Protein AF-A0A0K9P7R2-F1 (afdb_monomer_lite)

Sequence (469 aa):
MIVLRQGYKDFDSSLDNFGALLNLLEDEDEVGRVSVLSNAPKDSKIIIPSIQKEIIDVCVNETLRKIIEEVVKCGIFAIIGRGANCIFLRYVNPKGHVIERFVGVVHDGFGSSILLMREISSFFGNHGLSISKLRAQGYNGESNMREEFHSLKNLILNENSRAYFEHCCVHQHQLALVNFAKCNYTLWGFFRKVTKVFDVLSAPCNSQGTLKDKQLAKLRESIESMITRQDQKRKTLLKRPEDVQFSHYNALLSFLNLFKSVVDVLEIIEQDGSYGDQTTAASILLDDIYNFEEKRMEGDNVSAGLEVIEGIASIALLPSGSISGHFVSVPNSVCYGLQGTELPCERECSRGEDFRLIKLSVIDYYRKKDSVTVIECRGHDAARFHTVEHVHGWENDVVGMVEQTHGKDKISISFECETLKAENAAEEHIKKFIPNVSDLNAVVNIGRMTISGLNTKQDNGISGDISGD

Organism: Zostera marina (NCBI:txid29655)

Foldseek 3Di:
DQPPDDDDDDDDDDDRSVVVVLVVQCPPDPCSVVPRPPPDDPPDDPPDVVVVVVVVVVVLVVVLLVVLVQCVVLQAWAWEDDPDFWIWIWGQGPVRDIDIDTNDGDDDDPVFLVVVLVVVVVSCVVSVHDLQRYQEYEYACDPNLPDPPGHVQVVSCVRYVNYYYDYDVVNVVQVVVLVVLVVDPVSVVVLVLVQLLVCLLVDDDPDPPDPLVVVSVVVSCVLCCQLCVVPVPDPDDDDTPSPDRVSPVSNVVVCVVCVVVSLVNLVVLLVVVRRPPSNVSSVVSNVVVVVVVVVVVVVVPDDDDWDKWKFKKKWWQFPQRWIWTWTQTPPVRFIKTKTWHWDDDPDDDPPPFDKTKIFIWIARPVVRDIDTAIWIAGDPQSQWIWGCPDDPPCVPDPRVVNCVPGDDQDKIKIWGFPDKAFDPRQLVVCVPGVVVCHPRRIIMTMTMMMMTSPPPDDPPDPPPPPDDD

Structure (mmCIF, N/CA/C/O backbone):
data_AF-A0A0K9P7R2-F1
#
_entry.id   AF-A0A0K9P7R2-F1
#
loop_
_atom_site.group_PDB
_atom_site.id
_atom_site.type_symbol
_atom_site.label_atom_id
_atom_site.label_alt_id
_atom_site.label_comp_id
_atom_site.label_asym_id
_atom_site.label_entity_id
_atom_site.label_seq_id
_atom_site.pdbx_PDB_ins_code
_atom_site.Cartn_x
_atom_site.Cartn_y
_atom_site.Cartn_z
_atom_site.occupancy
_atom_site.B_iso_or_equiv
_atom_site.auth_seq_id
_atom_site.auth_comp_id
_atom_site.auth_asym_id
_atom_site.auth_atom_id
_atom_site.pdbx_PDB_model_num
ATOM 1 N N . MET A 1 1 ? -8.808 23.396 9.709 1.00 30.44 1 MET A N 1
ATOM 2 C CA . MET A 1 1 ? -7.684 24.227 9.233 1.00 30.44 1 MET A CA 1
ATOM 3 C C . MET A 1 1 ? -8.281 25.356 8.414 1.00 30.44 1 MET A C 1
ATOM 5 O O . MET A 1 1 ? -8.587 25.143 7.249 1.00 30.44 1 MET A O 1
ATOM 9 N N . ILE A 1 2 ? -8.534 26.508 9.039 1.00 26.33 2 ILE A N 1
ATOM 10 C CA . ILE A 1 2 ? -8.876 27.723 8.294 1.00 26.33 2 ILE A CA 1
ATOM 11 C C . ILE A 1 2 ? -7.559 28.195 7.692 1.00 26.33 2 ILE A C 1
ATOM 13 O O . ILE A 1 2 ? -6.660 28.639 8.401 1.00 26.33 2 ILE A O 1
ATOM 17 N N . VAL A 1 3 ? -7.394 27.973 6.394 1.00 28.88 3 VAL A N 1
ATOM 18 C CA . VAL A 1 3 ? -6.239 28.479 5.663 1.00 28.88 3 VAL A CA 1
ATOM 19 C C . VAL A 1 3 ? -6.582 29.903 5.253 1.00 28.88 3 VAL A C 1
ATOM 21 O O . VAL A 1 3 ? -7.217 30.105 4.223 1.00 28.88 3 VAL A O 1
ATOM 24 N N . LEU A 1 4 ? -6.169 30.883 6.056 1.00 30.95 4 LEU A N 1
ATOM 25 C CA . LEU A 1 4 ? -6.054 32.260 5.584 1.00 30.95 4 LEU A CA 1
ATOM 26 C C . LEU A 1 4 ? -4.801 32.318 4.706 1.00 30.95 4 LEU A C 1
ATOM 28 O O . LEU A 1 4 ? -3.681 32.488 5.187 1.00 30.95 4 LEU A O 1
ATOM 32 N N . ARG A 1 5 ? -4.972 32.021 3.415 1.00 31.70 5 ARG A N 1
ATOM 33 C CA . ARG A 1 5 ? -3.871 31.971 2.449 1.00 31.70 5 ARG A CA 1
ATOM 34 C C . ARG A 1 5 ? -3.586 33.385 1.955 1.00 31.70 5 ARG A C 1
ATOM 36 O O . ARG A 1 5 ? -4.382 33.978 1.239 1.00 31.70 5 ARG A O 1
ATOM 43 N N . GLN A 1 6 ? -2.424 33.906 2.327 1.00 31.41 6 GLN A N 1
ATOM 44 C CA . GLN A 1 6 ? -1.846 35.099 1.719 1.00 31.41 6 GLN A CA 1
ATOM 45 C C . GLN A 1 6 ? -1.511 34.782 0.252 1.00 31.41 6 GLN A C 1
ATOM 47 O O . GLN A 1 6 ? -0.941 33.730 -0.044 1.00 31.41 6 GLN A O 1
ATOM 52 N N . GLY A 1 7 ? -1.955 35.650 -0.658 1.00 33.28 7 GLY A N 1
ATOM 53 C CA . GLY A 1 7 ? -2.087 35.348 -2.079 1.00 33.28 7 GLY A CA 1
ATOM 54 C C . GLY A 1 7 ? -0.811 34.910 -2.798 1.00 33.28 7 GLY A C 1
ATOM 55 O O . GLY A 1 7 ? 0.257 35.472 -2.589 1.00 33.28 7 GLY A O 1
ATOM 56 N N . TYR A 1 8 ? -0.982 33.963 -3.719 1.00 28.23 8 TYR A N 1
ATOM 57 C CA . TYR A 1 8 ? -0.318 33.928 -5.021 1.00 28.23 8 TYR A CA 1
ATOM 58 C C . TYR A 1 8 ? -1.248 33.233 -6.029 1.00 28.23 8 TYR A C 1
ATOM 60 O O . TYR A 1 8 ? -2.088 32.421 -5.648 1.00 28.23 8 TYR A O 1
ATOM 68 N N . LYS A 1 9 ? -1.114 33.670 -7.282 1.00 39.47 9 LYS A N 1
ATOM 69 C CA . LYS A 1 9 ? -2.025 33.561 -8.430 1.00 39.47 9 LYS A CA 1
ATOM 70 C C . LYS A 1 9 ? -2.588 32.166 -8.741 1.00 39.47 9 LYS A C 1
ATOM 72 O O . LYS A 1 9 ? -1.912 31.159 -8.562 1.00 39.47 9 LYS A O 1
ATOM 77 N N . ASP A 1 10 ? -3.788 32.221 -9.319 1.00 35.34 10 ASP A N 1
ATOM 78 C CA . ASP A 1 10 ? -4.476 31.205 -10.121 1.00 35.34 10 ASP A CA 1
ATOM 79 C C . ASP A 1 10 ? -4.880 29.930 -9.382 1.00 35.34 10 ASP A C 1
ATOM 81 O O . ASP A 1 10 ? -4.172 28.943 -9.469 1.00 35.34 10 ASP A O 1
ATOM 85 N N . PHE A 1 11 ? -6.038 29.923 -8.708 1.00 34.44 11 PHE A N 1
ATOM 86 C CA . PHE A 1 11 ? -6.915 28.744 -8.632 1.00 34.44 11 PHE A CA 1
ATOM 87 C C . PHE A 1 11 ? -8.344 29.133 -8.219 1.00 34.44 11 PHE A C 1
ATOM 89 O O . PHE A 1 11 ? -8.596 30.214 -7.695 1.00 34.44 11 PHE A O 1
ATOM 96 N N . ASP A 1 12 ? -9.246 28.222 -8.555 1.00 34.03 12 ASP A N 1
ATOM 97 C CA . ASP A 1 12 ? -10.652 28.378 -8.897 1.00 34.03 12 ASP A CA 1
ATOM 98 C C . ASP A 1 12 ? -11.584 28.972 -7.825 1.00 34.03 12 ASP A C 1
ATOM 100 O O . ASP A 1 12 ? -11.375 28.868 -6.619 1.00 34.03 12 ASP A O 1
ATOM 104 N N . SER A 1 13 ? -12.666 29.542 -8.338 1.00 35.25 13 SER A N 1
ATOM 105 C CA . SER A 1 13 ? -13.800 30.252 -7.736 1.00 35.25 13 SER A CA 1
ATOM 106 C C . SER A 1 13 ? -14.642 29.495 -6.684 1.00 35.25 13 SER A C 1
ATOM 108 O O . SER A 1 13 ? -15.823 29.790 -6.498 1.00 35.25 13 SER A O 1
ATOM 110 N N . SER A 1 14 ? -14.074 28.539 -5.946 1.00 40.50 14 SER A N 1
ATOM 111 C CA . SER A 1 14 ? -14.783 27.810 -4.888 1.00 40.50 14 SER A CA 1
ATOM 112 C C . SER A 1 14 ? -14.523 28.434 -3.511 1.00 40.50 14 SER A C 1
ATOM 114 O O . SER A 1 14 ? -13.467 28.203 -2.928 1.00 40.50 14 SER A O 1
ATOM 116 N N . LEU A 1 15 ? -15.494 29.216 -3.020 1.00 46.88 15 LEU A N 1
ATOM 117 C CA . LEU A 1 15 ? -15.665 29.712 -1.640 1.00 46.88 15 LEU A CA 1
ATOM 118 C C . LEU A 1 15 ? -14.357 29.947 -0.852 1.00 46.88 15 LEU A C 1
ATOM 120 O O . LEU A 1 15 ? -13.874 29.083 -0.119 1.00 46.88 15 LEU A O 1
ATOM 124 N N . ASP A 1 16 ? -13.803 31.153 -0.969 1.00 56.12 16 ASP A N 1
ATOM 125 C CA . ASP A 1 16 ? -12.668 31.582 -0.155 1.00 56.12 16 ASP A CA 1
ATOM 126 C C . ASP A 1 16 ? -13.029 31.507 1.345 1.00 56.12 16 ASP A C 1
ATOM 128 O O . ASP A 1 16 ? -14.004 32.116 1.796 1.00 56.12 16 ASP A O 1
ATOM 132 N N . ASN A 1 17 ? -12.238 30.766 2.132 1.00 55.69 17 ASN A N 1
ATOM 133 C CA . ASN A 1 17 ? -12.389 30.660 3.591 1.00 55.69 17 ASN A CA 1
ATOM 134 C C . ASN A 1 17 ? -12.364 32.039 4.270 1.00 55.69 17 ASN A C 1
ATOM 136 O O . ASN A 1 17 ? -12.923 32.203 5.354 1.00 55.69 17 ASN A O 1
ATOM 140 N N . PHE A 1 18 ? -11.719 33.025 3.640 1.00 55.03 18 PHE A N 1
ATOM 141 C CA . PHE A 1 18 ? -11.733 34.408 4.092 1.00 55.03 18 PHE A CA 1
ATOM 142 C C . PHE A 1 18 ? -13.110 35.061 3.914 1.00 55.03 18 PHE A C 1
ATOM 144 O O . PHE A 1 18 ? -13.601 35.697 4.840 1.00 55.03 18 PHE A O 1
ATOM 151 N N . GLY A 1 19 ? -13.785 34.831 2.783 1.00 55.84 19 GLY A N 1
ATOM 152 C CA . GLY A 1 19 ? -15.152 35.311 2.557 1.00 55.84 19 GLY A CA 1
ATOM 153 C C . GLY A 1 19 ? -16.155 34.714 3.548 1.00 55.84 19 GLY A C 1
ATOM 154 O O . GLY A 1 19 ? -16.994 35.428 4.085 1.00 55.84 19 GLY A O 1
ATOM 155 N N . ALA A 1 20 ? -16.016 33.425 3.875 1.00 61.22 20 ALA A N 1
ATOM 156 C CA . ALA A 1 20 ? -16.851 32.780 4.893 1.00 61.22 20 ALA A CA 1
ATOM 157 C C . ALA A 1 20 ? -16.633 33.360 6.306 1.00 61.22 20 ALA A C 1
ATOM 159 O O . ALA A 1 20 ? -17.589 33.493 7.067 1.00 61.22 20 ALA A O 1
ATOM 160 N N . LEU A 1 21 ? -15.393 33.727 6.652 1.00 60.22 21 LEU A N 1
ATOM 161 C CA . LEU A 1 21 ? -15.074 34.396 7.917 1.00 60.22 21 LEU A CA 1
ATOM 162 C C . LEU A 1 21 ? -15.674 35.809 7.975 1.00 60.22 21 LEU A C 1
ATOM 164 O O . LEU A 1 21 ? -16.198 36.198 9.014 1.00 60.22 21 LEU A O 1
ATOM 168 N N . LEU A 1 22 ? -15.622 36.560 6.870 1.00 57.91 22 LEU A N 1
ATOM 169 C CA . LEU A 1 22 ? -16.211 37.899 6.789 1.00 57.91 22 LEU A CA 1
ATOM 170 C C . LEU A 1 22 ? -17.737 37.865 6.941 1.00 57.91 22 LEU A C 1
ATOM 172 O O . LEU A 1 22 ? -18.273 38.675 7.689 1.00 57.91 22 LEU A O 1
ATOM 176 N N . ASN A 1 23 ? -18.415 36.891 6.327 1.00 62.00 23 ASN A N 1
ATOM 177 C CA . ASN A 1 23 ? -19.863 36.716 6.484 1.00 62.00 23 ASN A CA 1
ATOM 178 C C . ASN A 1 23 ? -20.249 36.352 7.932 1.00 62.00 23 ASN A C 1
ATOM 180 O O . ASN A 1 23 ? -21.252 36.830 8.444 1.00 62.00 23 ASN A O 1
ATOM 184 N N . LEU A 1 24 ? -19.437 35.545 8.627 1.00 61.41 24 LEU A N 1
ATOM 185 C CA . LEU A 1 24 ? -19.674 35.218 10.041 1.00 61.41 24 LEU A CA 1
ATOM 186 C C . LEU A 1 24 ? -19.556 36.459 10.949 1.00 61.41 24 LEU A C 1
ATOM 188 O O . LEU A 1 24 ? -20.303 36.599 11.911 1.00 61.41 24 LEU A O 1
ATOM 192 N N . LEU A 1 25 ? -18.622 37.365 10.639 1.00 58.88 25 LEU A N 1
ATOM 193 C CA . LEU A 1 25 ? -18.450 38.634 11.359 1.00 58.88 25 LEU A CA 1
ATOM 194 C C . LEU A 1 25 ? -19.575 39.640 11.063 1.00 58.88 25 LEU A C 1
ATOM 196 O O . LEU A 1 25 ? -19.804 40.547 11.862 1.00 58.88 25 LEU A O 1
ATOM 200 N N . GLU A 1 26 ? -20.268 39.489 9.934 1.00 58.88 26 GLU A N 1
ATOM 201 C CA . GLU A 1 26 ? -21.445 40.282 9.573 1.00 58.88 26 GLU A CA 1
ATOM 202 C C . GLU A 1 26 ? -22.681 39.881 10.397 1.00 58.88 26 GLU A C 1
ATOM 204 O O . GLU A 1 26 ? -23.456 40.749 10.797 1.00 58.88 26 GLU A O 1
ATOM 209 N N . ASP A 1 27 ? -22.841 38.593 10.713 1.00 58.06 27 ASP A N 1
ATOM 210 C CA . ASP A 1 27 ? -24.022 38.076 11.418 1.00 58.06 27 ASP A CA 1
ATOM 211 C C . ASP A 1 27 ? -23.999 38.301 12.947 1.00 58.06 27 ASP A C 1
ATOM 213 O O . ASP A 1 27 ? -25.060 38.342 13.575 1.00 58.06 27 ASP A O 1
ATOM 217 N N . GLU A 1 28 ? -22.823 38.472 13.565 1.00 59.06 28 GLU A N 1
ATOM 218 C CA . GLU A 1 28 ? -22.670 38.474 15.034 1.00 59.06 28 GLU A CA 1
ATOM 219 C C . GLU A 1 28 ? -22.821 39.858 15.714 1.00 59.06 28 GLU A C 1
ATOM 221 O O . GLU A 1 28 ? -23.110 39.896 16.909 1.00 59.06 28 GLU A O 1
ATOM 226 N N . ASP A 1 29 ? -22.675 41.001 15.015 1.00 53.75 29 ASP A N 1
ATOM 227 C CA . ASP A 1 29 ? -22.740 42.334 15.661 1.00 53.75 29 ASP A CA 1
ATOM 228 C C . ASP A 1 29 ? -23.292 43.466 14.755 1.00 53.75 29 ASP A C 1
ATOM 230 O O . ASP A 1 29 ? -23.084 43.489 13.540 1.00 53.75 29 ASP A O 1
ATOM 234 N N . GLU A 1 30 ? -23.977 44.461 15.340 1.00 50.81 30 GLU A N 1
ATOM 235 C CA . GLU A 1 30 ? -24.420 45.689 14.641 1.00 50.81 30 GLU A CA 1
ATOM 236 C C . GLU A 1 30 ? -23.226 46.488 14.091 1.00 50.81 30 GLU A C 1
ATOM 238 O O . GLU A 1 30 ? -23.301 47.070 13.008 1.00 50.81 30 GLU A O 1
ATOM 243 N N . VAL A 1 31 ? -22.088 46.459 14.794 1.00 51.38 31 VAL A N 1
ATOM 244 C CA . VAL A 1 31 ? -20.835 47.084 14.348 1.00 51.38 31 VAL A CA 1
ATOM 245 C C . VAL A 1 31 ? -20.252 46.352 13.135 1.00 51.38 31 VAL A C 1
ATOM 247 O O . VAL A 1 31 ? -19.778 47.009 12.206 1.00 51.38 31 VAL A O 1
ATOM 250 N N . GLY A 1 32 ? -20.340 45.017 13.088 1.00 49.53 32 GLY A N 1
ATOM 251 C CA . GLY A 1 32 ? -19.872 44.186 11.971 1.00 49.53 32 GLY A CA 1
ATOM 252 C C . GLY A 1 32 ? -20.593 44.504 10.658 1.00 49.53 32 GLY A C 1
ATOM 253 O O . GLY A 1 32 ? -19.945 44.746 9.635 1.00 49.53 32 GLY A O 1
ATOM 254 N N . ARG A 1 33 ? -21.925 44.653 10.720 1.00 48.81 33 ARG A N 1
ATOM 255 C CA . ARG A 1 33 ? -22.773 45.067 9.583 1.00 48.81 33 ARG A CA 1
ATOM 256 C C . ARG A 1 33 ? -22.420 46.444 9.018 1.00 48.81 33 ARG A C 1
ATOM 258 O O . ARG A 1 33 ? -22.500 46.660 7.810 1.00 48.81 33 ARG A O 1
ATOM 265 N N . VAL A 1 34 ? -22.021 47.388 9.872 1.00 45.44 34 VAL A N 1
ATOM 266 C CA . VAL A 1 34 ? -21.728 48.775 9.463 1.00 45.44 34 VAL A CA 1
ATOM 267 C C . VAL A 1 34 ? -20.273 48.971 9.007 1.00 45.44 34 VAL A C 1
ATOM 269 O O . VAL A 1 34 ? -19.989 49.909 8.261 1.00 45.44 34 VAL A O 1
ATOM 272 N N . SER A 1 35 ? -19.331 48.115 9.418 1.00 50.06 35 SER A N 1
ATOM 273 C CA . SER A 1 35 ? -17.893 48.392 9.249 1.00 50.06 35 SER A CA 1
ATOM 274 C C . SER A 1 35 ? -17.106 47.401 8.386 1.00 50.06 35 SER A C 1
ATOM 276 O O . SER A 1 35 ? -16.083 47.800 7.831 1.00 50.06 35 SER A O 1
ATOM 278 N N . VAL A 1 36 ? -17.558 46.154 8.202 1.00 51.44 36 VAL A N 1
ATOM 279 C CA . VAL A 1 36 ? -16.701 45.106 7.608 1.00 51.44 36 VAL A CA 1
ATOM 280 C C . VAL A 1 36 ? -16.775 45.041 6.075 1.00 51.44 36 VAL A C 1
ATOM 282 O O . VAL A 1 36 ? -15.765 44.741 5.440 1.00 51.44 36 VAL A O 1
ATOM 285 N N . LEU A 1 37 ? -17.912 45.387 5.454 1.00 47.41 37 LEU A N 1
ATOM 286 C CA . LEU A 1 37 ? -18.079 45.304 3.988 1.00 47.41 37 LEU A CA 1
ATOM 287 C C . LEU A 1 37 ? -18.518 46.609 3.309 1.00 47.41 37 LEU A C 1
ATOM 289 O O . LEU A 1 37 ? -18.121 46.863 2.174 1.00 47.41 37 LEU A O 1
ATOM 293 N N . SER A 1 38 ? -19.300 47.462 3.975 1.00 47.78 38 SER A N 1
ATOM 294 C CA . SER A 1 38 ? -19.843 48.688 3.362 1.00 47.78 38 SER A CA 1
ATOM 295 C C . SER A 1 38 ? -18.846 49.854 3.308 1.00 47.78 38 SER A C 1
ATOM 297 O O . SER A 1 38 ? -18.956 50.705 2.428 1.00 47.78 38 SER A O 1
ATOM 299 N N . ASN A 1 39 ? -17.848 49.872 4.202 1.00 51.25 39 ASN A N 1
ATOM 300 C CA . ASN A 1 39 ? -16.839 50.938 4.311 1.00 51.25 39 ASN A CA 1
ATOM 301 C C . ASN A 1 39 ? -15.400 50.486 4.006 1.00 51.25 39 ASN A C 1
ATOM 303 O O . ASN A 1 39 ? -14.497 51.320 3.926 1.00 51.25 39 ASN A O 1
ATOM 307 N N . ALA A 1 40 ? -15.162 49.183 3.839 1.00 47.25 40 ALA A N 1
ATOM 308 C CA . ALA A 1 40 ? -13.834 48.655 3.559 1.00 47.25 40 ALA A CA 1
ATOM 309 C C . ALA A 1 40 ? -13.495 48.823 2.062 1.00 47.25 40 ALA A C 1
ATOM 311 O O . ALA A 1 40 ? -14.245 48.347 1.206 1.00 47.25 40 ALA A O 1
ATOM 312 N N . PRO A 1 41 ? -12.365 49.464 1.698 1.00 50.88 41 PRO A N 1
ATOM 313 C CA . PRO A 1 41 ? -11.860 49.437 0.329 1.00 50.88 41 PRO A CA 1
ATOM 314 C C . PRO A 1 41 ? -11.775 47.997 -0.184 1.00 50.88 41 PRO A C 1
ATOM 316 O O . PRO A 1 41 ? -11.314 47.125 0.555 1.00 50.88 41 PRO A O 1
ATOM 319 N N . LYS A 1 42 ? -12.139 47.760 -1.454 1.00 49.66 42 LYS A N 1
ATOM 320 C CA . LYS A 1 42 ? -12.091 46.430 -2.105 1.00 49.66 42 LYS A CA 1
ATOM 321 C C . LYS A 1 42 ? -10.722 45.731 -1.996 1.00 49.66 42 LYS A C 1
ATOM 323 O O . LYS A 1 42 ? -10.655 44.518 -2.142 1.00 49.66 42 LYS A O 1
ATOM 328 N N . ASP A 1 43 ? -9.664 46.483 -1.688 1.00 52.78 43 ASP A N 1
ATOM 329 C CA . ASP A 1 43 ? -8.282 46.014 -1.541 1.00 52.78 43 ASP A CA 1
ATOM 330 C C . ASP A 1 43 ? -7.778 45.961 -0.083 1.00 52.78 43 ASP A C 1
ATOM 332 O O . ASP A 1 43 ? -6.570 45.879 0.157 1.00 52.78 43 ASP A O 1
ATOM 336 N N . SER A 1 44 ? -8.673 46.024 0.908 1.00 48.81 44 SER A N 1
ATOM 337 C CA . SER A 1 44 ? -8.313 45.923 2.327 1.00 48.81 44 SER A CA 1
ATOM 338 C C . SER A 1 44 ? -7.690 44.563 2.628 1.00 48.81 44 SER A C 1
ATOM 340 O O . SER A 1 44 ? -8.344 43.525 2.562 1.00 48.81 44 SER A O 1
ATOM 342 N N . LYS A 1 45 ? -6.401 44.562 2.968 1.00 53.12 45 LYS A N 1
ATOM 343 C CA . LYS A 1 45 ? -5.647 43.358 3.324 1.00 53.12 45 LYS A CA 1
ATOM 344 C C . LYS A 1 45 ? -5.312 43.398 4.809 1.00 53.12 45 LYS A C 1
ATOM 346 O O . LYS A 1 45 ? -4.804 44.400 5.307 1.00 53.12 45 LYS A O 1
ATOM 351 N N . ILE A 1 46 ? -5.502 42.280 5.506 1.00 57.44 46 ILE A N 1
ATOM 352 C CA . ILE A 1 46 ? -4.847 42.066 6.800 1.00 57.44 46 ILE A CA 1
ATOM 353 C C . ILE A 1 46 ? -3.374 41.807 6.476 1.00 57.44 46 ILE A C 1
ATOM 355 O O . ILE A 1 46 ? -3.026 40.712 6.047 1.00 57.44 46 ILE A O 1
ATOM 359 N N . ILE A 1 47 ? -2.520 42.829 6.572 1.00 58.53 47 ILE A N 1
ATOM 360 C CA . ILE A 1 47 ? -1.102 42.741 6.160 1.00 58.53 47 ILE A CA 1
ATOM 361 C C . ILE A 1 47 ? -0.192 42.386 7.344 1.00 58.53 47 ILE A C 1
ATOM 363 O O . ILE A 1 47 ? 0.891 41.849 7.138 1.00 58.53 47 ILE A O 1
ATOM 367 N N . ILE A 1 48 ? -0.626 42.654 8.580 1.00 70.12 48 ILE A N 1
ATOM 368 C CA . ILE A 1 48 ? 0.218 42.550 9.776 1.00 70.12 48 ILE A CA 1
ATOM 369 C C . ILE A 1 48 ? 0.380 41.073 10.192 1.00 70.12 48 ILE A C 1
ATOM 371 O O . ILE A 1 48 ? -0.601 40.465 10.630 1.00 70.12 48 ILE A O 1
ATOM 375 N N . PRO A 1 49 ? 1.597 40.492 10.121 1.00 70.69 49 PRO A N 1
ATOM 376 C CA . PRO A 1 49 ? 1.804 39.064 10.382 1.00 70.69 49 PRO A CA 1
ATOM 377 C C . PRO A 1 49 ? 1.477 38.622 11.814 1.00 70.69 49 PRO A C 1
ATOM 379 O O . PRO A 1 49 ? 1.034 37.494 12.013 1.00 70.69 49 PRO A O 1
ATOM 382 N N . SER A 1 50 ? 1.672 39.488 12.817 1.00 73.88 50 SER A N 1
ATOM 383 C CA . SER A 1 50 ? 1.358 39.165 14.218 1.00 73.88 50 SER A CA 1
ATOM 384 C C . SER A 1 50 ? -0.139 38.942 14.431 1.00 73.88 50 SER A C 1
ATOM 386 O O . SER A 1 50 ? -0.525 37.933 15.008 1.00 73.88 50 SER A O 1
ATOM 388 N N . ILE A 1 51 ? -0.979 39.820 13.876 1.00 71.75 51 ILE A N 1
ATOM 389 C CA . ILE A 1 51 ? -2.441 39.718 13.973 1.00 71.75 51 ILE A CA 1
ATOM 390 C C . ILE A 1 51 ? -2.945 38.488 13.214 1.00 71.75 51 ILE A C 1
ATOM 392 O O . ILE A 1 51 ? -3.788 37.750 13.715 1.00 71.75 51 ILE A O 1
ATOM 396 N N . GLN A 1 52 ? -2.401 38.216 12.022 1.00 69.56 52 GLN A N 1
ATOM 397 C CA . GLN A 1 52 ? -2.734 36.990 11.290 1.00 69.56 52 GLN A CA 1
ATOM 398 C C . GLN A 1 52 ? -2.412 35.742 12.114 1.00 69.56 52 GLN A C 1
ATOM 400 O O . GLN A 1 52 ? -3.225 34.823 12.174 1.00 69.56 52 GLN A O 1
ATOM 405 N N . LYS A 1 53 ? -1.240 35.715 12.757 1.00 76.81 53 LYS A N 1
ATOM 406 C CA . LYS A 1 53 ? -0.827 34.597 13.598 1.00 76.81 53 LYS A CA 1
ATOM 407 C C . LYS A 1 53 ? -1.758 34.419 14.798 1.00 76.81 53 LYS A C 1
ATOM 409 O O . LYS A 1 53 ? -2.193 33.302 15.032 1.00 76.81 53 LYS A O 1
ATOM 414 N N . GLU A 1 54 ? -2.119 35.496 15.493 1.00 79.19 54 GLU A N 1
ATOM 415 C CA . GLU A 1 54 ? -3.061 35.440 16.620 1.00 79.19 54 GLU A CA 1
ATOM 416 C C . GLU A 1 54 ? -4.426 34.878 16.203 1.00 79.19 54 GLU A C 1
ATOM 418 O O . GLU A 1 54 ? -4.946 33.977 16.859 1.00 79.19 54 GLU A O 1
ATOM 423 N N . ILE A 1 55 ? -4.979 35.341 15.076 1.00 78.31 55 ILE A N 1
ATOM 424 C CA . ILE A 1 55 ? -6.244 34.817 14.536 1.00 78.31 55 ILE A CA 1
ATOM 425 C C . ILE A 1 55 ? -6.114 33.322 14.224 1.00 78.31 55 ILE A C 1
ATOM 427 O O . ILE A 1 55 ? -6.977 32.529 14.600 1.00 78.31 55 ILE A O 1
ATOM 431 N N . ILE A 1 56 ? -5.027 32.922 13.556 1.00 78.44 56 ILE A N 1
ATOM 432 C CA . ILE A 1 56 ? -4.764 31.518 13.225 1.00 78.44 56 ILE A CA 1
ATOM 433 C C . ILE A 1 56 ? -4.669 30.678 14.500 1.00 78.44 56 ILE A C 1
ATOM 435 O O . ILE A 1 56 ? -5.315 29.634 14.573 1.00 78.44 56 ILE A O 1
ATOM 439 N N . ASP A 1 57 ? -3.917 31.132 15.500 1.00 81.25 57 ASP A N 1
ATOM 440 C CA . ASP A 1 57 ? -3.710 30.418 16.758 1.00 81.25 57 ASP A CA 1
ATOM 441 C C . ASP A 1 57 ? -5.040 30.240 17.510 1.00 81.25 57 ASP A C 1
ATOM 443 O O . ASP A 1 57 ? -5.355 29.132 17.949 1.00 81.25 57 ASP A O 1
ATOM 447 N N . VAL A 1 58 ? -5.882 31.280 17.583 1.00 84.88 58 VAL A N 1
ATOM 448 C CA . VAL A 1 58 ? -7.229 31.194 18.177 1.00 84.88 58 VAL A CA 1
ATOM 449 C C . VAL A 1 58 ? -8.099 30.186 17.425 1.00 84.88 58 VAL A C 1
ATOM 451 O O . VAL A 1 58 ? -8.683 29.291 18.041 1.00 84.88 58 VAL A O 1
ATOM 454 N N . CYS A 1 59 ? -8.159 30.271 16.094 1.00 82.62 59 CYS A N 1
ATOM 455 C CA . CYS A 1 59 ? -8.951 29.347 15.283 1.00 82.62 59 CYS A CA 1
ATOM 456 C C . CYS A 1 59 ? -8.468 27.897 15.412 1.00 82.62 59 CYS A C 1
ATOM 458 O O . CYS A 1 59 ? -9.288 26.976 15.471 1.00 82.62 59 CYS A O 1
ATOM 460 N N . VAL A 1 60 ? -7.152 27.677 15.434 1.00 83.94 60 VAL A N 1
ATOM 461 C CA . VAL A 1 60 ? -6.541 26.354 15.603 1.00 83.94 60 VAL A CA 1
ATOM 462 C C . VAL A 1 60 ? -6.899 25.790 16.970 1.00 83.94 60 VAL A C 1
ATOM 464 O O . VAL A 1 60 ? -7.434 24.684 17.026 1.00 83.94 60 VAL A O 1
ATOM 467 N N . ASN A 1 61 ? -6.689 26.554 18.043 1.00 85.69 61 ASN A N 1
ATOM 468 C CA . ASN A 1 61 ? -6.970 26.115 19.407 1.00 85.69 61 ASN A CA 1
ATOM 469 C C . ASN A 1 61 ? -8.454 25.787 19.607 1.00 85.69 61 ASN A C 1
ATOM 471 O O . ASN A 1 61 ? -8.781 24.731 20.141 1.00 85.69 61 ASN A O 1
ATOM 475 N N . GLU A 1 62 ? -9.359 26.632 19.113 1.00 86.75 62 GLU A N 1
ATOM 476 C CA . GLU A 1 62 ? -10.802 26.417 19.246 1.00 86.75 62 GLU A CA 1
ATOM 477 C C . GLU A 1 62 ? -11.294 25.222 18.411 1.00 86.75 62 GLU A C 1
ATOM 479 O O . GLU A 1 62 ? -12.116 24.418 18.863 1.00 86.75 62 GLU A O 1
ATOM 484 N N . THR A 1 63 ? -10.748 25.048 17.203 1.00 87.94 63 THR A N 1
ATOM 485 C CA . THR A 1 63 ? -11.049 23.881 16.359 1.00 87.94 63 THR A CA 1
ATOM 486 C C . THR A 1 63 ? -10.548 22.594 17.009 1.00 87.94 63 THR A C 1
ATOM 488 O O . THR A 1 63 ? -11.284 21.607 17.071 1.00 87.94 63 THR A O 1
ATOM 491 N N . LEU A 1 64 ? -9.304 22.595 17.498 1.00 90.31 64 LEU A N 1
ATOM 492 C CA . LEU A 1 64 ? -8.709 21.451 18.180 1.00 90.31 64 LEU A CA 1
ATOM 493 C C . LEU A 1 64 ? -9.497 21.107 19.437 1.00 90.31 64 LEU A C 1
ATOM 495 O O . LEU A 1 64 ? -9.874 19.952 19.597 1.00 90.31 64 LEU A O 1
ATOM 499 N N . ARG A 1 65 ? -9.840 22.094 20.269 1.00 90.19 65 ARG A N 1
ATOM 500 C CA . ARG A 1 65 ? -10.659 21.895 21.469 1.00 90.19 65 ARG A CA 1
ATOM 501 C C . ARG A 1 65 ? -11.955 21.148 21.150 1.00 90.19 65 ARG A C 1
ATOM 503 O O . ARG A 1 65 ? -12.227 20.123 21.770 1.00 90.19 65 ARG A O 1
ATOM 510 N N . LYS A 1 66 ? -12.714 21.588 20.137 1.00 92.00 66 LYS A N 1
ATOM 511 C CA . LYS A 1 66 ? -13.964 20.918 19.723 1.00 92.00 66 LYS A CA 1
ATOM 512 C C . LYS A 1 66 ? -13.739 19.486 19.230 1.00 92.00 66 LYS A C 1
ATOM 514 O O . LYS A 1 66 ? -14.516 18.597 19.571 1.00 92.00 66 LYS A O 1
ATOM 519 N N . ILE A 1 67 ? -12.683 19.255 18.446 1.00 92.44 67 ILE A N 1
ATOM 520 C CA . ILE A 1 67 ? -12.306 17.910 17.984 1.00 92.44 67 ILE A CA 1
ATOM 521 C C . ILE A 1 67 ? -11.990 17.006 19.181 1.00 92.44 67 ILE A C 1
ATOM 523 O O . ILE A 1 67 ? -12.503 15.894 19.269 1.00 92.44 67 ILE A O 1
ATOM 527 N N . ILE A 1 68 ? -11.162 17.484 20.107 1.00 93.94 68 ILE A N 1
ATOM 528 C CA . ILE A 1 68 ? -10.722 16.726 21.277 1.00 93.94 68 ILE A CA 1
ATOM 529 C C . ILE A 1 68 ? -11.897 16.407 22.200 1.00 93.94 68 ILE A C 1
ATOM 531 O O . ILE A 1 68 ? -12.023 15.267 22.637 1.00 93.94 68 ILE A O 1
ATOM 535 N N . GLU A 1 69 ? -12.798 17.356 22.452 1.00 92.94 69 GLU A N 1
ATOM 536 C CA . GLU A 1 69 ? -14.010 17.105 23.238 1.00 92.94 69 GLU A CA 1
ATOM 537 C C . GLU A 1 69 ? -14.875 15.997 22.632 1.00 92.94 69 GLU A C 1
ATOM 539 O O . GLU A 1 69 ? -15.411 15.162 23.362 1.00 92.94 69 GLU A O 1
ATOM 544 N N . GLU A 1 70 ? -15.007 15.962 21.304 1.00 93.44 70 GLU A N 1
ATOM 545 C CA . GLU A 1 70 ? -15.713 14.884 20.611 1.00 93.44 70 GLU A CA 1
ATOM 546 C C . GLU A 1 70 ? -14.993 13.539 20.796 1.00 93.44 70 GLU A C 1
ATOM 548 O O . GLU A 1 70 ? -15.624 12.553 21.178 1.00 93.44 70 GLU A O 1
ATOM 553 N N . VAL A 1 71 ? -13.672 13.502 20.601 1.00 94.62 71 VAL A N 1
ATOM 554 C CA . VAL A 1 71 ? -12.846 12.294 20.778 1.00 94.62 71 VAL A CA 1
ATOM 555 C C . VAL A 1 71 ? -12.951 11.754 22.208 1.00 94.62 71 VAL A C 1
ATOM 557 O O . VAL A 1 71 ? -13.174 10.558 22.403 1.00 94.62 71 VAL A O 1
ATOM 560 N N . VAL A 1 72 ? -12.837 12.626 23.214 1.00 92.56 72 VAL A N 1
ATOM 561 C CA . VAL A 1 72 ? -12.934 12.264 24.636 1.00 92.56 72 VAL A CA 1
ATOM 562 C C . VAL A 1 72 ? -14.311 11.683 24.954 1.00 92.56 72 VAL A C 1
ATOM 564 O O . VAL A 1 72 ? -14.388 10.654 25.625 1.00 92.56 72 VAL A O 1
ATOM 567 N N . LYS A 1 73 ? -15.392 12.274 24.422 1.00 92.06 73 LYS A N 1
ATOM 568 C CA . LYS A 1 73 ? -16.760 11.739 24.564 1.00 92.06 73 LYS A CA 1
ATOM 569 C C . LYS A 1 73 ? -16.914 10.350 23.939 1.00 92.06 73 LYS A C 1
ATOM 571 O O . LYS A 1 73 ? -17.613 9.514 24.501 1.00 92.06 73 LYS A O 1
ATOM 576 N N . CYS A 1 74 ? -16.257 10.092 22.807 1.00 92.69 74 CYS A N 1
ATOM 577 C CA . CYS A 1 74 ? -16.272 8.779 22.149 1.00 92.69 74 CYS A CA 1
ATOM 578 C C . CYS A 1 74 ? -15.445 7.726 22.909 1.00 92.69 74 CYS A C 1
ATOM 580 O O . CYS A 1 74 ? -15.634 6.524 22.732 1.00 92.69 74 CYS A O 1
ATOM 582 N N . GLY A 1 75 ? -14.534 8.161 23.781 1.00 90.81 75 GLY A N 1
ATOM 583 C CA . GLY A 1 75 ? -13.868 7.335 24.782 1.00 90.81 75 GLY A CA 1
ATOM 584 C C . GLY A 1 75 ? -12.710 6.473 24.276 1.00 90.81 75 GLY A C 1
ATOM 585 O O . GLY A 1 75 ? -11.807 6.200 25.064 1.00 90.81 75 GLY A O 1
ATOM 586 N N . ILE A 1 76 ? -12.698 6.054 23.009 1.00 94.75 76 ILE A N 1
ATOM 587 C CA . ILE A 1 76 ? -11.591 5.320 22.376 1.00 94.75 76 ILE A CA 1
ATOM 588 C C . ILE A 1 76 ? -11.273 5.886 20.993 1.00 94.75 76 ILE A C 1
ATOM 590 O O . ILE A 1 76 ? -12.152 6.391 20.296 1.00 94.75 76 ILE A O 1
ATOM 594 N N . PHE A 1 77 ? -10.011 5.776 20.586 1.00 96.00 77 PHE A N 1
ATOM 595 C CA . PHE A 1 77 ? -9.547 6.291 19.300 1.00 96.00 77 PHE A CA 1
ATOM 596 C C . PHE A 1 77 ? -8.309 5.545 18.793 1.00 96.00 77 PHE A C 1
ATOM 598 O O . PHE A 1 77 ? -7.695 4.745 19.501 1.00 96.00 77 PHE A O 1
ATOM 605 N N . ALA A 1 78 ? -7.947 5.820 17.548 1.00 94.62 78 ALA A N 1
ATOM 606 C CA . ALA A 1 78 ? -6.742 5.365 16.880 1.00 94.62 78 ALA A CA 1
ATOM 607 C C . ALA A 1 78 ? -5.903 6.562 16.428 1.00 94.62 78 ALA A C 1
ATOM 609 O O . ALA A 1 78 ? -6.452 7.616 16.097 1.00 94.62 78 ALA A O 1
ATOM 610 N N . ILE A 1 79 ? -4.585 6.381 16.382 1.00 91.25 79 ILE A N 1
ATOM 611 C CA . ILE A 1 79 ? -3.646 7.362 15.839 1.00 91.25 79 ILE A CA 1
ATOM 612 C C . ILE A 1 79 ? -3.205 6.924 14.446 1.00 91.25 79 ILE A C 1
ATOM 614 O O . ILE A 1 79 ? -2.839 5.767 14.234 1.00 91.25 79 ILE A O 1
ATOM 618 N N . ILE A 1 80 ? -3.252 7.850 13.492 1.00 86.69 80 ILE A N 1
ATOM 619 C CA . ILE A 1 80 ? -2.842 7.607 12.113 1.00 86.69 80 ILE A CA 1
ATOM 620 C C . ILE A 1 80 ? -1.793 8.642 11.716 1.00 86.69 80 ILE A C 1
ATOM 622 O O . ILE A 1 80 ? -2.065 9.843 11.724 1.00 86.69 80 ILE A O 1
ATOM 626 N N . GLY A 1 81 ? -0.604 8.175 11.341 1.00 77.31 81 GLY A N 1
ATOM 627 C CA . GLY A 1 81 ? 0.416 8.998 10.700 1.00 77.31 81 GLY A CA 1
ATOM 628 C C . GLY A 1 81 ? 0.208 8.993 9.189 1.00 77.31 81 GLY A C 1
ATOM 629 O O . GLY A 1 81 ? 0.293 7.937 8.562 1.00 77.31 81 GLY A O 1
ATOM 630 N N . ARG A 1 82 ? -0.070 10.158 8.594 1.00 66.38 82 ARG A N 1
ATOM 631 C CA . ARG A 1 82 ? -0.173 10.311 7.131 1.00 66.38 82 ARG A CA 1
ATOM 632 C C . ARG A 1 82 ? 0.916 11.254 6.625 1.00 66.38 82 ARG A C 1
ATOM 634 O O . ARG A 1 82 ? 1.045 12.373 7.113 1.00 66.38 82 ARG A O 1
ATOM 641 N N . GLY A 1 83 ? 1.660 10.835 5.603 1.00 59.12 83 GLY A N 1
ATOM 642 C CA . GLY A 1 83 ? 2.778 11.622 5.079 1.00 59.12 83 GLY A CA 1
ATOM 643 C C . GLY A 1 83 ? 3.888 11.814 6.115 1.00 59.12 83 GLY A C 1
ATOM 644 O O . GLY A 1 83 ? 3.956 11.105 7.114 1.00 59.12 83 GLY A O 1
ATOM 645 N N . ALA A 1 84 ? 4.772 12.775 5.866 1.00 56.22 84 ALA A N 1
ATOM 646 C CA . ALA A 1 84 ? 6.028 12.845 6.595 1.00 56.22 84 ALA A CA 1
ATOM 647 C C . ALA A 1 84 ? 5.948 13.314 8.048 1.00 56.22 84 ALA A C 1
ATOM 649 O O . ALA A 1 84 ? 6.919 13.091 8.745 1.00 56.22 84 ALA A O 1
ATOM 650 N N . ASN A 1 85 ? 4.868 13.970 8.491 1.00 66.62 85 ASN A N 1
ATOM 651 C CA . ASN A 1 85 ? 4.801 14.576 9.829 1.00 66.62 85 ASN A CA 1
ATOM 652 C C . ASN A 1 85 ? 3.364 14.830 10.337 1.00 66.62 85 ASN A C 1
ATOM 654 O O . ASN A 1 85 ? 3.197 15.515 11.339 1.00 66.62 85 ASN A O 1
ATOM 658 N N . CYS A 1 86 ? 2.308 14.358 9.663 1.00 77.69 86 CYS A N 1
ATOM 659 C CA . CYS A 1 86 ? 0.933 14.720 10.033 1.00 77.69 86 CYS A CA 1
ATOM 660 C C . CYS A 1 86 ? 0.279 13.650 10.909 1.00 77.69 86 CYS A C 1
ATOM 662 O O . CYS A 1 86 ? 0.268 12.469 10.551 1.00 77.69 86 CYS A O 1
ATOM 664 N N . ILE A 1 87 ? -0.340 14.085 12.006 1.00 82.69 87 ILE A N 1
ATOM 665 C CA . ILE A 1 87 ? -1.079 13.230 12.933 1.00 82.69 87 ILE A CA 1
ATOM 666 C C . ILE A 1 87 ? -2.582 13.410 12.718 1.00 82.69 87 ILE A C 1
ATOM 668 O O . ILE A 1 87 ? -3.111 14.527 12.683 1.00 82.69 87 ILE A O 1
ATOM 672 N N . PHE A 1 88 ? -3.269 12.279 12.609 1.00 89.56 88 PHE A N 1
ATOM 673 C CA . PHE A 1 88 ? -4.718 12.178 12.561 1.00 89.56 88 PHE A CA 1
ATOM 674 C C . PHE A 1 88 ? -5.216 11.301 13.706 1.00 89.56 88 PHE A C 1
ATOM 676 O O . PHE A 1 88 ? -4.591 10.299 14.054 1.00 89.56 88 PHE A O 1
ATOM 683 N N . LEU A 1 89 ? -6.376 11.654 14.250 1.00 93.19 89 LEU A N 1
ATOM 684 C CA . LEU A 1 89 ? -7.135 10.796 15.152 1.00 93.19 89 LEU A CA 1
ATOM 685 C C . LEU A 1 89 ? -8.318 10.204 14.395 1.00 93.19 89 LEU A C 1
ATOM 687 O O . LEU A 1 89 ? -9.047 10.930 13.716 1.00 93.19 89 LEU A O 1
ATOM 691 N N . ARG A 1 90 ? -8.515 8.892 14.529 1.00 94.75 90 ARG A N 1
ATOM 692 C CA . ARG A 1 90 ? -9.681 8.176 14.002 1.00 94.75 90 ARG A CA 1
ATOM 693 C C . ARG A 1 90 ? -10.507 7.621 15.157 1.00 94.75 90 ARG A C 1
ATOM 695 O O . ARG A 1 90 ? -9.966 6.944 16.026 1.00 94.75 90 ARG A O 1
ATOM 702 N N . TYR A 1 91 ? -11.804 7.889 15.171 1.00 95.12 91 TYR A N 1
ATOM 703 C CA . TYR A 1 91 ? -12.728 7.440 16.216 1.00 95.12 91 TYR A CA 1
ATOM 704 C C . TYR A 1 91 ? -14.103 7.139 15.621 1.00 95.12 91 TYR A C 1
ATOM 706 O O . TYR A 1 91 ? -14.380 7.481 14.473 1.00 95.12 91 TYR A O 1
ATOM 714 N N . VAL A 1 92 ? -14.957 6.471 16.394 1.00 95.06 92 VAL A N 1
ATOM 715 C CA . VAL A 1 92 ? -16.349 6.210 16.015 1.00 95.06 92 VAL A CA 1
ATOM 716 C C . VAL A 1 92 ? -17.235 7.141 16.823 1.00 95.06 92 VAL A C 1
ATOM 718 O O . VAL A 1 92 ? -17.172 7.136 18.051 1.00 95.06 92 VAL A O 1
ATOM 721 N N . ASN A 1 93 ? -18.027 7.966 16.144 1.00 92.75 93 ASN A N 1
ATOM 722 C CA . ASN A 1 93 ? -18.936 8.880 16.826 1.00 92.75 93 ASN A CA 1
ATOM 723 C C . ASN A 1 93 ? -20.163 8.133 17.396 1.00 92.75 93 ASN A C 1
ATOM 725 O O . ASN A 1 93 ? -20.417 6.986 17.021 1.00 92.75 93 ASN A O 1
ATOM 729 N N . PRO A 1 94 ? -20.992 8.770 18.246 1.00 90.81 94 PRO A N 1
ATOM 730 C CA . PRO A 1 94 ? -22.179 8.126 18.819 1.00 90.81 94 PRO A CA 1
ATOM 731 C C . PRO A 1 94 ? -23.224 7.647 17.796 1.00 90.81 94 PRO A C 1
ATOM 733 O O . PRO A 1 94 ? -24.109 6.876 18.147 1.00 90.81 94 PRO A O 1
ATOM 736 N N . LYS A 1 95 ? -23.137 8.096 16.536 1.00 93.38 95 LYS A N 1
ATOM 737 C CA . LYS A 1 95 ? -23.996 7.641 15.432 1.00 93.38 95 LYS A CA 1
ATOM 738 C C . LYS A 1 95 ? -23.440 6.399 14.719 1.00 93.38 95 LYS A C 1
ATOM 740 O O . LYS A 1 95 ? -24.055 5.933 13.770 1.00 93.38 95 LYS A O 1
ATOM 745 N N . GLY A 1 96 ? -22.284 5.882 15.139 1.00 92.62 96 GLY A N 1
ATOM 746 C CA . GLY A 1 96 ? -21.622 4.734 14.517 1.00 92.62 96 GLY A CA 1
ATOM 747 C C . GLY A 1 96 ? -20.766 5.079 13.293 1.00 92.62 96 GLY A C 1
ATOM 748 O O . GLY A 1 96 ? -20.284 4.173 12.620 1.00 92.62 96 GLY A O 1
ATOM 749 N N . HIS A 1 97 ? -20.545 6.360 12.986 1.00 94.25 97 HIS A N 1
ATOM 750 C CA . HIS A 1 97 ? -19.717 6.756 11.845 1.00 94.25 97 HIS A CA 1
ATOM 751 C C . HIS A 1 97 ? -18.239 6.822 12.221 1.00 94.25 97 HIS A C 1
ATOM 753 O O . HIS A 1 97 ? -17.881 7.369 13.266 1.00 94.25 97 HIS A O 1
ATOM 759 N N . VAL A 1 98 ? -17.381 6.332 11.326 1.00 94.62 98 VAL A N 1
ATOM 760 C CA . VAL A 1 98 ? -15.928 6.500 11.425 1.00 94.62 98 VAL A CA 1
ATOM 761 C C . VAL A 1 98 ? -15.571 7.933 11.047 1.00 94.62 98 VAL A C 1
ATOM 763 O O . VAL A 1 98 ? -15.836 8.374 9.931 1.00 94.62 98 VAL A O 1
ATOM 766 N N . ILE A 1 99 ? -14.960 8.655 11.980 1.00 94.06 99 ILE A N 1
ATOM 767 C CA . ILE A 1 99 ? -14.530 10.039 11.809 1.00 94.06 99 ILE A CA 1
ATOM 768 C C . ILE A 1 99 ? -13.010 10.100 11.877 1.00 94.06 99 ILE A C 1
ATOM 770 O O . ILE A 1 99 ? -12.392 9.510 12.761 1.00 94.06 99 ILE A O 1
ATOM 774 N N . GLU A 1 100 ? -12.413 10.849 10.954 1.00 93.19 100 GLU A N 1
ATOM 775 C CA . GLU A 1 100 ? -10.990 11.168 10.949 1.00 93.19 100 GLU A CA 1
ATOM 776 C C . GLU A 1 100 ? -10.788 12.669 11.072 1.00 93.19 100 GLU A C 1
ATOM 778 O O . GLU A 1 100 ? -11.364 13.453 10.313 1.00 93.19 100 GLU A O 1
ATOM 783 N N . ARG A 1 101 ? -9.948 13.080 12.020 1.00 92.50 101 ARG A N 1
ATOM 784 C CA . ARG A 1 101 ? -9.626 14.486 12.257 1.00 92.50 101 ARG A CA 1
ATOM 785 C C . ARG A 1 101 ? -8.124 14.686 12.237 1.00 92.50 101 ARG A C 1
ATOM 787 O O . ARG A 1 101 ? -7.391 14.021 12.963 1.00 92.50 101 ARG A O 1
ATOM 794 N N . PHE A 1 102 ? -7.681 15.622 11.409 1.00 89.06 102 PHE A N 1
ATOM 795 C CA . PHE A 1 102 ? -6.321 16.140 11.461 1.00 89.06 102 PHE A CA 1
ATOM 796 C C . PHE A 1 102 ? -6.132 16.947 12.747 1.00 89.06 102 PHE A C 1
ATOM 798 O O . PHE A 1 102 ? -6.956 17.818 13.034 1.00 89.06 102 PHE A O 1
ATOM 805 N N . VAL A 1 103 ? -5.059 16.672 13.492 1.00 87.94 103 VAL A N 1
ATOM 806 C CA . VAL A 1 103 ? -4.799 17.327 14.785 1.00 87.94 103 VAL A CA 1
ATOM 807 C C . VAL A 1 103 ? -3.460 18.052 14.864 1.00 87.94 103 VAL A C 1
ATOM 809 O O . VAL A 1 103 ? -3.275 18.869 15.758 1.00 87.94 103 VAL A O 1
ATOM 812 N N . GLY A 1 104 ? -2.537 17.820 13.930 1.00 81.00 104 GLY A N 1
ATOM 813 C CA . GLY A 1 104 ? -1.291 18.577 13.922 1.00 81.00 104 GLY A CA 1
ATOM 814 C C . GLY A 1 104 ? -0.203 18.015 13.024 1.00 81.00 104 GLY A C 1
ATOM 815 O O . GLY A 1 104 ? -0.322 16.925 12.459 1.00 81.00 104 GLY A O 1
ATOM 816 N N . VAL A 1 105 ? 0.869 18.797 12.914 1.00 75.94 105 VAL A N 1
ATOM 817 C CA . VAL A 1 105 ? 2.127 18.414 12.272 1.00 75.94 105 VAL A CA 1
ATOM 818 C C . VAL A 1 105 ? 3.215 18.379 13.337 1.00 75.94 105 VAL A C 1
ATOM 820 O O . VAL A 1 105 ? 3.351 19.334 14.097 1.00 75.94 105 VAL A O 1
ATOM 823 N N . VAL A 1 106 ? 4.007 17.313 13.367 1.00 69.81 106 VAL A N 1
ATOM 824 C CA . VAL A 1 106 ? 5.216 17.239 14.191 1.00 69.81 106 VAL A CA 1
ATOM 825 C C . VAL A 1 106 ? 6.357 17.880 13.408 1.00 69.81 106 VAL A C 1
ATOM 827 O O . VAL A 1 106 ? 6.844 17.325 12.425 1.00 69.81 106 VAL A O 1
ATOM 830 N N . HIS A 1 107 ? 6.735 19.095 13.791 1.00 58.69 107 HIS A N 1
ATOM 831 C CA . HIS A 1 107 ? 7.898 19.779 13.237 1.00 58.69 107 HIS A CA 1
ATOM 832 C C . HIS A 1 107 ? 9.143 19.262 13.973 1.00 58.69 107 HIS A C 1
ATOM 834 O O . HIS A 1 107 ? 9.236 19.426 15.180 1.00 58.69 107 HIS A O 1
ATOM 840 N N . ASP A 1 108 ? 10.057 18.617 13.246 1.00 52.66 108 ASP A N 1
ATOM 841 C CA . ASP A 1 108 ? 11.341 18.078 13.726 1.00 52.66 108 ASP A CA 1
ATOM 842 C C . ASP A 1 108 ? 11.247 16.864 14.670 1.00 52.66 108 ASP A C 1
ATOM 844 O O . ASP A 1 108 ? 11.095 16.984 15.881 1.00 52.66 108 ASP A O 1
ATOM 848 N N . GLY A 1 109 ? 11.406 15.646 14.134 1.00 50.12 109 GLY A N 1
ATOM 849 C CA . GLY A 1 109 ? 11.486 14.479 15.024 1.00 50.12 109 GLY A CA 1
ATOM 850 C C . GLY A 1 109 ? 11.504 13.093 14.398 1.00 50.12 109 GLY A C 1
ATOM 851 O O . GLY A 1 109 ? 11.875 12.145 15.083 1.00 50.12 109 GLY A O 1
ATOM 852 N N . PHE A 1 110 ? 11.194 12.933 13.108 1.00 52.53 110 PHE A N 1
ATOM 853 C CA . PHE A 1 110 ? 11.139 11.597 12.493 1.00 52.53 110 PHE A CA 1
ATOM 854 C C . PHE A 1 110 ? 12.484 10.849 12.446 1.00 52.53 110 PHE A C 1
ATOM 856 O O . PHE A 1 110 ? 12.504 9.671 12.106 1.00 52.53 110 PHE A O 1
ATOM 863 N N . GLY A 1 111 ? 13.598 11.492 12.822 1.00 55.53 111 GLY A N 1
ATOM 864 C CA . GLY A 1 111 ? 14.888 10.836 13.049 1.00 55.53 111 GLY A CA 1
ATOM 865 C C . GLY A 1 111 ? 14.925 9.931 14.289 1.00 55.53 111 GLY A C 1
ATOM 866 O O . GLY A 1 111 ? 15.696 8.981 14.313 1.00 55.53 111 GLY A O 1
ATOM 867 N N . SER A 1 112 ? 14.097 10.194 15.309 1.00 71.00 112 SER A N 1
ATOM 868 C CA . SER A 1 112 ? 14.097 9.443 16.570 1.00 71.00 112 SER A CA 1
ATOM 869 C C . SER A 1 112 ? 12.674 9.135 17.030 1.00 71.00 112 SER A C 1
ATOM 871 O O . SER A 1 112 ? 11.921 10.026 17.425 1.00 71.00 112 SER A O 1
ATOM 873 N N . SER A 1 113 ? 12.328 7.848 17.054 1.00 75.50 113 SER A N 1
ATOM 874 C CA . SER A 1 113 ? 11.043 7.354 17.570 1.00 75.50 113 SER A CA 1
ATOM 875 C C . SER A 1 113 ? 10.747 7.806 19.007 1.00 75.50 113 SER A C 1
ATOM 877 O O . SER A 1 113 ? 9.588 8.018 19.357 1.00 75.50 113 SER A O 1
ATOM 879 N N . ILE A 1 114 ? 11.783 8.032 19.822 1.00 80.00 114 ILE A N 1
ATOM 880 C CA . ILE A 1 114 ? 11.657 8.532 21.200 1.00 80.00 114 ILE A CA 1
ATOM 881 C C . ILE A 1 114 ? 11.146 9.976 21.220 1.00 80.00 114 ILE A C 1
ATOM 883 O O . ILE A 1 114 ? 10.250 10.300 21.998 1.00 80.00 114 ILE A O 1
ATOM 887 N N . LEU A 1 115 ? 11.692 10.846 20.363 1.00 79.12 115 LEU A N 1
ATOM 888 C CA . LEU A 1 115 ? 11.236 12.234 20.271 1.00 79.12 115 LEU A CA 1
ATOM 889 C C . LEU A 1 115 ? 9.785 12.290 19.802 1.00 79.12 115 LEU A C 1
ATOM 891 O O . LEU A 1 115 ? 8.978 12.986 20.408 1.00 79.12 115 LEU A O 1
ATOM 895 N N . LEU A 1 116 ? 9.435 11.498 18.788 1.00 80.56 116 LEU A N 1
ATOM 896 C CA . LEU A 1 116 ? 8.067 11.437 18.286 1.00 80.56 116 LEU A CA 1
ATOM 897 C C . LEU A 1 116 ? 7.081 10.930 19.348 1.00 80.56 116 LEU A C 1
ATOM 899 O O . LEU A 1 116 ? 6.004 11.503 19.503 1.00 80.56 116 LEU A O 1
ATOM 903 N N . MET A 1 117 ? 7.458 9.905 20.117 1.00 85.81 117 MET A N 1
ATOM 904 C CA . MET A 1 117 ? 6.653 9.443 21.247 1.00 85.81 117 MET A CA 1
ATOM 905 C C . MET A 1 117 ? 6.470 10.550 22.292 1.00 85.81 117 MET A C 1
ATOM 907 O O . MET A 1 117 ? 5.357 10.778 22.754 1.00 85.81 117 MET A O 1
ATOM 911 N N . ARG A 1 118 ? 7.535 11.289 22.626 1.00 86.19 118 ARG A N 1
ATOM 912 C CA . ARG A 1 118 ? 7.467 12.410 23.574 1.00 86.19 118 ARG A CA 1
ATOM 913 C C . ARG A 1 118 ? 6.515 13.509 23.099 1.00 86.19 118 ARG A C 1
ATOM 915 O O . ARG A 1 118 ? 5.733 14.006 23.905 1.00 86.19 118 ARG A O 1
ATOM 922 N N . GLU A 1 119 ? 6.558 13.864 21.817 1.00 84.62 119 GLU A N 1
ATOM 923 C CA . GLU A 1 119 ? 5.639 14.844 21.226 1.00 84.62 119 GLU A CA 1
ATOM 924 C C . GLU A 1 119 ? 4.186 14.350 21.265 1.00 84.62 119 GLU A C 1
ATOM 926 O O . GLU A 1 119 ? 3.293 15.101 21.652 1.00 84.62 119 GLU A O 1
ATOM 931 N N . ILE A 1 120 ? 3.937 13.071 20.953 1.00 87.25 120 ILE A N 1
ATOM 932 C CA . ILE A 1 120 ? 2.600 12.463 21.067 1.00 87.25 120 ILE A CA 1
ATOM 933 C C . ILE A 1 120 ? 2.111 12.500 22.520 1.00 87.25 120 ILE A C 1
ATOM 935 O O . ILE A 1 120 ? 0.982 12.922 22.773 1.00 87.25 120 ILE A O 1
ATOM 939 N N . SER A 1 121 ? 2.952 12.110 23.480 1.00 89.25 121 SER A N 1
ATOM 940 C CA . SER A 1 121 ? 2.607 12.117 24.904 1.00 89.25 121 SER A CA 1
ATOM 941 C C . SER A 1 121 ? 2.362 13.532 25.430 1.00 89.25 121 SER A C 1
ATOM 943 O O . SER A 1 121 ? 1.406 13.743 26.177 1.00 89.25 121 SER A O 1
ATOM 945 N N . SER A 1 122 ? 3.159 14.520 25.008 1.00 88.94 122 SER A N 1
ATOM 946 C CA . SER A 1 122 ? 2.939 15.931 25.350 1.00 88.94 122 SER A CA 1
ATOM 947 C C . SER A 1 122 ? 1.637 16.455 24.746 1.00 88.94 122 SER A C 1
ATOM 949 O O . SER A 1 122 ? 0.825 17.047 25.458 1.00 88.94 122 SER A O 1
ATOM 951 N N . PHE A 1 123 ? 1.381 16.169 23.466 1.00 88.00 123 PHE A N 1
ATOM 952 C CA . PHE A 1 123 ? 0.135 16.534 22.799 1.00 88.00 123 PHE A CA 1
ATOM 953 C C . PHE A 1 123 ? -1.079 15.926 23.512 1.00 88.00 123 PHE A C 1
ATOM 955 O O . PHE A 1 123 ? -2.045 16.642 23.779 1.00 88.00 123 PHE A O 1
ATOM 962 N N . PHE A 1 124 ? -1.024 14.641 23.876 1.00 90.50 124 PHE A N 1
ATOM 963 C CA . PHE A 1 124 ? -2.101 13.981 24.614 1.00 90.50 124 PHE A CA 1
ATOM 964 C C . PHE A 1 124 ? -2.307 14.595 25.999 1.00 90.50 124 PHE A C 1
ATOM 966 O O . PHE A 1 124 ? -3.441 14.933 26.336 1.00 90.50 124 PHE A O 1
ATOM 973 N N . GLY A 1 125 ? -1.229 14.816 26.757 1.00 89.38 125 GLY A N 1
ATOM 974 C CA . GLY A 1 125 ? -1.287 15.436 28.081 1.00 89.38 125 GLY A CA 1
ATOM 975 C C . GLY A 1 125 ? -1.899 16.838 28.056 1.00 89.38 125 GLY A C 1
ATOM 976 O O . GLY A 1 125 ? -2.807 17.123 28.834 1.00 89.38 125 GLY A O 1
ATOM 977 N N . ASN A 1 126 ? -1.480 17.680 27.108 1.00 88.88 126 ASN A N 1
ATOM 978 C CA . ASN A 1 126 ? -1.976 19.054 26.966 1.00 88.88 126 ASN A CA 1
ATOM 979 C C . ASN A 1 126 ? -3.463 19.126 26.580 1.00 88.88 126 ASN A C 1
ATOM 981 O O . ASN A 1 126 ? -4.120 20.126 26.854 1.00 88.88 126 ASN A O 1
ATOM 985 N N . HIS A 1 127 ? -3.996 18.072 25.959 1.00 87.62 127 HIS A N 1
ATOM 986 C CA . HIS A 1 127 ? -5.374 18.015 25.468 1.00 87.62 127 HIS A CA 1
ATOM 987 C C . HIS A 1 127 ? -6.256 17.033 26.257 1.00 87.62 127 HIS A C 1
ATOM 989 O O . HIS A 1 127 ? -7.361 16.715 25.828 1.00 87.62 127 HIS A O 1
ATOM 995 N N . GLY A 1 128 ? -5.792 16.518 27.401 1.00 88.44 128 GLY A N 1
ATOM 996 C CA . GLY A 1 128 ? -6.571 15.588 28.228 1.00 88.44 128 GLY A CA 1
ATOM 997 C C . GLY A 1 128 ? -6.877 14.241 27.556 1.00 88.44 128 GLY A C 1
ATOM 998 O O . GLY A 1 128 ? -7.780 13.521 27.986 1.00 88.44 128 GLY A O 1
ATOM 999 N N . LEU A 1 129 ? -6.138 13.879 26.505 1.00 91.44 129 LEU A N 1
ATOM 1000 C CA . LEU A 1 129 ? -6.184 12.541 25.928 1.00 91.44 129 LEU A CA 1
ATOM 1001 C C . LEU A 1 129 ? -5.294 11.604 26.746 1.00 91.44 129 LEU A C 1
ATOM 1003 O O . LEU A 1 129 ? -4.254 11.991 27.271 1.00 91.44 129 LEU A O 1
ATOM 1007 N N . SER A 1 130 ? -5.681 10.334 26.825 1.00 91.50 130 SER A N 1
ATOM 1008 C CA . SER A 1 130 ? -4.887 9.311 27.504 1.00 91.50 130 SER A CA 1
ATOM 1009 C C . SER A 1 130 ? -4.478 8.227 26.522 1.00 91.50 130 SER A C 1
ATOM 1011 O O . SER A 1 130 ? -5.331 7.670 25.826 1.00 91.50 130 SER A O 1
ATOM 1013 N N . ILE A 1 131 ? -3.195 7.854 26.533 1.00 92.38 131 ILE A N 1
ATOM 1014 C CA . ILE A 1 131 ? -2.698 6.742 25.717 1.00 92.38 131 ILE A CA 1
ATOM 1015 C C . ILE A 1 131 ? -3.422 5.430 26.031 1.00 92.38 131 ILE A C 1
ATOM 1017 O O . ILE A 1 131 ? -3.636 4.630 25.131 1.00 92.38 131 ILE A O 1
ATOM 1021 N N . SER A 1 132 ? -3.924 5.247 27.258 1.00 93.94 132 SER A N 1
ATOM 1022 C CA . SER A 1 132 ? -4.722 4.077 27.667 1.00 93.94 132 SER A CA 1
ATOM 1023 C C . SER A 1 132 ? -6.036 3.901 26.884 1.00 93.94 132 SER A C 1
ATOM 1025 O O . SER A 1 132 ? -6.608 2.803 26.835 1.00 93.94 132 SER A O 1
ATOM 1027 N N . LYS A 1 133 ? -6.545 4.980 26.276 1.00 95.56 133 LYS A N 1
ATOM 1028 C CA . LYS A 1 133 ? -7.747 4.990 25.429 1.00 95.56 133 LYS A CA 1
ATOM 1029 C C . LYS A 1 133 ? -7.440 4.729 23.954 1.00 95.56 133 LYS A C 1
ATOM 1031 O O . LYS A 1 133 ? -8.364 4.451 23.190 1.00 95.56 133 LYS A O 1
ATOM 1036 N N . LEU A 1 134 ? -6.164 4.745 23.571 1.00 95.44 134 LEU A N 1
ATOM 1037 C CA . LEU A 1 134 ? -5.725 4.360 22.239 1.00 95.44 134 LEU A CA 1
ATOM 1038 C C . LEU A 1 134 ? -6.030 2.871 22.002 1.00 95.44 134 LEU A C 1
ATOM 1040 O O . LEU A 1 134 ? -5.841 2.024 22.883 1.00 95.44 134 LEU A O 1
ATOM 1044 N N . ARG A 1 135 ? -6.556 2.546 20.824 1.00 95.75 135 ARG A N 1
ATOM 1045 C CA . ARG A 1 135 ? -6.881 1.169 20.418 1.00 95.75 135 ARG A CA 1
ATOM 1046 C C . ARG A 1 135 ? -6.140 0.724 19.179 1.00 95.75 135 ARG A C 1
ATOM 1048 O O . ARG A 1 135 ? -5.913 -0.467 19.046 1.00 95.75 135 ARG A O 1
ATOM 1055 N N . ALA A 1 136 ? -5.723 1.656 18.331 1.00 92.56 136 ALA A N 1
ATOM 1056 C CA . ALA A 1 136 ? -4.923 1.329 17.166 1.00 92.56 136 ALA A CA 1
ATOM 1057 C C . ALA A 1 136 ? -3.889 2.409 16.866 1.00 92.56 136 ALA A C 1
ATOM 1059 O O . ALA A 1 136 ? -4.085 3.586 17.183 1.00 92.56 136 ALA A O 1
ATOM 1060 N N . GLN A 1 137 ? -2.819 2.000 16.206 1.00 89.88 137 GLN A N 1
ATOM 1061 C CA . GLN A 1 137 ? -1.780 2.862 15.668 1.00 89.88 137 GLN A CA 1
ATOM 1062 C C . GLN A 1 137 ? -1.452 2.419 14.239 1.00 89.88 137 GLN A C 1
ATOM 1064 O O . GLN A 1 137 ? -1.225 1.235 13.995 1.00 89.88 137 GLN A O 1
ATOM 1069 N N . GLY A 1 138 ? -1.453 3.363 13.296 1.00 86.31 138 GLY A N 1
ATOM 1070 C CA . GLY A 1 138 ? -1.165 3.077 11.891 1.00 86.31 138 GLY A CA 1
ATOM 1071 C C . GLY A 1 138 ? -0.334 4.163 11.223 1.00 86.31 138 GLY A C 1
ATOM 1072 O O . GLY A 1 138 ? -0.727 5.325 11.181 1.00 86.31 138 GLY A O 1
ATOM 1073 N N . TYR A 1 139 ? 0.828 3.795 10.695 1.00 78.69 139 TYR A N 1
ATOM 1074 C CA . TYR A 1 139 ? 1.739 4.700 9.989 1.00 78.69 139 TYR A CA 1
ATOM 1075 C C . TYR A 1 139 ? 2.654 3.916 9.040 1.00 78.69 139 TYR A C 1
ATOM 1077 O O . TYR A 1 139 ? 2.664 2.681 9.029 1.00 78.69 139 TYR A O 1
ATOM 1085 N N . ASN A 1 140 ? 3.402 4.632 8.197 1.00 67.44 140 ASN A N 1
ATOM 1086 C CA . ASN A 1 140 ? 4.395 4.023 7.315 1.00 67.44 140 ASN A CA 1
ATOM 1087 C C . ASN A 1 140 ? 5.561 3.491 8.164 1.00 67.44 140 ASN A C 1
ATOM 1089 O O . ASN A 1 140 ? 6.132 4.233 8.961 1.00 67.44 140 ASN A O 1
ATOM 1093 N N . GLY A 1 141 ? 5.931 2.221 7.998 1.00 59.47 141 GLY A N 1
ATOM 1094 C CA . GLY A 1 141 ? 7.096 1.627 8.654 1.00 59.47 141 GLY A CA 1
ATOM 1095 C C . GLY A 1 141 ? 8.413 2.061 8.009 1.00 59.47 141 GLY A C 1
ATOM 1096 O O . GLY A 1 141 ? 9.166 1.205 7.551 1.00 59.47 141 GLY A O 1
ATOM 1097 N N . GLU A 1 142 ? 8.677 3.366 7.919 1.00 60.75 142 GLU A N 1
ATOM 1098 C CA . GLU A 1 142 ? 10.000 3.891 7.543 1.00 60.75 142 GLU A CA 1
ATOM 1099 C C . GLU A 1 142 ? 11.054 3.500 8.601 1.00 60.75 142 GLU A C 1
ATOM 1101 O O . GLU A 1 142 ? 10.700 3.120 9.716 1.00 60.75 142 GLU A O 1
ATOM 1106 N N . SER A 1 143 ? 12.347 3.536 8.247 1.00 51.75 143 SER A N 1
ATOM 1107 C CA . SER A 1 143 ? 13.462 2.887 8.974 1.00 51.75 143 SER A CA 1
ATOM 1108 C C . SER A 1 143 ? 13.458 3.086 10.494 1.00 51.75 143 SER A C 1
ATOM 1110 O O . SER A 1 143 ? 13.694 2.139 11.238 1.00 51.75 143 SER A O 1
ATOM 1112 N N . ASN A 1 144 ? 13.095 4.275 10.968 1.00 52.03 144 ASN A N 1
ATOM 1113 C CA . ASN A 1 144 ? 13.154 4.624 12.390 1.00 52.03 144 ASN A CA 1
ATOM 1114 C C . ASN A 1 144 ? 11.972 4.044 13.196 1.00 52.03 144 ASN A C 1
ATOM 1116 O O . ASN A 1 144 ? 12.011 4.007 14.424 1.00 52.03 144 ASN A O 1
ATOM 1120 N N . MET A 1 145 ? 10.946 3.535 12.504 1.00 51.56 145 MET A N 1
ATOM 1121 C CA . MET A 1 145 ? 9.803 2.793 13.047 1.00 51.56 145 MET A CA 1
ATOM 1122 C C . MET A 1 145 ? 9.997 1.265 12.981 1.00 51.56 145 MET A C 1
ATOM 1124 O O . MET A 1 145 ? 9.097 0.533 13.392 1.00 51.56 145 MET A O 1
ATOM 1128 N N . ARG A 1 146 ? 11.129 0.772 12.445 1.00 43.00 146 ARG A N 1
ATOM 1129 C CA . ARG A 1 146 ? 11.437 -0.668 12.300 1.00 43.00 146 ARG A CA 1
ATOM 1130 C C . ARG A 1 146 ? 12.438 -1.217 13.316 1.00 43.00 146 ARG A C 1
ATOM 1132 O O . ARG A 1 146 ? 12.509 -2.433 13.449 1.00 43.00 146 ARG A O 1
ATOM 1139 N N . GLU A 1 147 ? 13.204 -0.377 14.011 1.00 47.41 147 GLU A N 1
ATOM 1140 C CA . GLU A 1 147 ? 14.209 -0.864 14.964 1.00 47.41 147 GLU A CA 1
ATOM 1141 C C . GLU A 1 147 ? 13.553 -1.632 16.125 1.00 47.41 147 GLU A C 1
ATOM 1143 O O . GLU A 1 147 ? 12.647 -1.128 16.799 1.00 47.41 147 GLU A O 1
ATOM 1148 N N . GLU A 1 148 ? 14.020 -2.864 16.351 1.00 48.06 148 GLU A N 1
ATOM 1149 C CA . GLU A 1 148 ? 13.411 -3.856 17.251 1.00 48.06 148 GLU A CA 1
ATOM 1150 C C . GLU A 1 148 ? 13.255 -3.371 18.700 1.00 48.06 148 GLU A C 1
ATOM 1152 O O . GLU A 1 148 ? 12.343 -3.815 19.393 1.00 48.06 148 GLU A O 1
ATOM 1157 N N . PHE A 1 149 ? 14.078 -2.423 19.157 1.00 48.28 149 PHE A N 1
ATOM 1158 C CA . PHE A 1 149 ? 14.119 -2.016 20.566 1.00 48.28 149 PHE A CA 1
ATOM 1159 C C . PHE A 1 149 ? 13.573 -0.602 20.844 1.00 48.28 149 PHE A C 1
ATOM 1161 O O . PHE A 1 149 ? 13.139 -0.337 21.964 1.00 48.28 149 PHE A O 1
ATOM 1168 N N . HIS A 1 150 ? 13.513 0.289 19.842 1.00 62.38 150 HIS A N 1
ATOM 1169 C CA . HIS A 1 150 ? 13.115 1.698 20.028 1.00 62.38 150 HIS A CA 1
ATOM 1170 C C . HIS A 1 150 ? 12.118 2.241 18.998 1.00 62.38 150 HIS A C 1
ATOM 1172 O O . HIS A 1 150 ? 11.889 3.447 18.962 1.00 62.38 150 HIS A O 1
ATOM 1178 N N . SER A 1 151 ? 11.486 1.390 18.185 1.00 76.25 151 SER A N 1
ATOM 1179 C CA . SER A 1 151 ? 10.416 1.838 17.286 1.00 76.25 151 SER A CA 1
ATOM 1180 C C . SER A 1 151 ? 9.243 2.485 18.037 1.00 76.25 151 SER A C 1
ATOM 1182 O O . SER A 1 151 ? 8.868 2.041 19.126 1.00 76.25 151 SER A O 1
ATOM 1184 N N . LEU A 1 152 ? 8.594 3.489 17.426 1.00 81.06 152 LEU A N 1
ATOM 1185 C CA . LEU A 1 152 ? 7.366 4.095 17.966 1.00 81.06 152 LEU A CA 1
ATOM 1186 C C . LEU A 1 152 ? 6.295 3.039 18.274 1.00 81.06 152 LEU A C 1
ATOM 1188 O O . LEU A 1 152 ? 5.584 3.152 19.271 1.00 81.06 152 LEU A O 1
ATOM 1192 N N . LYS A 1 153 ? 6.229 1.983 17.452 1.00 85.88 153 LYS A N 1
ATOM 1193 C CA . LYS A 1 153 ? 5.329 0.841 17.642 1.00 85.88 153 LYS A CA 1
ATOM 1194 C C . LYS A 1 153 ? 5.509 0.248 19.028 1.00 85.88 153 LYS A C 1
ATOM 1196 O O . LYS A 1 153 ? 4.533 0.102 19.763 1.00 85.88 153 LYS A O 1
ATOM 1201 N N . ASN A 1 154 ? 6.752 -0.080 19.366 1.00 85.69 154 ASN A N 1
ATOM 1202 C CA . ASN A 1 154 ? 7.091 -0.715 20.629 1.00 85.69 154 ASN A CA 1
ATOM 1203 C C . ASN A 1 154 ? 6.923 0.260 21.794 1.00 85.69 154 ASN A C 1
ATOM 1205 O O . ASN A 1 154 ? 6.405 -0.140 22.828 1.00 85.69 154 ASN A O 1
ATOM 1209 N N . LEU A 1 155 ? 7.257 1.543 21.619 1.00 88.88 155 LEU A N 1
ATOM 1210 C CA . LEU A 1 155 ? 7.030 2.568 22.646 1.00 88.88 155 LEU A CA 1
ATOM 1211 C C . LEU A 1 155 ? 5.540 2.690 23.013 1.00 88.88 155 LEU A C 1
ATOM 1213 O O . LEU A 1 155 ? 5.190 2.614 24.189 1.00 88.88 155 LEU A O 1
ATOM 1217 N N . ILE A 1 156 ? 4.653 2.781 22.017 1.00 89.56 156 ILE A N 1
ATOM 1218 C CA . ILE A 1 156 ? 3.203 2.846 22.248 1.00 89.56 156 ILE A CA 1
ATOM 1219 C C . ILE A 1 156 ? 2.672 1.533 22.841 1.00 89.56 156 ILE A C 1
ATOM 1221 O O . ILE A 1 156 ? 1.841 1.577 23.745 1.00 89.56 156 ILE A O 1
ATOM 1225 N N . LEU A 1 157 ? 3.137 0.369 22.369 1.00 90.06 157 LEU A N 1
ATOM 1226 C CA . LEU A 1 157 ? 2.715 -0.933 22.908 1.00 90.06 157 LEU A CA 1
ATOM 1227 C C . LEU A 1 157 ? 3.172 -1.147 24.357 1.00 90.06 157 LEU A C 1
ATOM 1229 O O . LEU A 1 157 ? 2.432 -1.744 25.138 1.00 90.06 157 LEU A O 1
ATOM 1233 N N . ASN A 1 158 ? 4.354 -0.643 24.720 1.00 90.88 158 ASN A N 1
ATOM 1234 C CA . ASN A 1 158 ? 4.878 -0.704 26.084 1.00 90.88 158 ASN A CA 1
ATOM 1235 C C . ASN A 1 158 ? 4.046 0.157 27.046 1.00 90.88 158 ASN A C 1
ATOM 1237 O O . ASN A 1 158 ? 3.806 -0.256 28.177 1.00 90.88 158 ASN A O 1
ATOM 1241 N N . GLU A 1 159 ? 3.572 1.326 26.603 1.00 91.81 159 GLU A N 1
ATOM 1242 C CA . GLU A 1 159 ? 2.681 2.177 27.406 1.00 91.81 159 GLU A CA 1
ATOM 1243 C C . GLU A 1 159 ? 1.220 1.699 27.398 1.00 91.81 159 GLU A C 1
ATOM 1245 O O . GLU A 1 159 ? 0.495 1.857 28.383 1.00 91.81 159 GLU A O 1
ATOM 1250 N N . ASN A 1 160 ? 0.762 1.105 26.294 1.00 94.31 160 ASN A N 1
ATOM 1251 C CA . ASN A 1 160 ? -0.583 0.565 26.151 1.00 94.31 160 ASN A CA 1
ATOM 1252 C C . ASN A 1 160 ? -0.609 -0.673 25.242 1.00 94.31 160 ASN A C 1
ATOM 1254 O O . ASN A 1 160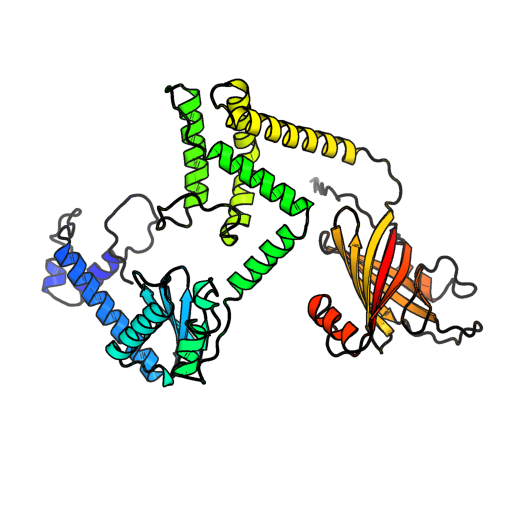 ? -0.784 -0.587 24.024 1.00 94.31 160 ASN A O 1
ATOM 1258 N N . SER A 1 161 ? -0.592 -1.848 25.870 1.00 93.56 161 SER A N 1
ATOM 1259 C CA . SER A 1 161 ? -0.651 -3.147 25.189 1.00 93.56 161 SER A CA 1
ATOM 1260 C C . SER A 1 161 ? -1.955 -3.411 24.422 1.00 93.56 161 SER A C 1
ATOM 1262 O O . SER A 1 161 ? -2.027 -4.358 23.644 1.00 93.56 161 SER A O 1
ATOM 1264 N N . ARG A 1 162 ? -2.995 -2.580 24.602 1.00 93.69 162 ARG A N 1
ATOM 1265 C CA . ARG A 1 162 ? -4.270 -2.676 23.867 1.00 93.69 162 ARG A CA 1
ATOM 1266 C C . ARG A 1 162 ? -4.273 -1.902 22.544 1.00 93.69 162 ARG A C 1
ATOM 1268 O O . ARG A 1 162 ? -5.277 -1.952 21.838 1.00 93.69 162 ARG A O 1
ATOM 1275 N N . ALA A 1 163 ? -3.219 -1.147 22.230 1.00 93.25 163 ALA A N 1
ATOM 1276 C CA . ALA A 1 163 ? -3.127 -0.356 21.005 1.00 93.25 163 ALA A CA 1
ATOM 1277 C C . ALA A 1 163 ? -2.490 -1.168 19.864 1.00 93.25 163 ALA A C 1
ATOM 1279 O O . ALA A 1 163 ? -1.274 -1.116 19.668 1.00 93.25 163 ALA A O 1
ATOM 1280 N N . TYR A 1 164 ? -3.305 -1.908 19.103 1.00 90.06 164 TYR A N 1
ATOM 1281 C CA . TYR A 1 164 ? -2.792 -2.750 18.018 1.00 90.06 164 TYR A CA 1
ATOM 1282 C C . TYR A 1 164 ? -2.115 -1.913 16.929 1.00 90.06 164 TYR A C 1
ATOM 1284 O O . TYR A 1 164 ? -2.517 -0.784 16.643 1.00 90.06 164 TYR A O 1
ATOM 1292 N N . PHE A 1 165 ? -1.072 -2.472 16.324 1.00 87.50 165 PHE A N 1
ATOM 1293 C CA . PHE A 1 165 ? -0.353 -1.824 15.238 1.00 87.50 165 PHE A CA 1
ATOM 1294 C C . PHE A 1 165 ? -0.749 -2.419 13.898 1.00 87.50 165 PHE A C 1
ATOM 1296 O O . PHE A 1 165 ? -0.611 -3.624 13.705 1.00 87.50 165 PHE A O 1
ATOM 1303 N N . GLU A 1 166 ? -1.177 -1.552 12.985 1.00 83.44 166 GLU A N 1
ATOM 1304 C CA . GLU A 1 166 ? -1.474 -1.897 11.601 1.00 83.44 166 GLU A CA 1
ATOM 1305 C C . GLU A 1 166 ? -0.499 -1.163 10.683 1.00 83.44 166 GLU A C 1
ATOM 1307 O O . GLU A 1 166 ? -0.349 0.062 10.750 1.00 83.44 166 GLU A O 1
ATOM 1312 N N . HIS A 1 167 ? 0.177 -1.903 9.809 1.00 77.06 167 HIS A N 1
ATOM 1313 C CA . HIS A 1 167 ? 1.077 -1.277 8.855 1.00 77.06 167 HIS A CA 1
ATOM 1314 C C . HIS A 1 167 ? 0.264 -0.569 7.765 1.00 77.06 167 HIS A C 1
ATOM 1316 O O . HIS A 1 167 ? -0.751 -1.074 7.298 1.00 77.06 167 HIS A O 1
ATOM 1322 N N . CYS A 1 168 ? 0.726 0.591 7.293 1.00 75.25 168 CYS A N 1
ATOM 1323 C CA . CYS A 1 168 ? 0.106 1.247 6.145 1.00 75.25 168 CYS A CA 1
ATOM 1324 C C . CYS A 1 168 ? 0.101 0.316 4.915 1.00 75.25 168 CYS A C 1
ATOM 1326 O O . CYS A 1 168 ? 1.159 0.071 4.323 1.00 75.25 168 CYS A O 1
ATOM 1328 N N . CYS A 1 169 ? -1.080 -0.181 4.524 1.00 68.69 169 CYS A N 1
ATOM 1329 C CA . CYS A 1 169 ? -1.237 -1.096 3.391 1.00 68.69 169 CYS A CA 1
ATOM 1330 C C . CYS A 1 169 ? -0.752 -0.451 2.091 1.00 68.69 169 CYS A C 1
ATOM 1332 O O . CYS A 1 169 ? -0.104 -1.106 1.287 1.00 68.69 169 CYS A O 1
ATOM 1334 N N . VAL A 1 170 ? -1.010 0.846 1.904 1.00 68.50 170 VAL A N 1
ATOM 1335 C CA . VAL A 1 170 ? -0.572 1.622 0.732 1.00 68.50 170 VAL A CA 1
ATOM 1336 C C . VAL A 1 170 ? 0.950 1.517 0.561 1.00 68.50 170 VAL A C 1
ATOM 1338 O O . VAL A 1 170 ? 1.427 1.164 -0.513 1.00 68.50 170 VAL A O 1
ATOM 1341 N N . HIS A 1 171 ? 1.710 1.699 1.645 1.00 68.25 171 HIS A N 1
ATOM 1342 C CA . HIS A 1 171 ? 3.165 1.537 1.629 1.00 68.25 171 HIS A CA 1
ATOM 1343 C C . HIS A 1 171 ? 3.604 0.077 1.416 1.00 68.25 171 HIS A C 1
ATOM 1345 O O . HIS A 1 171 ? 4.588 -0.166 0.725 1.00 68.25 171 HIS A O 1
ATOM 1351 N N . GLN A 1 172 ? 2.895 -0.909 1.977 1.00 70.56 172 GLN A N 1
ATOM 1352 C CA . GLN A 1 172 ? 3.224 -2.327 1.756 1.00 70.56 172 GLN A CA 1
ATOM 1353 C C . GLN A 1 172 ? 3.026 -2.750 0.300 1.00 70.56 172 GLN A C 1
ATOM 1355 O O . GLN A 1 172 ? 3.905 -3.397 -0.263 1.00 70.56 172 GLN A O 1
ATOM 1360 N N . HIS A 1 173 ? 1.912 -2.351 -0.320 1.00 66.44 173 HIS A N 1
ATOM 1361 C CA . HIS A 1 173 ? 1.646 -2.619 -1.734 1.00 66.44 173 HIS A CA 1
ATOM 1362 C C . HIS A 1 173 ? 2.711 -1.968 -2.615 1.00 66.44 173 HIS A C 1
ATOM 1364 O O . HIS A 1 173 ? 3.247 -2.600 -3.519 1.00 66.44 173 HIS A O 1
ATOM 1370 N N . GLN A 1 174 ? 3.079 -0.728 -2.300 1.00 68.19 174 GLN A N 1
ATOM 1371 C CA . GLN A 1 174 ? 4.158 -0.027 -2.980 1.00 68.19 174 GLN A CA 1
ATOM 1372 C C . GLN A 1 174 ? 5.491 -0.772 -2.861 1.00 68.19 174 GLN A C 1
ATOM 1374 O O . GLN A 1 174 ? 6.152 -1.010 -3.864 1.00 68.19 174 GLN A O 1
ATOM 1379 N N . LEU A 1 175 ? 5.878 -1.190 -1.654 1.00 69.00 175 LEU A N 1
ATOM 1380 C CA . LEU A 1 175 ? 7.122 -1.925 -1.443 1.00 69.00 175 LEU A CA 1
ATOM 1381 C C . LEU A 1 175 ? 7.118 -3.278 -2.172 1.00 69.00 175 LEU A C 1
ATOM 1383 O O . LEU A 1 175 ? 8.141 -3.676 -2.726 1.00 69.00 175 LEU A O 1
ATOM 1387 N N . ALA A 1 176 ? 5.973 -3.963 -2.213 1.00 73.75 176 ALA A N 1
ATOM 1388 C CA . ALA A 1 176 ? 5.810 -5.198 -2.971 1.00 73.75 176 ALA A CA 1
ATOM 1389 C C . ALA A 1 176 ? 6.013 -4.974 -4.479 1.00 73.75 176 ALA A C 1
ATOM 1391 O O . ALA A 1 176 ? 6.741 -5.741 -5.105 1.00 73.75 176 ALA A O 1
ATOM 1392 N N . LEU A 1 177 ? 5.451 -3.899 -5.044 1.00 69.94 177 LEU A N 1
ATOM 1393 C CA . LEU A 1 177 ? 5.647 -3.525 -6.450 1.00 69.94 177 LEU A CA 1
ATOM 1394 C C . LEU A 1 177 ? 7.108 -3.168 -6.760 1.00 69.94 177 LEU A C 1
ATOM 1396 O O . LEU A 1 177 ? 7.646 -3.649 -7.758 1.00 69.94 177 LEU A O 1
ATOM 1400 N N . VAL A 1 178 ? 7.776 -2.384 -5.900 1.00 67.88 178 VAL A N 1
ATOM 1401 C CA . VAL A 1 178 ? 9.217 -2.085 -6.036 1.00 67.88 178 VAL A CA 1
ATOM 1402 C C . VAL A 1 178 ? 10.022 -3.383 -6.052 1.00 67.88 178 VAL A C 1
ATOM 1404 O O . VAL A 1 178 ? 10.864 -3.582 -6.927 1.00 67.88 178 VAL A O 1
ATOM 1407 N N . ASN A 1 179 ? 9.778 -4.265 -5.083 1.00 67.94 179 ASN A N 1
ATOM 1408 C CA . ASN A 1 179 ? 10.522 -5.513 -4.950 1.00 67.94 179 ASN A CA 1
ATOM 1409 C C . ASN A 1 179 ? 10.279 -6.437 -6.145 1.00 67.94 179 ASN A C 1
ATOM 1411 O O . ASN A 1 179 ? 11.234 -6.984 -6.686 1.00 67.94 179 ASN A O 1
ATOM 1415 N N . PHE A 1 180 ? 9.034 -6.552 -6.609 1.00 74.19 180 PHE A N 1
ATOM 1416 C CA . PHE A 1 180 ? 8.701 -7.308 -7.813 1.00 74.19 180 PHE A CA 1
ATOM 1417 C C . PHE A 1 180 ? 9.449 -6.776 -9.043 1.00 74.19 180 PHE A C 1
ATOM 1419 O O . PHE A 1 180 ? 10.091 -7.548 -9.756 1.00 74.19 180 PHE A O 1
ATOM 1426 N N . ALA A 1 181 ? 9.440 -5.456 -9.254 1.00 69.00 181 ALA A N 1
ATOM 1427 C CA . ALA A 1 181 ? 10.155 -4.831 -10.362 1.00 69.00 181 ALA A CA 1
ATOM 1428 C C . ALA A 1 181 ? 11.674 -5.060 -10.279 1.00 69.00 181 ALA A C 1
ATOM 1430 O O . ALA A 1 181 ? 12.301 -5.291 -11.306 1.00 69.00 181 ALA A O 1
ATOM 1431 N N . LYS A 1 182 ? 12.258 -5.047 -9.072 1.00 67.88 182 LYS A N 1
ATOM 1432 C CA . LYS A 1 182 ? 13.681 -5.354 -8.836 1.00 67.88 182 LYS A CA 1
ATOM 1433 C C . LYS A 1 182 ? 14.033 -6.818 -9.108 1.00 67.88 182 LYS A C 1
ATOM 1435 O O . LYS A 1 182 ? 15.139 -7.098 -9.558 1.00 67.88 182 LYS A O 1
ATOM 1440 N N . CYS A 1 183 ? 13.119 -7.747 -8.833 1.00 74.25 183 CYS A N 1
ATOM 1441 C CA . CYS A 1 183 ? 13.325 -9.175 -9.080 1.00 74.25 183 CYS A CA 1
ATOM 1442 C C . CYS A 1 183 ? 13.211 -9.553 -10.565 1.00 74.25 183 CYS A C 1
ATOM 1444 O O . CYS A 1 183 ? 13.747 -10.582 -10.971 1.00 74.25 183 CYS A O 1
ATOM 1446 N N . ASN A 1 184 ? 12.537 -8.741 -11.382 1.00 77.69 184 ASN A N 1
ATOM 1447 C CA . ASN A 1 184 ? 12.458 -8.947 -12.822 1.00 77.69 184 ASN A CA 1
ATOM 1448 C C . ASN A 1 184 ? 13.583 -8.173 -13.530 1.00 77.69 184 ASN A C 1
ATOM 1450 O O . ASN A 1 184 ? 13.559 -6.946 -13.585 1.00 77.69 184 ASN A O 1
ATOM 1454 N N . TYR A 1 185 ? 14.556 -8.889 -14.101 1.00 76.94 185 TYR A N 1
ATOM 1455 C CA . TYR A 1 185 ? 15.724 -8.279 -14.751 1.00 76.94 185 TYR A CA 1
ATOM 1456 C C . TYR A 1 185 ? 15.349 -7.284 -15.859 1.00 76.94 185 TYR A C 1
ATOM 1458 O O . TYR A 1 185 ? 15.948 -6.213 -15.955 1.00 76.94 185 TYR A O 1
ATOM 1466 N N . THR A 1 186 ? 14.339 -7.607 -16.667 1.00 77.44 186 THR A N 1
ATOM 1467 C CA . THR A 1 186 ? 13.885 -6.771 -17.784 1.00 77.44 186 THR A CA 1
ATOM 1468 C C . THR A 1 186 ? 13.245 -5.479 -17.288 1.00 77.44 186 THR A C 1
ATOM 1470 O O . THR A 1 186 ? 13.636 -4.394 -17.721 1.00 77.44 186 THR A O 1
ATOM 1473 N N . LEU A 1 187 ? 12.308 -5.572 -16.339 1.00 71.19 187 LEU A N 1
ATOM 1474 C CA . LEU A 1 187 ? 11.661 -4.405 -15.734 1.00 71.19 187 LEU A CA 1
ATOM 1475 C C . LEU A 1 187 ? 12.676 -3.547 -14.982 1.00 71.19 187 LEU A C 1
ATOM 1477 O O . LEU A 1 187 ? 12.691 -2.327 -15.141 1.00 71.19 187 LEU A O 1
ATOM 1481 N N . TRP A 1 188 ? 13.563 -4.171 -14.209 1.00 73.75 188 TRP A N 1
ATOM 1482 C CA . TRP A 1 188 ? 14.636 -3.469 -13.519 1.00 73.75 188 TRP A CA 1
ATOM 1483 C C . TRP A 1 188 ? 15.564 -2.742 -14.498 1.00 73.75 188 TRP A C 1
ATOM 1485 O O . TRP A 1 188 ? 15.895 -1.573 -14.295 1.00 73.75 188 TRP A O 1
ATOM 1495 N N . GLY A 1 189 ? 15.935 -3.404 -15.597 1.00 75.62 189 GLY A N 1
ATOM 1496 C CA . GLY A 1 189 ? 16.713 -2.820 -16.685 1.00 75.62 189 GLY A CA 1
ATOM 1497 C C . GLY A 1 189 ? 16.024 -1.606 -17.308 1.00 75.62 189 GLY A C 1
ATOM 1498 O O . GLY A 1 189 ? 16.662 -0.563 -17.451 1.00 75.62 189 GLY A O 1
ATOM 1499 N N . PHE A 1 190 ? 14.727 -1.712 -17.608 1.00 79.62 190 PHE A N 1
ATOM 1500 C CA . PHE A 1 190 ? 13.910 -0.606 -18.113 1.00 79.62 190 PHE A CA 1
ATOM 1501 C C . PHE A 1 190 ? 13.901 0.583 -17.148 1.00 79.62 190 PHE A C 1
ATOM 1503 O O . PHE A 1 190 ? 14.276 1.689 -17.536 1.00 79.62 190 PHE A O 1
ATOM 1510 N N . PHE A 1 191 ? 13.560 0.362 -15.873 1.00 74.81 191 PHE A N 1
ATOM 1511 C CA . PHE A 1 191 ? 13.537 1.436 -14.877 1.00 74.81 191 PHE A CA 1
ATOM 1512 C C . PHE A 1 191 ? 14.906 2.097 -14.717 1.00 74.81 191 PHE A C 1
ATOM 1514 O O . PHE A 1 191 ? 14.982 3.314 -14.593 1.00 74.81 191 PHE A O 1
ATOM 1521 N N . ARG A 1 192 ? 15.999 1.332 -14.802 1.00 76.94 192 ARG A N 1
ATOM 1522 C CA . ARG A 1 192 ? 17.359 1.881 -14.754 1.00 76.94 192 ARG A CA 1
ATOM 1523 C C . ARG A 1 192 ? 17.678 2.767 -15.962 1.00 76.94 192 ARG A C 1
ATOM 1525 O O . ARG A 1 192 ? 18.371 3.766 -15.797 1.00 76.94 192 ARG A O 1
ATOM 1532 N N . LYS A 1 193 ? 17.187 2.427 -17.160 1.00 78.81 193 LYS A N 1
ATOM 1533 C CA . LYS A 1 193 ? 17.316 3.279 -18.357 1.00 78.81 193 LYS A CA 1
ATOM 1534 C C . LYS A 1 193 ? 16.508 4.567 -18.204 1.00 78.81 193 LYS A C 1
ATOM 1536 O O . LYS A 1 193 ? 17.060 5.640 -18.409 1.00 78.81 193 LYS A O 1
ATOM 1541 N N . VAL A 1 194 ? 15.257 4.473 -17.747 1.00 77.62 194 VAL A N 1
ATOM 1542 C CA . VAL A 1 194 ? 14.410 5.646 -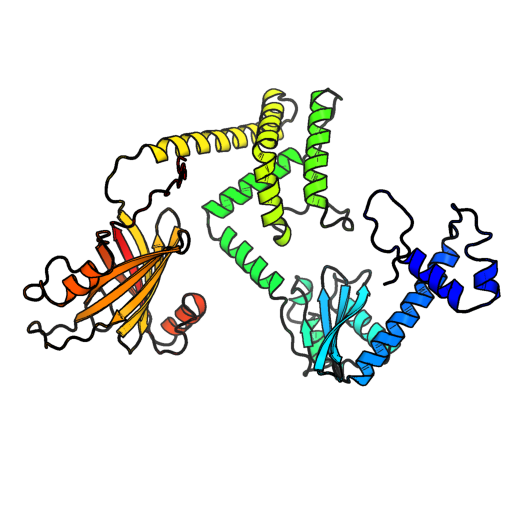17.459 1.00 77.62 194 VAL A CA 1
ATOM 1543 C C . VAL A 1 194 ? 15.078 6.570 -16.435 1.00 77.62 194 VAL A C 1
ATOM 1545 O O . VAL A 1 194 ? 15.146 7.775 -16.658 1.00 77.62 194 VAL A O 1
ATOM 1548 N N . THR A 1 195 ? 15.648 6.023 -15.356 1.00 73.50 195 THR A N 1
ATOM 1549 C CA . THR A 1 195 ? 16.415 6.807 -14.375 1.00 73.50 195 THR A CA 1
ATOM 1550 C C . THR A 1 195 ? 17.584 7.543 -15.023 1.00 73.50 195 THR A C 1
ATOM 1552 O O . THR A 1 195 ? 17.733 8.737 -14.802 1.00 73.50 195 THR A O 1
ATOM 1555 N N . LYS A 1 196 ? 18.370 6.872 -15.876 1.00 76.81 196 LYS A N 1
ATOM 1556 C CA . LYS A 1 196 ? 19.486 7.513 -16.587 1.00 76.81 196 LYS A CA 1
ATOM 1557 C C . LYS A 1 196 ? 19.033 8.653 -17.497 1.00 76.81 196 LYS A C 1
ATOM 1559 O O . LYS A 1 196 ? 19.723 9.663 -17.566 1.00 76.81 196 LYS A O 1
ATOM 1564 N N . VAL A 1 197 ? 17.889 8.511 -18.174 1.00 77.69 197 VAL A N 1
ATOM 1565 C CA . VAL A 1 197 ? 17.306 9.605 -18.967 1.00 77.69 197 VAL A CA 1
ATOM 1566 C C . VAL A 1 197 ? 17.027 10.806 -18.066 1.00 77.69 197 VAL A C 1
ATOM 1568 O O . VAL A 1 197 ? 17.447 11.915 -18.382 1.00 77.69 197 VAL A O 1
ATOM 1571 N N . PHE A 1 198 ? 16.386 10.592 -16.913 1.00 72.75 198 PHE A N 1
ATOM 1572 C CA . PHE A 1 198 ? 16.163 11.668 -15.946 1.00 72.75 198 PHE A CA 1
ATOM 1573 C C . PHE A 1 198 ? 17.470 12.275 -15.432 1.00 72.75 198 PHE A C 1
ATOM 1575 O O . PHE A 1 198 ? 17.569 13.494 -15.382 1.00 72.75 198 PHE A O 1
ATOM 1582 N N . ASP A 1 199 ? 18.486 11.471 -15.119 1.00 71.88 199 ASP A N 1
ATOM 1583 C CA . ASP A 1 199 ? 19.780 11.974 -14.646 1.00 71.88 199 ASP A CA 1
ATOM 1584 C C . ASP A 1 199 ? 20.456 12.883 -15.688 1.00 71.88 199 ASP A C 1
ATOM 1586 O O . ASP A 1 199 ? 20.940 13.960 -15.340 1.00 71.88 199 ASP A O 1
ATOM 1590 N N . VAL A 1 200 ? 20.435 12.502 -16.972 1.00 74.62 200 VAL A N 1
ATOM 1591 C CA . VAL A 1 200 ? 20.964 13.323 -18.080 1.00 74.62 200 VAL A CA 1
ATOM 1592 C C . VAL A 1 200 ? 20.169 14.624 -18.228 1.00 74.62 200 VAL A C 1
ATOM 1594 O O . VAL A 1 200 ? 20.747 15.701 -18.381 1.00 74.62 200 VAL A O 1
ATOM 1597 N N . LEU A 1 201 ? 18.840 14.553 -18.136 1.00 69.75 201 LEU A N 1
ATOM 1598 C CA . LEU A 1 201 ? 17.968 15.722 -18.263 1.00 69.75 201 LEU A CA 1
ATOM 1599 C C . LEU A 1 201 ? 18.036 16.661 -17.051 1.00 69.75 201 LEU A C 1
ATOM 1601 O O . LEU A 1 201 ? 17.863 17.865 -17.215 1.00 69.75 201 LEU A O 1
ATOM 1605 N N . SER A 1 202 ? 18.284 16.141 -15.850 1.00 65.62 202 SER A N 1
ATOM 1606 C CA . SER A 1 202 ? 18.355 16.916 -14.606 1.00 65.62 202 SER A CA 1
ATOM 1607 C C . SER A 1 202 ? 19.760 17.427 -14.283 1.00 65.62 202 SER A C 1
ATOM 1609 O O . SER A 1 202 ? 19.914 18.266 -13.394 1.00 65.62 202 SER A O 1
ATOM 1611 N N . ALA A 1 203 ? 20.796 16.960 -14.983 1.00 65.25 203 ALA A N 1
ATOM 1612 C CA . ALA A 1 203 ? 22.157 17.405 -14.733 1.00 65.25 203 ALA A CA 1
ATOM 1613 C C . ALA A 1 203 ? 22.347 18.895 -15.096 1.00 65.25 203 ALA A C 1
ATOM 1615 O O . ALA A 1 203 ? 21.865 19.352 -16.140 1.00 65.25 203 ALA A O 1
ATOM 1616 N N . PRO A 1 204 ? 23.046 19.688 -14.262 1.00 56.00 204 PRO A N 1
ATOM 1617 C CA . PRO A 1 204 ? 23.252 21.109 -14.521 1.00 56.00 204 PRO A CA 1
ATOM 1618 C C . PRO A 1 204 ? 24.066 21.316 -15.808 1.00 56.00 204 PRO A C 1
ATOM 1620 O O . PRO A 1 204 ? 25.150 20.756 -15.959 1.00 56.00 204 PRO A O 1
ATOM 1623 N N . CYS A 1 205 ? 23.542 22.122 -16.738 1.00 56.50 205 CYS A N 1
ATOM 1624 C CA . CYS A 1 205 ? 24.292 22.553 -17.919 1.00 56.50 205 CYS A CA 1
ATOM 1625 C C . CYS A 1 205 ? 25.281 23.655 -17.538 1.00 56.50 205 CYS A C 1
ATOM 1627 O O . CYS A 1 205 ? 24.903 24.628 -16.881 1.00 56.50 205 CYS A O 1
ATOM 1629 N N . ASN A 1 206 ? 26.507 23.575 -18.055 1.00 53.34 206 ASN A N 1
ATOM 1630 C CA . ASN A 1 206 ? 27.410 24.722 -18.118 1.00 53.34 206 ASN A CA 1
ATOM 1631 C C . ASN A 1 206 ? 26.890 25.676 -19.206 1.00 53.34 206 ASN A C 1
ATOM 1633 O O . ASN A 1 206 ? 27.306 25.613 -20.357 1.00 53.34 206 ASN A O 1
ATOM 1637 N N . SER A 1 207 ? 25.905 26.508 -18.867 1.00 51.94 207 SER A N 1
ATOM 1638 C CA . SER A 1 207 ? 25.225 27.386 -19.821 1.00 51.94 207 SER A CA 1
ATOM 1639 C C . SER A 1 207 ? 26.183 28.430 -20.404 1.00 51.94 207 SER A C 1
ATOM 1641 O O . SER A 1 207 ? 26.582 29.355 -19.694 1.00 51.94 207 SER A O 1
ATOM 1643 N N . GLN A 1 208 ? 26.497 28.338 -21.699 1.00 51.56 208 GLN A N 1
ATOM 1644 C CA . GLN A 1 208 ? 27.086 29.456 -22.452 1.00 51.56 208 GLN A CA 1
ATOM 1645 C C . GLN A 1 208 ? 26.018 30.381 -23.074 1.00 51.56 208 GLN A C 1
ATOM 1647 O O . GLN A 1 208 ? 26.360 31.400 -23.669 1.00 51.56 208 GLN A O 1
ATOM 1652 N N . GLY A 1 209 ? 24.721 30.108 -22.873 1.00 51.78 209 GLY A N 1
ATOM 1653 C CA . GLY A 1 209 ? 23.639 31.069 -23.126 1.00 51.78 209 GLY A CA 1
ATOM 1654 C C . GLY A 1 209 ? 23.065 31.037 -24.546 1.00 51.78 209 GLY A C 1
ATOM 1655 O O . GLY A 1 209 ? 22.560 32.051 -25.033 1.00 51.78 209 GLY A O 1
ATOM 1656 N N . THR A 1 210 ? 23.120 29.889 -25.219 1.00 57.75 210 THR A N 1
ATOM 1657 C CA . THR A 1 210 ? 22.627 29.716 -26.592 1.00 57.75 210 THR A CA 1
ATOM 1658 C C . THR A 1 210 ? 21.094 29.583 -26.668 1.00 57.75 210 THR A C 1
ATOM 1660 O O . THR A 1 210 ? 20.396 29.388 -25.672 1.00 57.75 210 THR A O 1
ATOM 1663 N N . LEU A 1 211 ? 20.522 29.698 -27.877 1.00 49.84 211 LEU A N 1
ATOM 1664 C CA . LEU A 1 211 ? 19.080 29.504 -28.120 1.00 49.84 211 LEU A CA 1
ATOM 1665 C C . LEU A 1 211 ? 18.612 28.084 -27.743 1.00 49.84 211 LEU A C 1
ATOM 1667 O O . LEU A 1 211 ? 17.497 27.924 -27.243 1.00 49.84 211 LEU A O 1
ATOM 1671 N N . LYS A 1 212 ? 19.487 27.086 -27.928 1.00 58.44 212 LYS A N 1
ATOM 1672 C CA . LYS A 1 212 ? 19.267 25.688 -27.534 1.00 58.44 212 LYS A CA 1
ATOM 1673 C C . LYS A 1 212 ? 19.160 25.548 -26.011 1.00 58.44 212 LYS A C 1
ATOM 1675 O O . LYS A 1 212 ? 18.232 24.904 -25.530 1.00 58.44 212 LYS A O 1
ATOM 1680 N N . ASP A 1 213 ? 19.988 26.273 -25.250 1.00 59.09 213 ASP A N 1
ATOM 1681 C CA . ASP A 1 213 ? 19.924 26.300 -23.777 1.00 59.09 213 ASP A CA 1
ATOM 1682 C C . ASP A 1 213 ? 18.570 26.814 -23.257 1.00 59.09 213 ASP A C 1
ATOM 1684 O O . ASP A 1 213 ? 18.050 26.318 -22.259 1.00 59.09 213 ASP A O 1
ATOM 1688 N N . LYS A 1 214 ? 17.949 27.783 -23.948 1.00 59.97 214 LYS A N 1
ATOM 1689 C CA . LYS A 1 214 ? 16.624 28.315 -23.571 1.00 59.97 214 LYS A CA 1
ATOM 1690 C C . LYS A 1 214 ? 15.482 27.337 -23.857 1.00 59.97 214 LYS A C 1
ATOM 1692 O O . LYS A 1 214 ? 14.482 27.358 -23.141 1.00 59.97 214 LYS A O 1
ATOM 1697 N N . GLN A 1 215 ? 15.600 26.513 -24.898 1.00 58.69 215 GLN A N 1
ATOM 1698 C CA . GLN A 1 215 ? 14.628 25.455 -25.196 1.00 58.69 215 GLN A CA 1
ATOM 1699 C C . GLN A 1 215 ? 14.772 24.290 -24.209 1.00 58.69 215 GLN A C 1
ATOM 1701 O O . GLN A 1 215 ? 13.769 23.847 -23.651 1.00 58.69 215 GLN A O 1
ATOM 1706 N N . LEU A 1 216 ? 16.011 23.889 -23.909 1.00 60.09 216 LEU A N 1
ATOM 1707 C CA . LEU A 1 216 ? 16.336 22.895 -22.885 1.00 60.09 216 LEU A CA 1
ATOM 1708 C C . LEU A 1 216 ? 15.844 23.321 -21.498 1.00 60.09 216 LEU A C 1
ATOM 1710 O O . LEU A 1 216 ? 15.204 22.530 -20.814 1.00 60.09 216 LEU A O 1
ATOM 1714 N N . ALA A 1 217 ? 16.064 24.577 -21.103 1.00 62.56 217 ALA A N 1
ATOM 1715 C CA . ALA A 1 217 ? 15.588 25.105 -19.825 1.00 62.56 217 ALA A CA 1
ATOM 1716 C C . ALA A 1 217 ? 14.053 25.094 -19.718 1.00 62.56 217 ALA A C 1
ATOM 1718 O O . ALA A 1 217 ? 13.520 24.671 -18.699 1.00 62.56 217 ALA A O 1
ATOM 1719 N N . LYS A 1 218 ? 13.329 25.478 -20.780 1.00 63.56 218 LYS A N 1
ATOM 1720 C CA . LYS A 1 218 ? 11.855 25.435 -20.798 1.00 63.56 218 LYS A CA 1
ATOM 1721 C C . LYS A 1 218 ? 11.299 24.014 -20.735 1.00 63.56 218 LYS A C 1
ATOM 1723 O O . LYS A 1 218 ? 10.304 23.785 -20.050 1.00 63.56 218 LYS A O 1
ATOM 1728 N N . LEU A 1 219 ? 11.914 23.062 -21.442 1.00 60.88 219 LEU A N 1
ATOM 1729 C CA . LEU A 1 219 ? 11.488 21.665 -21.373 1.00 60.88 219 LEU A CA 1
ATOM 1730 C C . LEU A 1 219 ? 11.805 21.067 -19.998 1.00 60.88 219 LEU A C 1
ATOM 1732 O O . LEU A 1 219 ? 10.955 20.391 -19.428 1.00 60.88 219 LEU A O 1
ATOM 1736 N N . ARG A 1 220 ? 12.975 21.382 -19.427 1.00 61.38 220 ARG A N 1
ATOM 1737 C CA . ARG A 1 220 ? 13.346 21.000 -18.057 1.00 61.38 220 ARG A CA 1
ATOM 1738 C C . ARG A 1 220 ? 12.374 21.565 -17.030 1.00 61.38 220 ARG A C 1
ATOM 1740 O O . ARG A 1 220 ? 11.880 20.799 -16.221 1.00 61.38 220 ARG A O 1
ATOM 1747 N N . GLU A 1 221 ? 12.006 22.841 -17.111 1.00 61.56 221 GLU A N 1
ATOM 1748 C CA . GLU A 1 221 ? 10.975 23.433 -16.246 1.00 61.56 221 GLU A CA 1
ATOM 1749 C C . GLU A 1 221 ? 9.604 22.758 -16.429 1.00 61.56 221 GLU A C 1
ATOM 1751 O O . GLU A 1 221 ? 8.859 22.585 -15.464 1.00 61.56 221 GLU A O 1
ATOM 1756 N N . SER A 1 222 ? 9.252 22.334 -17.647 1.00 58.88 222 SER A N 1
ATOM 1757 C CA . SER A 1 222 ? 8.012 21.592 -17.912 1.00 58.88 222 SER A CA 1
ATOM 1758 C C . SER A 1 222 ? 8.038 20.189 -17.288 1.00 58.88 222 SER A C 1
ATOM 1760 O O . SER A 1 222 ? 7.078 19.789 -16.629 1.00 58.88 222 SER A O 1
ATOM 1762 N N . ILE A 1 223 ? 9.165 19.483 -17.405 1.00 55.66 223 ILE A N 1
ATOM 1763 C CA . ILE A 1 223 ? 9.402 18.169 -16.793 1.00 55.66 223 ILE A CA 1
ATOM 1764 C C . ILE A 1 223 ? 9.432 18.290 -15.260 1.00 55.66 223 ILE A C 1
ATOM 1766 O O . ILE A 1 223 ? 8.700 17.582 -14.569 1.00 55.66 223 ILE A O 1
ATOM 1770 N N . GLU A 1 224 ? 10.202 19.231 -14.713 1.00 53.59 224 GLU A N 1
ATOM 1771 C CA . GLU A 1 224 ? 10.309 19.492 -13.276 1.00 53.59 224 GLU A CA 1
ATOM 1772 C C . GLU A 1 224 ? 8.970 19.934 -12.689 1.00 53.59 224 GLU A C 1
ATOM 1774 O O . GLU A 1 224 ? 8.545 19.394 -11.674 1.00 53.59 224 GLU A O 1
ATOM 1779 N N . SER A 1 225 ? 8.242 20.863 -13.310 1.00 50.44 225 SER A N 1
ATOM 1780 C CA . SER A 1 225 ? 6.943 21.310 -12.788 1.00 50.44 225 SER A CA 1
ATOM 1781 C C . SER A 1 225 ? 5.884 20.202 -12.788 1.00 50.44 225 SER A C 1
ATOM 1783 O O . SER A 1 225 ? 5.040 20.186 -11.891 1.00 50.44 225 SER A O 1
ATOM 1785 N N . MET A 1 226 ? 5.941 19.242 -13.716 1.00 50.00 226 MET A N 1
ATOM 1786 C CA . MET A 1 226 ? 5.049 18.078 -13.719 1.00 50.00 226 MET A CA 1
ATOM 1787 C C . MET A 1 226 ? 5.443 17.028 -12.674 1.00 50.00 226 MET A C 1
ATOM 1789 O O . MET A 1 226 ? 4.561 16.490 -12.006 1.00 50.00 226 MET A O 1
ATOM 1793 N N . ILE A 1 227 ? 6.742 16.811 -12.444 1.00 47.41 227 ILE A N 1
ATOM 1794 C CA . ILE A 1 227 ? 7.246 15.935 -11.371 1.00 47.41 227 ILE A CA 1
ATOM 1795 C C . ILE A 1 227 ? 6.988 16.550 -9.980 1.00 47.41 227 ILE A C 1
ATOM 1797 O O . ILE A 1 227 ? 6.636 15.845 -9.036 1.00 47.41 227 ILE A O 1
ATOM 1801 N N . THR A 1 228 ? 7.109 17.875 -9.840 1.00 41.66 228 THR A N 1
ATOM 1802 C CA . THR A 1 228 ? 7.063 18.589 -8.546 1.00 41.66 228 THR A CA 1
ATOM 1803 C C . THR A 1 228 ? 5.662 19.080 -8.159 1.00 41.66 228 THR A C 1
ATOM 1805 O O . THR A 1 228 ? 5.455 19.513 -7.021 1.00 41.66 228 THR A O 1
ATOM 1808 N N . ARG A 1 229 ? 4.658 18.984 -9.048 1.00 37.53 229 ARG A N 1
ATOM 1809 C CA . ARG A 1 229 ? 3.255 19.351 -8.751 1.00 37.53 229 ARG A CA 1
ATOM 1810 C C . ARG A 1 229 ? 2.617 18.529 -7.625 1.00 37.53 229 ARG A C 1
ATOM 1812 O O . ARG A 1 229 ? 1.520 18.872 -7.192 1.00 37.53 229 ARG A O 1
ATOM 1819 N N . GLN A 1 230 ? 3.306 17.515 -7.099 1.00 40.41 230 GLN A N 1
ATOM 1820 C CA . GLN A 1 230 ? 2.823 16.713 -5.978 1.00 40.41 230 GLN A CA 1
ATOM 1821 C C . GLN A 1 230 ? 3.647 16.808 -4.680 1.00 40.41 230 GLN A C 1
ATOM 1823 O O . GLN A 1 230 ? 3.258 16.168 -3.712 1.00 40.41 230 GLN A O 1
ATOM 1828 N N . ASP A 1 231 ? 4.701 17.638 -4.591 1.00 38.59 231 ASP A N 1
ATOM 1829 C CA . ASP A 1 231 ? 5.506 17.734 -3.351 1.00 38.59 231 ASP A CA 1
ATOM 1830 C C . ASP A 1 231 ? 6.180 19.107 -3.102 1.00 38.59 231 ASP A C 1
ATOM 1832 O O . ASP A 1 231 ? 7.323 19.222 -2.654 1.00 38.59 231 ASP A O 1
ATOM 1836 N N . GLN A 1 232 ? 5.448 20.206 -3.312 1.00 29.28 232 GLN A N 1
ATOM 1837 C CA . GLN A 1 232 ? 5.943 21.586 -3.124 1.00 29.28 232 GLN A CA 1
ATOM 1838 C C . GLN A 1 232 ? 6.370 21.990 -1.686 1.00 29.28 232 GLN A C 1
ATOM 1840 O O . GLN A 1 232 ? 6.637 23.165 -1.435 1.00 29.28 232 GLN A O 1
ATOM 1845 N N . LYS A 1 233 ? 6.500 21.061 -0.729 1.00 33.53 233 LYS A N 1
ATOM 1846 C CA . LYS A 1 233 ? 7.075 21.338 0.606 1.00 33.53 233 LYS A CA 1
ATOM 1847 C C . LYS A 1 233 ? 8.390 20.621 0.916 1.00 33.53 233 LYS A C 1
ATOM 1849 O O . LYS A 1 233 ? 8.849 20.683 2.053 1.00 33.53 233 LYS A O 1
ATOM 1854 N N . ARG A 1 234 ? 9.049 20.011 -0.071 1.00 34.28 234 ARG A N 1
ATOM 1855 C CA . ARG A 1 234 ? 10.407 19.470 0.100 1.00 34.28 234 ARG A CA 1
ATOM 1856 C C . ARG A 1 234 ? 11.347 19.987 -0.980 1.00 34.28 234 ARG A C 1
ATOM 1858 O O . ARG A 1 234 ? 11.701 19.287 -1.916 1.00 34.28 234 ARG A O 1
ATOM 1865 N N . LYS A 1 235 ? 11.800 21.232 -0.811 1.00 29.11 235 LYS A N 1
ATOM 1866 C CA . LYS A 1 235 ? 13.034 21.712 -1.448 1.00 29.11 235 LYS A CA 1
ATOM 1867 C C . LYS A 1 235 ? 14.236 21.058 -0.763 1.00 29.11 235 LYS A C 1
ATOM 1869 O O . LYS A 1 235 ? 14.913 21.702 0.027 1.00 29.11 235 LYS A O 1
ATOM 1874 N N . THR A 1 236 ? 14.488 19.788 -1.047 1.00 25.92 236 THR A N 1
ATOM 1875 C CA . THR A 1 236 ? 15.769 19.131 -0.769 1.00 25.92 236 THR A CA 1
ATOM 1876 C C . THR A 1 236 ? 15.956 18.002 -1.775 1.00 25.92 236 THR A C 1
ATOM 1878 O O . THR A 1 236 ? 15.246 17.012 -1.692 1.00 25.92 236 THR A O 1
ATOM 1881 N N . LEU A 1 237 ? 16.894 18.216 -2.710 1.00 27.61 237 LEU A N 1
ATOM 1882 C CA . LEU A 1 237 ? 17.512 17.280 -3.663 1.00 27.61 237 LEU A CA 1
ATOM 1883 C C . LEU A 1 237 ? 16.612 16.213 -4.313 1.00 27.61 237 LEU A C 1
ATOM 1885 O O . LEU A 1 237 ? 16.063 15.357 -3.628 1.00 27.61 237 LEU A O 1
ATOM 1889 N N . LEU A 1 238 ? 16.606 16.203 -5.654 1.00 31.25 238 LEU A N 1
ATOM 1890 C CA . LEU A 1 238 ? 16.287 15.055 -6.515 1.00 31.25 238 LEU A CA 1
ATOM 1891 C C . LEU A 1 238 ? 16.474 13.723 -5.759 1.00 31.25 238 LEU A C 1
ATOM 1893 O O . LEU A 1 238 ? 17.601 13.269 -5.546 1.00 31.25 238 LEU A O 1
ATOM 1897 N N . LYS A 1 239 ? 15.379 13.114 -5.294 1.00 31.55 239 LYS A N 1
ATOM 1898 C CA . LYS A 1 239 ? 15.436 11.744 -4.785 1.00 31.55 239 LYS A CA 1
ATOM 1899 C C . LYS A 1 239 ? 15.202 10.810 -5.953 1.00 31.55 239 LYS A C 1
ATOM 1901 O O . LYS A 1 239 ? 14.292 11.021 -6.753 1.00 31.55 239 LYS A O 1
ATOM 1906 N N . ARG A 1 240 ? 16.081 9.815 -6.050 1.00 37.84 240 ARG A N 1
ATOM 1907 C CA . ARG A 1 240 ? 16.145 8.864 -7.156 1.00 37.84 240 ARG A CA 1
ATOM 1908 C C . ARG A 1 240 ? 14.798 8.149 -7.317 1.00 37.84 240 ARG A C 1
ATOM 1910 O O . ARG A 1 240 ? 14.110 7.933 -6.316 1.00 37.84 240 ARG A O 1
ATOM 1917 N N . PRO A 1 241 ? 14.473 7.661 -8.525 1.00 35.09 241 PRO A N 1
ATOM 1918 C CA . PRO A 1 241 ? 13.341 6.756 -8.764 1.00 35.09 241 PRO A CA 1
ATOM 1919 C C . PRO A 1 241 ? 13.348 5.505 -7.865 1.00 35.09 241 PRO A C 1
ATOM 1921 O O . PRO A 1 241 ? 12.378 4.771 -7.769 1.00 35.09 241 PRO A O 1
ATOM 1924 N N . GLU A 1 242 ? 14.447 5.239 -7.172 1.00 37.06 242 GLU A N 1
ATOM 1925 C CA . GLU A 1 242 ? 14.582 4.139 -6.229 1.00 37.06 242 GLU A CA 1
ATOM 1926 C C . GLU A 1 242 ? 13.745 4.321 -4.940 1.00 37.06 242 GLU A C 1
ATOM 1928 O O . GLU A 1 242 ? 13.453 3.315 -4.292 1.00 37.06 242 GLU A O 1
ATOM 1933 N N . ASP A 1 243 ? 13.314 5.550 -4.595 1.00 38.97 243 ASP A N 1
ATOM 1934 C CA . ASP A 1 243 ? 12.888 5.875 -3.221 1.00 38.97 243 ASP A CA 1
ATOM 1935 C C . ASP A 1 243 ? 11.425 6.314 -2.988 1.00 38.97 243 ASP A C 1
ATOM 1937 O O . ASP A 1 243 ? 11.019 6.339 -1.827 1.00 38.97 243 ASP A O 1
ATOM 1941 N N . VAL A 1 244 ? 10.576 6.632 -3.982 1.00 44.25 244 VAL A N 1
ATOM 1942 C CA . VAL A 1 244 ? 9.164 7.015 -3.689 1.00 44.25 244 VAL A CA 1
ATOM 1943 C C . VAL A 1 244 ? 8.176 6.640 -4.809 1.00 44.25 244 VAL A C 1
ATOM 1945 O O . VAL A 1 244 ? 7.699 7.472 -5.569 1.00 44.25 244 VAL A O 1
ATOM 1948 N N . GLN A 1 245 ? 7.790 5.364 -4.866 1.00 48.88 245 GLN A N 1
ATOM 1949 C CA . GLN A 1 245 ? 6.972 4.779 -5.942 1.00 48.88 245 GLN A CA 1
ATOM 1950 C C . GLN A 1 245 ? 5.526 5.270 -6.241 1.00 48.88 245 GLN A C 1
ATOM 1952 O O . GLN A 1 245 ? 5.047 5.008 -7.343 1.00 48.88 245 GLN A O 1
ATOM 1957 N N . PHE A 1 246 ? 4.809 6.002 -5.372 1.00 37.06 246 PHE A N 1
ATOM 1958 C CA . PHE A 1 246 ? 3.466 6.516 -5.751 1.00 37.06 246 PHE A CA 1
ATOM 1959 C C . PHE A 1 246 ? 3.513 7.638 -6.801 1.00 37.06 246 PHE A C 1
ATOM 1961 O O . PHE A 1 246 ? 2.490 7.947 -7.408 1.00 37.06 246 PHE A O 1
ATOM 1968 N N . SER A 1 247 ? 4.701 8.181 -7.083 1.00 49.25 247 SER A N 1
ATOM 1969 C CA . SER A 1 247 ? 4.943 9.065 -8.223 1.00 49.25 247 SER A CA 1
ATOM 1970 C C . SER A 1 247 ? 5.181 8.319 -9.544 1.00 49.25 247 SER A C 1
ATOM 1972 O O . SER A 1 247 ? 5.159 8.956 -10.590 1.00 49.25 247 SER A O 1
ATOM 1974 N N . HIS A 1 248 ? 5.369 6.989 -9.560 1.00 55.12 248 HIS A N 1
ATOM 1975 C CA . HIS A 1 248 ? 5.894 6.297 -10.747 1.00 55.12 248 HIS A CA 1
ATOM 1976 C C . HIS A 1 248 ? 4.893 6.109 -11.873 1.00 55.12 248 HIS A C 1
ATOM 1978 O O . HIS A 1 248 ? 5.281 6.253 -13.021 1.00 55.12 248 HIS A O 1
ATOM 1984 N N . TYR A 1 249 ? 3.624 5.804 -11.592 1.00 57.34 249 TYR A N 1
ATOM 1985 C CA . TYR A 1 249 ? 2.639 5.664 -12.669 1.00 57.34 249 TYR A CA 1
ATOM 1986 C C . TYR A 1 249 ? 2.446 6.996 -13.402 1.00 57.34 249 TYR A C 1
ATOM 1988 O O . TYR A 1 249 ? 2.529 7.051 -14.623 1.00 57.34 249 TYR A O 1
ATOM 1996 N N . ASN A 1 250 ? 2.284 8.087 -12.651 1.00 53.56 250 ASN A N 1
ATOM 1997 C CA . ASN A 1 250 ? 2.138 9.421 -13.228 1.00 53.56 250 ASN A CA 1
ATOM 1998 C C . ASN A 1 250 ? 3.441 9.921 -13.867 1.00 53.56 250 ASN A C 1
ATOM 2000 O O . ASN A 1 250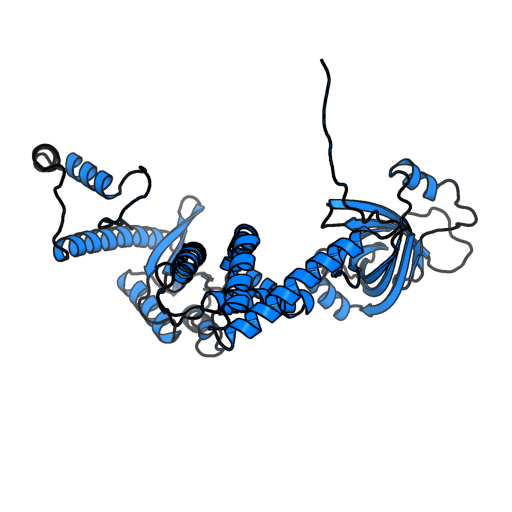 ? 3.383 10.562 -14.913 1.00 53.56 250 ASN A O 1
ATOM 2004 N N . ALA A 1 251 ? 4.609 9.615 -13.290 1.00 61.28 251 ALA A N 1
ATOM 2005 C CA . ALA A 1 251 ? 5.900 9.947 -13.889 1.00 61.28 251 ALA A CA 1
ATOM 2006 C C . ALA A 1 251 ? 6.137 9.170 -15.189 1.00 61.28 251 ALA A C 1
ATOM 2008 O O . ALA A 1 251 ? 6.571 9.764 -16.166 1.00 61.28 251 ALA A O 1
ATOM 2009 N N . LEU A 1 252 ? 5.793 7.879 -15.236 1.00 68.00 252 LEU A N 1
ATOM 2010 C CA . LEU A 1 252 ? 5.839 7.072 -16.455 1.00 68.00 252 LEU A CA 1
ATOM 2011 C C . LEU A 1 252 ? 4.839 7.574 -17.495 1.00 68.00 252 LEU A C 1
ATOM 2013 O O . LEU A 1 252 ? 5.194 7.698 -18.658 1.00 68.00 252 LEU A O 1
ATOM 2017 N N . LEU A 1 253 ? 3.614 7.913 -17.094 1.00 65.69 253 LEU A N 1
ATOM 2018 C CA . LEU A 1 253 ? 2.611 8.478 -17.996 1.00 65.69 253 LEU A CA 1
ATOM 2019 C C . LEU A 1 253 ? 3.064 9.832 -18.560 1.00 65.69 253 LEU A C 1
ATOM 2021 O O . LEU A 1 253 ? 2.911 10.099 -19.747 1.00 65.69 253 LEU A O 1
ATOM 2025 N N . SER A 1 254 ? 3.679 10.668 -17.724 1.00 65.38 254 SER A N 1
ATOM 2026 C CA . SER A 1 254 ? 4.272 11.938 -18.150 1.00 65.38 254 SER A CA 1
ATOM 2027 C C . SER A 1 254 ? 5.461 11.709 -19.082 1.00 65.38 254 SER A C 1
ATOM 2029 O O . SER A 1 254 ? 5.564 12.375 -20.105 1.00 65.38 254 SER A O 1
ATOM 2031 N N . PHE A 1 255 ? 6.323 10.738 -18.771 1.00 70.56 255 PHE A N 1
ATOM 2032 C CA . PHE A 1 255 ? 7.433 10.328 -19.627 1.00 70.56 255 PHE A CA 1
ATOM 2033 C C . PHE A 1 255 ? 6.938 9.844 -20.993 1.00 70.56 255 PHE A C 1
ATOM 2035 O O . PHE A 1 255 ? 7.471 10.274 -22.007 1.00 70.56 255 PHE A O 1
ATOM 2042 N N . LEU A 1 256 ? 5.879 9.030 -21.036 1.00 74.44 256 LEU A N 1
ATOM 2043 C CA . LEU A 1 256 ? 5.244 8.581 -22.278 1.00 74.44 256 LEU A CA 1
ATOM 2044 C C . LEU A 1 256 ? 4.709 9.761 -23.096 1.00 74.44 256 LEU A C 1
ATOM 2046 O O . LEU A 1 256 ? 4.973 9.851 -24.291 1.00 74.44 256 LEU A O 1
ATOM 2050 N N . ASN A 1 257 ? 4.015 10.699 -22.450 1.00 71.38 257 ASN A N 1
ATOM 2051 C CA . ASN A 1 257 ? 3.484 11.886 -23.122 1.00 71.38 257 ASN A CA 1
ATOM 2052 C C . ASN A 1 257 ? 4.586 12.806 -23.671 1.00 71.38 257 ASN A C 1
ATOM 2054 O O . ASN A 1 257 ? 4.373 13.499 -24.662 1.00 71.38 257 ASN A O 1
ATOM 2058 N N . LEU A 1 258 ? 5.755 12.824 -23.028 1.00 72.06 258 LEU A N 1
ATOM 2059 C CA . LEU A 1 258 ? 6.892 13.667 -23.398 1.00 72.06 258 LEU A CA 1
ATOM 2060 C C . LEU A 1 258 ? 7.966 12.921 -24.188 1.00 72.06 258 LEU A C 1
ATOM 2062 O O . LEU A 1 258 ? 8.993 13.517 -24.500 1.00 72.06 258 LEU A O 1
ATOM 2066 N N . PHE A 1 259 ? 7.747 11.647 -24.521 1.00 79.62 259 PHE A N 1
ATOM 2067 C CA . PHE A 1 259 ? 8.791 10.771 -25.045 1.00 79.62 259 PHE A CA 1
ATOM 2068 C C . PHE A 1 259 ? 9.473 11.361 -26.281 1.00 79.62 259 PHE A C 1
ATOM 2070 O O . PHE A 1 259 ? 10.696 11.410 -26.348 1.00 79.62 259 PHE A O 1
ATOM 2077 N N . LYS A 1 260 ? 8.685 11.930 -27.201 1.00 78.12 260 LYS A N 1
ATOM 2078 C CA . LYS A 1 260 ? 9.213 12.611 -28.387 1.00 78.12 260 LYS A CA 1
ATOM 2079 C C . LYS A 1 260 ? 10.137 13.778 -28.028 1.00 78.12 260 LYS A C 1
ATOM 2081 O O . LYS A 1 260 ? 11.256 13.848 -28.512 1.00 78.12 260 LYS A O 1
ATOM 2086 N N . SER A 1 261 ? 9.697 14.655 -27.129 1.00 73.50 261 SER A N 1
ATOM 2087 C CA . SER A 1 261 ? 10.501 15.799 -26.684 1.00 73.50 261 SER A CA 1
ATOM 2088 C C . SER A 1 261 ? 11.752 15.381 -25.910 1.00 73.50 261 SER A C 1
ATOM 2090 O O . SER A 1 261 ? 12.752 16.092 -25.928 1.00 73.50 261 SER A O 1
ATOM 2092 N N . VAL A 1 262 ? 11.704 14.241 -25.218 1.00 78.81 262 VAL A N 1
ATOM 2093 C CA . VAL A 1 262 ? 12.867 13.647 -24.553 1.00 78.81 262 VAL A CA 1
ATOM 2094 C C . VAL A 1 262 ? 13.892 13.173 -25.583 1.00 78.81 262 VAL A C 1
ATOM 2096 O O . VAL A 1 262 ? 15.066 13.495 -25.426 1.00 78.81 262 VAL A O 1
ATOM 2099 N N . VAL A 1 263 ? 13.460 12.472 -26.637 1.00 82.88 263 VAL A N 1
ATOM 2100 C CA . VAL A 1 263 ? 14.336 12.049 -27.745 1.00 82.88 263 VAL A CA 1
ATOM 2101 C C . VAL A 1 263 ? 14.979 13.265 -28.411 1.00 82.88 263 VAL A C 1
ATOM 2103 O O . VAL A 1 263 ? 16.204 13.321 -28.471 1.00 82.88 263 VAL A O 1
ATOM 2106 N N . ASP A 1 264 ? 14.185 14.281 -28.773 1.00 79.44 264 ASP A N 1
ATOM 2107 C CA . 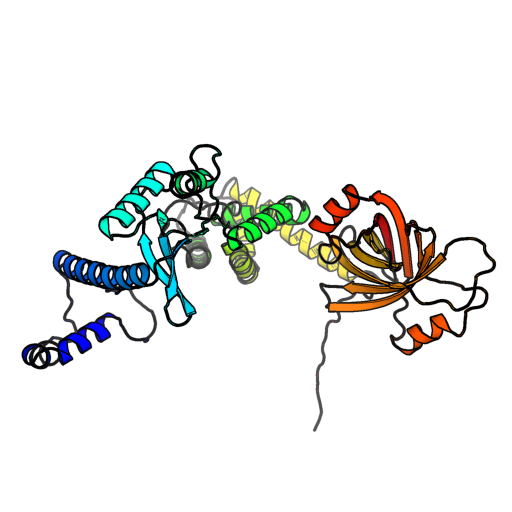ASP A 1 264 ? 14.687 15.517 -29.396 1.00 79.44 264 ASP A CA 1
ATOM 2108 C C . ASP A 1 264 ? 15.819 16.155 -28.560 1.00 79.44 264 ASP A C 1
ATOM 2110 O O . ASP A 1 264 ? 16.816 16.648 -29.084 1.00 79.44 264 ASP A O 1
ATOM 2114 N N . VAL A 1 265 ? 15.687 16.147 -27.228 1.00 76.00 265 VAL A N 1
ATOM 2115 C CA . VAL A 1 265 ? 16.713 16.690 -26.330 1.00 76.00 265 VAL A CA 1
ATOM 2116 C C . VAL A 1 265 ? 17.948 15.807 -26.237 1.00 76.00 265 VAL A C 1
ATOM 2118 O O . VAL A 1 265 ? 19.057 16.342 -26.218 1.00 76.00 265 VAL A O 1
ATOM 2121 N N . LEU A 1 266 ? 17.789 14.487 -26.172 1.00 80.81 266 LEU A N 1
ATOM 2122 C CA . LEU A 1 266 ? 18.931 13.574 -26.160 1.00 80.81 266 LEU A CA 1
ATOM 2123 C C . LEU A 1 266 ? 19.765 13.730 -27.440 1.00 80.81 266 LEU A C 1
ATOM 2125 O O . LEU A 1 266 ? 20.989 13.793 -27.345 1.00 80.81 266 LEU A O 1
ATOM 2129 N N . GLU A 1 267 ? 19.126 13.898 -28.602 1.00 83.31 267 GLU A N 1
ATOM 2130 C CA . GLU A 1 267 ? 19.812 14.153 -29.879 1.00 83.31 267 GLU A CA 1
ATOM 2131 C C . GLU A 1 267 ? 20.568 15.483 -29.874 1.00 83.31 267 GLU A C 1
ATOM 2133 O O . GLU A 1 267 ? 21.702 15.568 -30.347 1.00 83.31 267 GLU A O 1
ATOM 2138 N N . ILE A 1 268 ? 19.973 16.535 -29.301 1.00 79.19 268 ILE A N 1
ATOM 2139 C CA . ILE A 1 268 ? 20.651 17.827 -29.148 1.00 79.19 268 ILE A CA 1
ATOM 2140 C C . ILE A 1 268 ? 21.898 17.677 -28.269 1.00 79.19 268 ILE A C 1
ATOM 2142 O O . ILE A 1 268 ? 22.943 18.228 -28.615 1.00 79.19 268 ILE A O 1
ATOM 2146 N N . ILE A 1 269 ? 21.799 16.950 -27.150 1.00 77.12 269 ILE A N 1
ATOM 2147 C CA . ILE A 1 269 ? 22.921 16.727 -26.225 1.00 77.12 269 ILE A CA 1
ATOM 2148 C C . ILE A 1 269 ? 24.039 15.935 -26.914 1.00 77.12 269 ILE A C 1
ATOM 2150 O O . ILE A 1 269 ? 25.210 16.286 -26.766 1.00 77.12 269 ILE A O 1
ATOM 2154 N N . GLU A 1 270 ? 23.689 14.906 -27.689 1.00 82.44 270 GLU A N 1
ATOM 2155 C CA . GLU A 1 270 ? 24.645 14.113 -28.463 1.00 82.44 270 GLU A CA 1
ATOM 2156 C C . GLU A 1 270 ? 25.379 14.966 -29.513 1.00 82.44 270 GLU A C 1
ATOM 2158 O O . GLU A 1 270 ? 26.609 14.949 -29.582 1.00 82.44 270 GLU A O 1
ATOM 2163 N N . GLN A 1 271 ? 24.641 15.762 -30.294 1.00 78.62 271 GLN A N 1
ATOM 2164 C CA . GLN A 1 271 ? 25.194 16.561 -31.394 1.00 78.62 271 GLN A CA 1
ATOM 2165 C C . GLN A 1 271 ? 26.043 17.749 -30.932 1.00 78.62 271 GLN A C 1
ATOM 2167 O O . GLN A 1 271 ? 26.977 18.146 -31.629 1.00 78.62 271 GLN A O 1
ATOM 2172 N N . ASP A 1 272 ? 25.708 18.361 -29.795 1.00 70.25 272 ASP A N 1
ATOM 2173 C CA . ASP A 1 272 ? 26.409 19.554 -29.310 1.00 70.25 272 ASP A CA 1
ATOM 2174 C C . ASP A 1 272 ? 27.803 19.226 -28.753 1.00 70.25 272 ASP A C 1
ATOM 2176 O O . ASP A 1 272 ? 28.663 20.106 -28.683 1.00 70.25 272 ASP A O 1
ATOM 2180 N N . GLY A 1 273 ? 28.040 17.971 -28.337 1.00 62.94 273 GLY A N 1
ATOM 2181 C CA . GLY A 1 273 ? 29.338 17.450 -27.881 1.00 62.94 273 GLY A CA 1
ATOM 2182 C C . GLY A 1 273 ? 29.917 18.111 -26.619 1.00 62.94 273 GLY A C 1
ATOM 2183 O O . GLY A 1 273 ? 30.885 17.615 -26.044 1.00 62.94 273 GLY A O 1
ATOM 2184 N N . SER A 1 274 ? 29.309 19.200 -26.150 1.00 65.50 274 SER A N 1
ATOM 2185 C CA . SER A 1 274 ? 29.824 20.106 -25.119 1.00 65.50 274 SER A CA 1
ATOM 2186 C C . SER A 1 274 ? 29.476 19.672 -23.689 1.00 65.50 274 SER A C 1
ATOM 2188 O O . SER A 1 274 ? 29.914 20.300 -22.725 1.00 65.50 274 SER A O 1
ATOM 2190 N N . TYR A 1 275 ? 28.716 18.581 -23.538 1.00 63.66 275 TYR A N 1
ATOM 2191 C CA . TYR A 1 275 ? 28.175 18.099 -22.264 1.00 63.66 275 TYR A CA 1
ATOM 2192 C C . TYR A 1 275 ? 28.972 16.937 -21.626 1.00 63.66 275 TYR A C 1
ATOM 2194 O O . TYR A 1 275 ? 28.541 16.360 -20.624 1.00 63.66 275 TYR A O 1
ATOM 2202 N N . GLY A 1 276 ? 30.161 16.612 -22.151 1.00 71.69 276 GLY A N 1
ATOM 2203 C CA . GLY A 1 276 ? 31.088 15.639 -21.552 1.00 71.69 276 GLY A CA 1
ATOM 2204 C C . GLY A 1 276 ? 30.469 14.246 -21.375 1.00 71.69 276 GLY A C 1
ATOM 2205 O O . GLY A 1 276 ? 29.964 13.666 -22.333 1.00 71.69 276 GLY A O 1
ATOM 2206 N N . ASP A 1 277 ? 30.473 13.719 -20.144 1.00 70.94 277 ASP A N 1
ATOM 2207 C CA . ASP A 1 277 ? 29.904 12.400 -19.807 1.00 70.94 277 ASP A CA 1
ATOM 2208 C C . ASP A 1 277 ? 28.410 12.267 -20.166 1.00 70.94 277 ASP A C 1
ATOM 2210 O O . ASP A 1 277 ? 27.928 11.163 -20.433 1.00 70.94 277 ASP A O 1
ATOM 2214 N N . GLN A 1 278 ? 27.671 13.382 -20.214 1.00 72.31 278 GLN A N 1
ATOM 2215 C CA . GLN A 1 278 ? 26.256 13.395 -20.597 1.00 72.31 278 GLN A CA 1
ATOM 2216 C C . GLN A 1 278 ? 26.070 13.108 -22.090 1.00 72.31 278 GLN A C 1
ATOM 2218 O O . GLN A 1 278 ? 25.090 12.465 -22.450 1.00 72.31 278 GLN A O 1
ATOM 2223 N N . THR A 1 279 ? 27.013 13.522 -22.944 1.00 78.75 279 THR A N 1
ATOM 2224 C CA . THR A 1 279 ? 26.993 13.247 -24.389 1.00 78.75 279 THR A CA 1
ATOM 2225 C C . THR A 1 279 ? 27.065 11.741 -24.643 1.00 78.75 279 THR A C 1
ATOM 2227 O O . THR A 1 279 ? 26.232 11.183 -25.351 1.00 78.75 279 THR A O 1
ATOM 2230 N N . THR A 1 280 ? 28.008 11.056 -23.989 1.00 80.19 280 THR A N 1
ATOM 2231 C CA . THR A 1 280 ? 28.156 9.596 -24.084 1.00 80.19 280 THR A CA 1
ATOM 2232 C C . THR A 1 280 ? 26.930 8.872 -23.529 1.00 80.19 280 THR A C 1
ATOM 2234 O O . THR A 1 280 ? 26.462 7.897 -24.113 1.00 80.19 280 THR A O 1
ATOM 2237 N N . ALA A 1 281 ? 26.380 9.346 -22.406 1.00 82.62 281 ALA A N 1
ATOM 2238 C CA . ALA A 1 281 ? 25.171 8.769 -21.827 1.00 82.62 281 ALA A CA 1
ATOM 2239 C C . ALA A 1 281 ? 23.941 8.954 -22.732 1.00 82.62 281 ALA A C 1
ATOM 2241 O O . ALA A 1 281 ? 23.157 8.017 -22.864 1.00 82.62 281 ALA A O 1
ATOM 2242 N N . ALA A 1 282 ? 23.786 10.123 -23.363 1.00 83.88 282 ALA A N 1
ATOM 2243 C CA . ALA A 1 282 ? 22.710 10.403 -24.308 1.00 83.88 282 ALA A CA 1
ATOM 2244 C C . ALA A 1 282 ? 22.807 9.515 -25.555 1.00 83.88 282 ALA A C 1
ATOM 2246 O O . ALA A 1 282 ? 21.808 8.906 -25.924 1.00 83.88 282 ALA A O 1
ATOM 2247 N N . SER A 1 283 ? 24.008 9.357 -26.120 1.00 85.75 283 SER A N 1
ATOM 2248 C CA . SER A 1 283 ? 24.256 8.484 -27.276 1.00 85.75 283 SER A CA 1
ATOM 2249 C C . SER A 1 283 ? 23.875 7.023 -26.989 1.00 85.75 283 SER A C 1
ATOM 2251 O O . SER A 1 283 ? 23.066 6.436 -27.700 1.00 85.75 283 SER A O 1
ATOM 2253 N N . ILE A 1 284 ? 24.314 6.467 -25.850 1.00 86.38 284 ILE A N 1
ATOM 2254 C CA . ILE A 1 284 ? 23.937 5.101 -25.429 1.00 86.38 284 ILE A CA 1
ATOM 2255 C C . ILE A 1 284 ? 22.414 4.952 -25.262 1.00 86.38 284 ILE A C 1
ATOM 2257 O O . ILE A 1 284 ? 21.853 3.899 -25.562 1.00 86.38 284 ILE A O 1
ATOM 2261 N N . LEU A 1 285 ? 21.738 5.979 -24.737 1.00 87.50 285 LEU A N 1
ATOM 2262 C CA . LEU A 1 285 ? 20.286 5.959 -24.552 1.00 87.50 285 LEU A CA 1
ATOM 2263 C C . LEU A 1 285 ? 19.537 6.036 -25.888 1.00 87.50 285 LEU A C 1
ATOM 2265 O O . LEU A 1 285 ? 18.525 5.355 -26.030 1.00 87.50 285 LEU A O 1
ATOM 2269 N N . LEU A 1 286 ? 20.023 6.824 -26.849 1.00 87.19 286 LEU A N 1
ATOM 2270 C CA . LEU A 1 286 ? 19.462 6.904 -28.200 1.00 87.19 286 LEU A CA 1
ATOM 2271 C C . LEU A 1 286 ? 19.634 5.586 -28.954 1.00 87.19 286 LEU A C 1
ATOM 2273 O O . LEU A 1 286 ? 18.656 5.079 -29.498 1.00 87.19 286 LEU A O 1
ATOM 2277 N N . ASP A 1 287 ? 20.820 4.976 -28.895 1.00 86.44 287 ASP A N 1
ATOM 2278 C CA . ASP A 1 287 ? 21.060 3.642 -29.454 1.00 86.44 287 ASP A CA 1
ATOM 2279 C C . ASP A 1 287 ? 20.077 2.619 -28.872 1.00 86.44 287 ASP A C 1
ATOM 2281 O O . ASP A 1 287 ? 19.475 1.827 -29.595 1.00 86.44 287 ASP A O 1
ATOM 2285 N N . ASP A 1 288 ? 19.877 2.635 -27.553 1.00 83.69 288 ASP A N 1
ATOM 2286 C CA . ASP A 1 288 ? 18.917 1.764 -26.875 1.00 83.69 288 ASP A CA 1
ATOM 2287 C C . ASP A 1 288 ? 17.467 1.987 -27.350 1.00 83.69 288 ASP A C 1
ATOM 2289 O O . ASP A 1 288 ? 16.700 1.024 -27.428 1.00 83.69 288 ASP A O 1
ATOM 2293 N N . ILE A 1 289 ? 17.081 3.235 -27.638 1.00 84.38 289 ILE A N 1
ATOM 2294 C CA . ILE A 1 289 ? 15.740 3.605 -28.116 1.00 84.38 289 ILE A CA 1
ATOM 2295 C C . ILE A 1 289 ? 15.545 3.138 -29.563 1.00 84.38 289 ILE A C 1
ATOM 2297 O O . ILE A 1 289 ? 14.568 2.446 -29.851 1.00 84.38 289 ILE A O 1
ATOM 2301 N N . TYR A 1 290 ? 16.491 3.436 -30.452 1.00 83.06 290 TYR A N 1
ATOM 2302 C CA . TYR A 1 290 ? 16.387 3.091 -31.870 1.00 83.06 290 TYR A CA 1
ATOM 2303 C C . TYR A 1 290 ? 16.468 1.581 -32.121 1.00 83.06 290 TYR A C 1
ATOM 2305 O O . TYR A 1 290 ? 15.646 1.034 -32.858 1.00 83.06 290 TYR A O 1
ATOM 2313 N N . ASN A 1 291 ? 17.351 0.868 -31.413 1.00 79.19 291 ASN A N 1
ATOM 2314 C CA . ASN A 1 291 ? 17.416 -0.598 -31.480 1.00 79.19 291 ASN A CA 1
ATOM 2315 C C . ASN A 1 291 ? 16.135 -1.277 -30.959 1.00 79.19 291 ASN A C 1
ATOM 2317 O O . ASN A 1 291 ? 15.839 -2.423 -31.311 1.00 79.19 291 ASN A O 1
ATOM 2321 N N . PHE A 1 292 ? 15.384 -0.616 -30.072 1.00 71.88 292 PHE A N 1
ATOM 2322 C CA . PHE A 1 292 ? 14.104 -1.130 -29.591 1.00 71.88 292 PHE A CA 1
ATOM 2323 C C . PHE A 1 292 ? 12.999 -0.985 -30.647 1.00 71.88 292 PHE A C 1
ATOM 2325 O O . PHE A 1 292 ? 12.202 -1.909 -30.821 1.00 71.88 292 PHE A O 1
ATOM 2332 N N . GLU A 1 293 ? 12.960 0.134 -31.375 1.00 64.00 293 GLU A N 1
ATOM 2333 C CA . GLU A 1 293 ? 12.004 0.351 -32.469 1.00 64.00 293 GLU A CA 1
ATOM 2334 C C . GLU A 1 293 ? 12.239 -0.607 -33.645 1.00 64.00 293 GLU A C 1
ATOM 2336 O O . GLU A 1 293 ? 11.279 -1.164 -34.181 1.00 64.00 293 GLU A O 1
ATOM 2341 N N . GLU A 1 294 ? 13.499 -0.881 -33.987 1.00 59.53 294 GLU A N 1
ATOM 2342 C CA . GLU A 1 294 ? 13.866 -1.820 -35.054 1.00 59.53 294 GLU A CA 1
ATOM 2343 C C . GLU A 1 294 ? 13.397 -3.255 -34.746 1.00 59.53 294 GLU A C 1
ATOM 2345 O O . GLU A 1 294 ? 12.705 -3.878 -35.551 1.00 59.53 294 GLU A O 1
ATOM 2350 N N . LYS A 1 295 ? 13.640 -3.746 -33.522 1.00 59.38 295 LYS A N 1
ATOM 2351 C CA . LYS A 1 295 ? 13.180 -5.079 -33.081 1.00 59.38 295 LYS A CA 1
ATOM 2352 C C . LYS A 1 295 ? 11.661 -5.213 -33.013 1.00 59.38 295 LYS A C 1
ATOM 2354 O O . LYS A 1 295 ? 11.132 -6.307 -33.204 1.00 59.38 295 LYS A O 1
ATOM 2359 N N . ARG A 1 296 ? 10.943 -4.121 -32.733 1.00 54.28 296 ARG A N 1
ATOM 2360 C CA . ARG A 1 296 ? 9.474 -4.108 -32.767 1.00 54.28 296 ARG A CA 1
ATOM 2361 C C . ARG A 1 296 ? 8.961 -4.312 -34.194 1.00 54.28 296 ARG A C 1
ATOM 2363 O O . ARG A 1 296 ? 8.041 -5.096 -34.395 1.00 54.28 296 ARG A O 1
ATOM 2370 N N . MET A 1 297 ? 9.588 -3.655 -35.168 1.00 52.03 297 MET A N 1
ATOM 2371 C CA . MET A 1 297 ? 9.235 -3.762 -36.588 1.00 52.03 297 MET A CA 1
ATOM 2372 C C . MET A 1 297 ? 9.583 -5.141 -37.181 1.00 52.03 297 MET A C 1
ATOM 2374 O O . MET A 1 297 ? 8.889 -5.619 -38.078 1.00 52.03 297 MET A O 1
ATOM 2378 N N . GLU A 1 298 ? 10.618 -5.814 -36.668 1.00 49.59 298 GLU A N 1
ATOM 2379 C CA . GLU A 1 298 ? 10.951 -7.198 -37.041 1.00 49.59 298 GLU A CA 1
ATOM 2380 C C . GLU A 1 298 ? 9.989 -8.237 -36.433 1.00 49.59 298 GLU A C 1
ATOM 2382 O O . GLU A 1 298 ? 9.630 -9.208 -37.101 1.00 49.59 298 GLU A O 1
ATOM 2387 N N . GLY A 1 299 ? 9.524 -8.027 -35.195 1.00 46.03 299 GLY A N 1
ATOM 2388 C CA . GLY A 1 299 ? 8.590 -8.929 -34.506 1.00 46.03 299 GLY A CA 1
ATOM 2389 C C . GLY A 1 299 ? 7.189 -8.996 -35.129 1.00 46.03 299 GLY A C 1
ATOM 2390 O O . GLY A 1 299 ? 6.536 -10.037 -35.057 1.00 46.03 299 GLY A O 1
ATOM 2391 N N . ASP A 1 300 ? 6.751 -7.932 -35.804 1.00 44.56 300 ASP A N 1
ATOM 2392 C CA . ASP A 1 300 ? 5.446 -7.880 -36.478 1.00 44.56 300 ASP A CA 1
ATOM 2393 C C . ASP A 1 300 ? 5.418 -8.655 -37.819 1.00 44.56 300 ASP A C 1
ATOM 2395 O O . ASP A 1 300 ? 4.343 -8.913 -38.366 1.00 44.56 300 ASP A O 1
ATOM 2399 N N . ASN A 1 301 ? 6.574 -9.104 -38.330 1.00 40.12 301 ASN A N 1
ATOM 2400 C CA . ASN A 1 301 ? 6.709 -9.802 -39.619 1.00 40.12 301 ASN A CA 1
ATOM 2401 C C . ASN A 1 301 ? 6.801 -11.341 -39.524 1.00 40.12 301 ASN A C 1
ATOM 2403 O O . ASN A 1 301 ? 7.197 -12.001 -40.489 1.00 40.12 301 ASN A O 1
ATOM 2407 N N . VAL A 1 302 ? 6.402 -11.956 -38.404 1.00 42.19 302 VAL A N 1
ATOM 2408 C CA . VAL A 1 302 ? 6.395 -13.426 -38.280 1.00 42.19 302 VAL A CA 1
ATOM 2409 C C . VAL A 1 302 ? 5.105 -14.040 -38.857 1.00 42.19 302 VAL A C 1
ATOM 2411 O O . VAL A 1 302 ? 3.976 -13.775 -38.427 1.00 42.19 302 VAL A O 1
ATOM 2414 N N . SER A 1 303 ? 5.298 -14.889 -39.870 1.00 36.72 303 SER A N 1
ATOM 2415 C CA . SER A 1 303 ? 4.291 -15.686 -40.581 1.00 36.72 303 SER A CA 1
ATOM 2416 C C . SER A 1 303 ? 3.413 -16.540 -39.656 1.00 36.72 303 SER A C 1
ATOM 2418 O O . SER A 1 303 ? 3.886 -17.065 -38.653 1.00 36.72 303 SER A O 1
ATOM 2420 N N . ALA A 1 304 ? 2.146 -16.731 -40.040 1.00 37.81 304 ALA A N 1
ATOM 2421 C CA . ALA A 1 304 ? 1.144 -17.534 -39.339 1.00 37.81 304 ALA A CA 1
ATOM 2422 C C . ALA A 1 304 ? 1.545 -19.020 -39.180 1.00 37.81 304 ALA A C 1
ATOM 2424 O O . ALA A 1 304 ? 1.247 -19.850 -40.034 1.00 37.81 304 ALA A O 1
ATOM 2425 N N . GLY A 1 305 ? 2.189 -19.352 -38.063 1.00 41.50 305 GLY A N 1
ATOM 2426 C CA . GLY A 1 305 ? 2.191 -20.686 -37.459 1.00 41.50 305 GLY A CA 1
ATOM 2427 C C . GLY A 1 305 ? 1.463 -20.621 -36.113 1.00 41.50 305 GLY A C 1
ATOM 2428 O O . GLY A 1 305 ? 1.448 -19.558 -35.494 1.00 41.50 305 GLY A O 1
ATOM 2429 N N . LEU A 1 306 ? 0.826 -21.714 -35.672 1.00 53.78 306 LEU A N 1
ATOM 2430 C CA . LEU A 1 306 ? 0.250 -21.788 -34.321 1.00 53.78 306 LEU A CA 1
ATOM 2431 C C . LEU A 1 306 ? 1.359 -21.502 -33.301 1.00 53.78 306 LEU A C 1
ATOM 2433 O O . LEU A 1 306 ? 2.324 -22.258 -33.215 1.00 53.78 306 LEU A O 1
ATOM 2437 N N . GLU A 1 307 ? 1.227 -20.413 -32.549 1.00 68.38 307 GLU A N 1
ATOM 2438 C CA . GLU A 1 307 ? 2.219 -20.029 -31.549 1.00 68.38 307 GLU A CA 1
ATOM 2439 C C . GLU A 1 307 ? 2.179 -21.039 -30.393 1.00 68.38 307 GLU A C 1
ATOM 2441 O O . GLU A 1 307 ? 1.126 -21.289 -29.796 1.00 68.38 307 GLU A O 1
ATOM 2446 N N . VAL A 1 308 ? 3.322 -21.675 -30.129 1.00 78.75 308 VAL A N 1
ATOM 2447 C CA . VAL A 1 308 ? 3.519 -22.557 -28.976 1.00 78.75 308 VAL A CA 1
ATOM 2448 C C . VAL A 1 308 ? 4.116 -21.713 -27.862 1.00 78.75 308 VAL A C 1
ATOM 2450 O O . VAL A 1 308 ? 5.186 -21.129 -28.014 1.00 78.75 308 VAL A O 1
ATOM 2453 N N . ILE A 1 309 ? 3.408 -21.644 -26.744 1.00 87.31 309 ILE A N 1
ATOM 2454 C CA . ILE A 1 309 ? 3.806 -20.912 -25.552 1.00 87.31 309 ILE A CA 1
ATOM 2455 C C . ILE A 1 309 ? 4.375 -21.920 -24.563 1.00 87.31 309 ILE A C 1
ATOM 2457 O O . ILE A 1 309 ? 3.674 -22.826 -24.119 1.00 87.31 309 ILE A O 1
ATOM 2461 N N . GLU A 1 310 ? 5.637 -21.745 -24.192 1.00 90.75 310 GLU A N 1
ATOM 2462 C CA . GLU A 1 310 ? 6.311 -22.576 -23.194 1.00 90.75 310 GLU A CA 1
ATOM 2463 C C . GLU A 1 310 ? 6.505 -21.803 -21.890 1.00 90.75 310 GLU A C 1
ATOM 2465 O O . GLU A 1 310 ? 6.604 -20.573 -21.884 1.00 90.75 310 GLU A O 1
ATOM 2470 N N . GLY A 1 311 ? 6.560 -22.509 -20.765 1.00 92.19 311 GLY A N 1
ATOM 2471 C CA . GLY A 1 311 ? 6.772 -21.872 -19.473 1.00 92.19 311 GLY A CA 1
ATOM 2472 C C . GLY A 1 311 ? 6.675 -22.818 -18.287 1.00 92.19 311 GLY A C 1
ATOM 2473 O O . GLY A 1 311 ? 6.747 -24.040 -18.431 1.00 92.19 311 GLY A O 1
ATOM 2474 N N . ILE A 1 312 ? 6.504 -22.231 -17.104 1.00 92.81 312 ILE A N 1
ATOM 2475 C CA . ILE A 1 312 ? 6.391 -22.962 -15.840 1.00 92.81 312 ILE A CA 1
ATOM 2476 C C . ILE A 1 312 ? 4.982 -22.794 -15.286 1.00 92.81 312 ILE A C 1
ATOM 2478 O O . ILE A 1 312 ? 4.496 -21.671 -15.136 1.00 92.81 312 ILE A O 1
ATOM 2482 N N . ALA A 1 313 ? 4.337 -23.909 -14.962 1.00 93.81 313 ALA A N 1
ATOM 2483 C CA . ALA A 1 313 ? 3.059 -23.929 -14.272 1.00 93.81 313 ALA A CA 1
ATOM 2484 C C . ALA A 1 313 ? 3.242 -24.302 -12.797 1.00 93.81 313 ALA A C 1
ATOM 2486 O O . ALA A 1 313 ? 4.069 -25.149 -12.463 1.00 93.81 313 ALA A O 1
ATOM 2487 N N . SER A 1 314 ? 2.451 -23.673 -11.929 1.00 94.44 314 SER A N 1
ATOM 2488 C CA . SER A 1 314 ? 2.245 -24.077 -10.538 1.00 94.44 314 SER A CA 1
ATOM 2489 C C . SER A 1 314 ? 0.762 -24.345 -10.319 1.00 94.44 314 SER A C 1
ATOM 2491 O O . SER A 1 314 ? -0.075 -23.465 -10.544 1.00 94.44 314 SER A O 1
ATOM 2493 N N . ILE A 1 315 ? 0.439 -25.575 -9.929 1.00 93.25 315 ILE A N 1
ATOM 2494 C CA . ILE A 1 315 ? -0.919 -26.115 -9.939 1.00 93.25 315 ILE A CA 1
ATOM 2495 C C . ILE A 1 315 ? -1.201 -26.775 -8.599 1.00 93.25 315 ILE A C 1
ATOM 2497 O O . ILE A 1 315 ? -0.558 -27.754 -8.226 1.00 93.25 315 ILE A O 1
ATOM 2501 N N . ALA A 1 316 ? -2.189 -26.247 -7.890 1.00 93.06 316 ALA A N 1
ATOM 2502 C CA . ALA A 1 316 ? -2.773 -26.857 -6.713 1.00 93.06 316 ALA A CA 1
ATOM 2503 C C . ALA A 1 316 ? -3.862 -27.856 -7.133 1.00 93.06 316 ALA A C 1
ATOM 2505 O O . ALA A 1 316 ? -4.840 -27.472 -7.779 1.00 93.06 316 ALA A O 1
ATOM 2506 N N . LEU A 1 317 ? -3.698 -29.122 -6.752 1.00 91.31 317 LEU A N 1
ATOM 2507 C CA . LEU A 1 317 ? -4.699 -30.176 -6.889 1.00 91.31 317 LEU A CA 1
ATOM 2508 C C . LEU A 1 317 ? -5.436 -30.340 -5.560 1.00 91.31 317 LEU A C 1
ATOM 2510 O O . LEU A 1 317 ? -4.831 -30.676 -4.541 1.00 91.31 317 LEU A O 1
ATOM 2514 N N . LEU A 1 318 ? -6.745 -30.111 -5.585 1.00 90.19 318 LEU A N 1
ATOM 2515 C CA . LEU A 1 318 ? -7.625 -30.258 -4.431 1.00 90.19 318 LEU A CA 1
ATOM 2516 C C . LEU A 1 318 ? -8.036 -31.726 -4.233 1.00 90.19 318 LEU A C 1
ATOM 2518 O O . LEU A 1 318 ? -8.150 -32.465 -5.214 1.00 90.19 318 LEU A O 1
ATOM 2522 N N . PRO A 1 319 ? -8.386 -32.141 -3.000 1.00 84.94 319 PRO A N 1
ATOM 2523 C CA . PRO A 1 319 ? -8.953 -33.468 -2.744 1.00 84.94 319 PRO A CA 1
ATOM 2524 C C . PRO A 1 319 ? -10.223 -33.770 -3.553 1.00 84.94 319 PRO A C 1
ATOM 2526 O O . PRO A 1 319 ? -10.513 -34.927 -3.836 1.00 84.94 319 PRO A O 1
ATOM 2529 N N . SER A 1 320 ? -10.962 -32.732 -3.963 1.00 83.19 320 SER A N 1
ATOM 2530 C CA . SER A 1 320 ? -12.129 -32.832 -4.848 1.00 83.19 320 SER A CA 1
ATOM 2531 C C . SER A 1 320 ? -11.789 -33.126 -6.315 1.00 83.19 320 SER A C 1
ATOM 2533 O O . SER A 1 320 ? -12.692 -33.109 -7.144 1.00 83.19 320 SER A O 1
ATOM 2535 N N . GLY A 1 321 ? -10.504 -33.269 -6.661 1.00 81.88 321 GLY A N 1
ATOM 2536 C CA . GLY A 1 321 ? -10.014 -33.438 -8.033 1.00 81.88 321 GLY A CA 1
ATOM 2537 C C . GLY A 1 321 ? -10.020 -32.164 -8.882 1.00 81.88 321 GLY A C 1
ATOM 2538 O O . GLY A 1 321 ? -9.554 -32.170 -10.019 1.00 81.88 321 GLY A O 1
ATOM 2539 N N . SER A 1 322 ? -10.504 -31.048 -8.331 1.00 89.25 322 SER A N 1
ATOM 2540 C CA . SER A 1 322 ? -10.400 -29.735 -8.972 1.00 89.25 322 SER A CA 1
ATOM 2541 C C . SER A 1 322 ? -8.963 -29.217 -8.927 1.00 89.25 322 SER A C 1
ATOM 2543 O O . SER A 1 322 ? -8.238 -29.455 -7.959 1.00 89.25 322 SER A O 1
ATOM 2545 N N . ILE A 1 323 ? -8.566 -28.460 -9.947 1.00 91.31 323 ILE A N 1
ATOM 2546 C CA . ILE A 1 323 ? -7.240 -27.842 -10.023 1.00 91.31 323 ILE A CA 1
ATOM 2547 C C . ILE A 1 323 ? -7.347 -26.321 -10.091 1.00 91.31 323 ILE A C 1
ATOM 2549 O O . ILE A 1 323 ? -8.262 -25.769 -10.701 1.00 91.31 323 ILE A O 1
ATOM 2553 N N . SER A 1 324 ? -6.396 -25.639 -9.465 1.00 93.19 324 SER A N 1
ATOM 2554 C CA . SER A 1 324 ? -6.263 -24.183 -9.509 1.00 93.19 324 SER A CA 1
ATOM 2555 C C . SER A 1 324 ? -4.792 -23.819 -9.578 1.00 93.19 324 SER A C 1
ATOM 2557 O O . SER A 1 324 ? -3.977 -24.407 -8.874 1.00 93.19 324 SER A O 1
ATOM 2559 N N . GLY A 1 325 ? -4.417 -22.872 -10.424 1.00 93.19 325 GLY A N 1
ATOM 2560 C CA . GLY A 1 325 ? -3.011 -22.589 -10.645 1.00 93.19 325 GLY A CA 1
ATOM 2561 C C . GLY A 1 325 ? -2.744 -21.391 -11.525 1.00 93.19 325 GLY A C 1
ATOM 2562 O O . GLY A 1 325 ? -3.641 -20.639 -11.910 1.00 93.19 325 GLY A O 1
ATOM 2563 N N . HIS A 1 326 ? -1.471 -21.232 -11.845 1.00 93.56 326 HIS A N 1
ATOM 2564 C CA . HIS A 1 326 ? -1.001 -20.243 -12.794 1.00 93.56 326 HIS A CA 1
ATOM 2565 C C . HIS A 1 326 ? 0.088 -20.832 -13.682 1.00 93.56 326 HIS A C 1
ATOM 2567 O O . HIS A 1 326 ? 0.875 -21.673 -13.251 1.00 93.56 326 HIS A O 1
ATOM 2573 N N . PHE A 1 327 ? 0.136 -20.356 -14.918 1.00 92.44 327 PHE A N 1
ATOM 2574 C CA . PHE A 1 327 ? 1.176 -20.653 -15.891 1.00 92.44 327 PHE A CA 1
ATOM 2575 C C . PHE A 1 327 ? 1.882 -19.356 -16.267 1.00 92.44 327 PHE A C 1
ATOM 2577 O O . PHE A 1 327 ? 1.227 -18.387 -16.642 1.00 92.44 327 PHE A O 1
ATOM 2584 N N . VAL A 1 328 ? 3.207 -19.321 -16.150 1.00 90.75 328 VAL A N 1
ATOM 2585 C CA . VAL A 1 328 ? 4.024 -18.163 -16.523 1.00 90.75 328 VAL A CA 1
ATOM 2586 C C . VAL A 1 328 ? 4.820 -18.515 -17.766 1.00 90.75 328 VAL A C 1
ATOM 2588 O O . VAL A 1 328 ? 5.707 -19.370 -17.711 1.00 90.75 328 VAL A O 1
ATOM 2591 N N . SER A 1 329 ? 4.509 -17.849 -18.877 1.00 87.69 329 SER A N 1
ATOM 2592 C CA . SER A 1 329 ? 5.210 -18.062 -20.139 1.00 87.69 329 SER A CA 1
ATOM 2593 C C . SER A 1 329 ? 6.626 -17.493 -20.113 1.00 87.69 329 SER A C 1
ATOM 2595 O O . SER A 1 329 ? 6.907 -16.473 -19.485 1.00 87.69 329 SER A O 1
ATOM 2597 N N . VAL A 1 330 ? 7.530 -18.126 -20.849 1.00 78.19 330 VAL A N 1
ATOM 2598 C CA . VAL A 1 330 ? 8.909 -17.684 -21.065 1.00 78.19 330 VAL A CA 1
ATOM 2599 C C . VAL A 1 330 ? 9.076 -17.421 -22.570 1.00 78.19 330 VAL A C 1
ATOM 2601 O O . VAL A 1 330 ? 8.556 -18.195 -23.368 1.00 78.19 330 VAL A O 1
ATOM 2604 N N . PRO A 1 331 ? 9.748 -16.333 -22.999 1.00 66.12 331 PRO A N 1
ATOM 2605 C CA . PRO A 1 331 ? 10.464 -15.337 -22.192 1.00 66.12 331 PRO A CA 1
ATOM 2606 C C . PRO A 1 331 ? 9.593 -14.174 -21.689 1.00 66.12 331 PRO A C 1
ATOM 2608 O O . PRO A 1 331 ? 10.018 -13.428 -20.807 1.00 66.12 331 PRO A O 1
ATOM 2611 N N . ASN A 1 332 ? 8.375 -14.019 -22.210 1.00 68.81 332 ASN A N 1
ATOM 2612 C CA . ASN A 1 332 ? 7.571 -12.806 -22.022 1.00 68.81 332 ASN A CA 1
ATOM 2613 C C . ASN A 1 332 ? 6.988 -12.636 -20.606 1.00 68.81 332 ASN A C 1
ATOM 2615 O O . ASN A 1 332 ? 6.454 -11.573 -20.297 1.00 68.81 332 ASN A O 1
ATOM 2619 N N . SER A 1 333 ? 7.113 -13.641 -19.730 1.00 81.25 333 SER A N 1
ATOM 2620 C CA . SER A 1 333 ? 6.632 -13.614 -18.339 1.00 81.25 333 SER A CA 1
ATOM 2621 C C . SER A 1 333 ? 5.136 -13.295 -18.219 1.00 81.25 333 SER A C 1
ATOM 2623 O O . SER A 1 333 ? 4.705 -12.676 -17.245 1.00 81.25 333 SER A O 1
ATOM 2625 N N . VAL A 1 334 ? 4.334 -13.703 -19.211 1.00 82.06 334 VAL A N 1
ATOM 2626 C CA . VAL A 1 334 ? 2.878 -13.510 -19.194 1.00 82.06 334 VAL A CA 1
ATOM 2627 C C . VAL A 1 334 ? 2.266 -14.579 -18.301 1.00 82.06 334 VAL A C 1
ATOM 2629 O O . VAL A 1 334 ? 2.555 -15.763 -18.458 1.00 82.06 334 VAL A O 1
ATOM 2632 N N . CYS A 1 335 ? 1.436 -14.152 -17.351 1.00 86.25 335 CYS A N 1
ATOM 2633 C CA . CYS A 1 335 ? 0.772 -15.039 -16.404 1.00 86.25 335 CYS A CA 1
ATOM 2634 C C . CYS A 1 335 ? -0.647 -15.369 -16.877 1.00 86.25 335 CYS A C 1
ATOM 2636 O O . CYS A 1 335 ? -1.448 -14.466 -17.126 1.00 86.25 335 CYS A O 1
ATOM 2638 N N . TYR A 1 336 ? -0.955 -16.658 -16.937 1.00 90.19 336 TYR A N 1
ATOM 2639 C CA . TYR A 1 336 ? -2.265 -17.206 -17.257 1.00 90.19 336 TYR A CA 1
ATOM 2640 C C . TYR A 1 336 ? -2.844 -17.892 -16.024 1.00 90.19 336 TYR A C 1
ATOM 2642 O O . TYR A 1 336 ? -2.130 -18.586 -15.299 1.00 90.19 336 TYR A O 1
ATOM 2650 N N . GLY A 1 337 ? -4.139 -17.708 -15.783 1.00 91.81 337 GLY A N 1
ATOM 2651 C CA . GLY A 1 337 ? -4.873 -18.444 -14.759 1.00 91.81 337 GLY A CA 1
ATOM 2652 C C . GLY A 1 337 ? -5.225 -19.840 -15.254 1.00 91.81 337 GLY A C 1
ATOM 2653 O O . GLY A 1 337 ? -5.637 -19.998 -16.399 1.00 91.81 337 GLY A O 1
ATOM 2654 N N . LEU A 1 338 ? -5.084 -20.841 -14.393 1.00 92.94 338 LEU A N 1
ATOM 2655 C CA . LEU A 1 338 ? -5.506 -22.211 -14.662 1.00 92.94 338 LEU A CA 1
ATOM 2656 C C . LEU A 1 338 ? -6.602 -22.580 -13.668 1.00 92.94 338 LEU A C 1
ATOM 2658 O O . LEU A 1 338 ? -6.382 -22.522 -12.459 1.00 92.94 338 LEU A O 1
ATOM 2662 N N . GLN A 1 339 ? -7.770 -22.974 -14.164 1.00 92.12 339 GLN A N 1
ATOM 2663 C CA . GLN A 1 339 ? -8.866 -23.449 -13.326 1.00 92.12 339 GLN A CA 1
ATOM 2664 C C . GLN A 1 339 ? -9.493 -24.680 -13.957 1.00 92.12 339 GLN A C 1
ATOM 2666 O O . GLN A 1 339 ? -9.980 -24.616 -15.080 1.00 92.12 339 GLN A O 1
ATOM 2671 N N . GLY A 1 340 ? -9.493 -25.799 -13.241 1.00 89.94 340 GLY A N 1
ATOM 2672 C CA . GLY A 1 340 ? -10.035 -27.048 -13.745 1.00 89.94 340 GLY A CA 1
ATOM 2673 C C . GLY A 1 340 ? -11.009 -27.706 -12.785 1.00 89.94 340 GLY A C 1
ATOM 2674 O O . GLY A 1 340 ? -10.836 -27.668 -11.567 1.00 89.94 340 GLY A O 1
ATOM 2675 N N . THR A 1 341 ? -12.036 -28.327 -13.352 1.00 87.62 341 THR A N 1
ATOM 2676 C CA . THR A 1 341 ? -13.032 -29.111 -12.618 1.00 87.62 341 THR A CA 1
ATOM 2677 C C . THR A 1 341 ? -13.035 -30.533 -13.156 1.00 87.62 341 THR A C 1
ATOM 2679 O O . THR A 1 341 ? -13.049 -30.737 -14.372 1.00 87.62 341 THR A O 1
ATOM 2682 N N . GLU A 1 342 ? -12.999 -31.507 -12.249 1.00 83.38 342 GLU A N 1
ATOM 2683 C CA . GLU A 1 342 ? -13.093 -32.922 -12.601 1.00 83.38 342 GLU A CA 1
ATOM 2684 C C . GLU A 1 342 ? -14.442 -33.209 -13.270 1.00 83.38 342 GLU A C 1
ATOM 2686 O O . GLU A 1 342 ? -15.495 -32.762 -12.807 1.00 83.38 342 GLU A O 1
ATOM 2691 N N . LEU A 1 343 ? -14.401 -33.928 -14.389 1.00 77.69 343 LEU A N 1
ATOM 2692 C CA . LEU A 1 343 ? -15.590 -34.391 -15.085 1.00 77.69 343 LEU A CA 1
ATOM 2693 C C . LEU A 1 343 ? -15.976 -35.775 -14.543 1.00 77.69 343 LEU A C 1
ATOM 2695 O O . LEU A 1 343 ? -15.135 -36.677 -14.553 1.00 77.69 343 LEU A O 1
ATOM 2699 N N . PRO A 1 344 ? -17.228 -35.973 -14.091 1.00 63.84 344 PRO A N 1
ATOM 2700 C CA . PRO A 1 344 ? -17.679 -37.274 -13.618 1.00 63.84 344 PRO A CA 1
ATOM 2701 C C . PRO A 1 344 ? -17.666 -38.281 -14.773 1.00 63.84 344 PRO A C 1
ATOM 2703 O O . PRO A 1 344 ? -18.235 -38.026 -15.834 1.00 63.84 344 PRO A O 1
ATOM 2706 N N . CYS A 1 345 ? -17.021 -39.430 -14.565 1.00 56.78 345 CYS A N 1
ATOM 2707 C CA . CYS A 1 345 ? -17.016 -40.530 -15.524 1.00 56.78 345 CYS A CA 1
ATOM 2708 C C . CYS A 1 345 ? -17.911 -41.671 -15.029 1.00 56.78 345 CYS A C 1
ATOM 2710 O O . CYS A 1 345 ? -17.655 -42.247 -13.976 1.00 56.78 345 CYS A O 1
ATOM 2712 N N . GLU A 1 346 ? -18.931 -42.040 -15.806 1.00 43.91 346 GLU A N 1
ATOM 2713 C CA . GLU A 1 346 ? -19.821 -43.171 -15.494 1.00 43.91 346 GLU A CA 1
ATOM 2714 C C . GLU A 1 346 ? -19.256 -44.542 -15.920 1.00 43.91 346 GLU A C 1
ATOM 2716 O O . GLU A 1 346 ? -19.928 -45.562 -15.773 1.00 43.91 346 GLU A O 1
ATOM 2721 N N . ARG A 1 347 ? -18.033 -44.607 -16.466 1.00 48.22 347 ARG A N 1
ATOM 2722 C CA . ARG A 1 347 ? -17.422 -45.865 -16.924 1.00 48.22 347 ARG A CA 1
ATOM 2723 C C . ARG A 1 347 ? -16.055 -46.090 -16.288 1.00 48.22 347 ARG A C 1
ATOM 2725 O O . ARG A 1 347 ? -15.116 -45.336 -16.536 1.00 48.22 347 ARG A O 1
ATOM 2732 N N . GLU A 1 348 ? -15.948 -47.163 -15.502 1.00 42.69 348 GLU A N 1
ATOM 2733 C CA . GLU A 1 348 ? -14.666 -47.727 -15.077 1.00 42.69 348 GLU A CA 1
ATOM 2734 C C . GLU A 1 348 ? -13.817 -48.000 -16.312 1.00 42.69 348 GLU A C 1
ATOM 2736 O O . GLU A 1 348 ? -14.226 -48.697 -17.245 1.00 42.69 348 GLU A O 1
ATOM 2741 N N . CYS A 1 349 ? -12.625 -47.428 -16.334 1.00 47.34 349 CYS A N 1
ATOM 2742 C CA . CYS A 1 349 ? -11.727 -47.677 -17.431 1.00 47.34 349 CYS A CA 1
ATOM 2743 C C . CYS A 1 349 ? -10.945 -48.957 -17.222 1.00 47.34 349 CYS A C 1
ATOM 2745 O O . CYS A 1 349 ? -10.308 -49.179 -16.195 1.00 47.34 349 CYS A O 1
ATOM 2747 N N . SER A 1 350 ? -10.907 -49.754 -18.278 1.00 46.38 350 SER A N 1
ATOM 2748 C CA . SER A 1 350 ? -10.235 -51.044 -18.363 1.00 46.38 350 SER A CA 1
ATOM 2749 C C . SER A 1 350 ? -8.700 -50.988 -18.284 1.00 46.38 350 SER A C 1
ATOM 2751 O O . SER A 1 350 ? -8.056 -51.991 -18.580 1.00 46.38 350 SER A O 1
ATOM 2753 N N . ARG A 1 351 ? -8.087 -49.839 -17.951 1.00 52.88 351 ARG A N 1
ATOM 2754 C CA . ARG A 1 351 ? -6.624 -49.635 -17.995 1.00 52.88 351 ARG A CA 1
ATOM 2755 C C . ARG A 1 351 ? -5.905 -49.764 -16.650 1.00 52.88 351 ARG A C 1
ATOM 2757 O O . ARG A 1 351 ? -4.682 -49.797 -16.663 1.00 52.88 351 ARG A O 1
ATOM 2764 N N . GLY A 1 352 ? -6.616 -49.873 -15.524 1.00 47.31 352 GLY A N 1
ATOM 2765 C CA . GLY A 1 352 ? -5.996 -50.111 -14.209 1.00 47.31 352 GLY A CA 1
ATOM 2766 C C . GLY A 1 352 ? -5.067 -48.995 -13.700 1.00 47.31 352 GLY A C 1
ATOM 2767 O O . GLY A 1 352 ? -4.346 -49.215 -12.732 1.00 47.31 352 GLY A O 1
ATOM 2768 N N . GLU A 1 353 ? -5.079 -47.821 -14.337 1.00 52.44 353 GLU A N 1
ATOM 2769 C CA . GLU A 1 353 ? -4.358 -46.614 -13.921 1.00 52.44 353 GLU A CA 1
ATOM 2770 C C . GLU A 1 353 ? -5.372 -45.545 -13.487 1.00 52.44 353 GLU A C 1
ATOM 2772 O O . GLU A 1 353 ? -6.396 -45.366 -14.153 1.00 52.44 353 GLU A O 1
ATOM 2777 N N . ASP A 1 354 ? -5.083 -44.823 -12.399 1.00 60.56 354 ASP A N 1
ATOM 2778 C CA . ASP A 1 354 ? -5.871 -43.670 -11.948 1.00 60.56 354 ASP A CA 1
ATOM 2779 C C . ASP A 1 354 ? -5.705 -42.521 -12.951 1.00 60.56 354 ASP A C 1
ATOM 2781 O O . ASP A 1 354 ? -4.717 -41.777 -12.915 1.00 60.56 354 ASP A O 1
ATOM 2785 N N . PHE A 1 355 ? -6.667 -42.366 -13.858 1.00 69.06 355 PHE A N 1
ATOM 2786 C CA . PHE A 1 355 ? -6.769 -41.175 -14.692 1.00 69.06 355 PHE A CA 1
ATOM 2787 C C . PHE A 1 355 ? -8.078 -40.443 -14.438 1.00 69.06 355 PHE A C 1
ATOM 2789 O O . PHE A 1 355 ? -9.103 -41.038 -14.104 1.00 69.06 355 PHE A O 1
ATOM 2796 N N . ARG A 1 356 ? -8.031 -39.126 -14.618 1.00 75.62 356 ARG A N 1
ATOM 2797 C CA . ARG A 1 356 ? -9.170 -38.226 -14.432 1.00 75.62 356 ARG A CA 1
ATOM 2798 C C . ARG A 1 356 ? -9.276 -37.312 -15.636 1.00 75.62 356 ARG A C 1
ATOM 2800 O O . ARG A 1 356 ? -8.261 -36.818 -16.128 1.00 75.62 356 ARG A O 1
ATOM 2807 N N . LEU A 1 357 ? -10.494 -37.068 -16.105 1.00 81.06 357 LEU A N 1
ATOM 2808 C CA . LEU A 1 357 ? -10.724 -36.015 -17.087 1.00 81.06 357 LEU A CA 1
ATOM 2809 C C . LEU A 1 357 ? -11.013 -34.709 -16.366 1.00 81.06 357 LEU A C 1
ATOM 2811 O O . LEU A 1 357 ? -11.855 -34.654 -15.472 1.00 81.06 357 LEU A O 1
ATOM 2815 N N . ILE A 1 358 ? -10.327 -33.649 -16.776 1.00 82.38 358 ILE A N 1
ATOM 2816 C CA . ILE A 1 358 ? -10.505 -32.319 -16.205 1.00 82.38 358 ILE A CA 1
ATOM 2817 C C . ILE A 1 358 ? -10.911 -31.371 -17.326 1.00 82.38 358 ILE A C 1
ATOM 2819 O O . ILE A 1 358 ? -10.218 -31.249 -18.338 1.00 82.38 358 ILE A O 1
ATOM 2823 N N . LYS A 1 359 ? -12.030 -30.670 -17.130 1.00 86.19 359 LYS A N 1
ATOM 2824 C CA . LYS A 1 359 ? -12.369 -29.490 -17.925 1.00 86.19 359 LYS A CA 1
ATOM 2825 C C . LYS A 1 359 ? -11.501 -28.345 -17.421 1.00 86.19 359 LYS A C 1
ATOM 2827 O O . LYS A 1 359 ? -11.736 -27.864 -16.316 1.00 86.19 359 LYS A O 1
ATOM 2832 N N . LEU A 1 360 ? -10.506 -27.942 -18.203 1.00 88.25 360 LEU A N 1
ATOM 2833 C CA . LEU A 1 360 ? -9.538 -26.909 -17.855 1.00 88.25 360 LEU A CA 1
ATOM 2834 C C . LEU A 1 360 ? -9.848 -25.611 -18.604 1.00 88.25 360 LEU A C 1
ATOM 2836 O O . LEU A 1 360 ? -9.874 -25.582 -19.833 1.00 88.25 360 LEU A O 1
ATOM 2840 N N . SER A 1 361 ? -10.027 -24.536 -17.848 1.00 89.50 361 SER A N 1
ATOM 2841 C CA . SER A 1 361 ? -10.080 -23.161 -18.330 1.00 89.50 361 SER A CA 1
ATOM 2842 C C . SER A 1 361 ? -8.713 -22.501 -18.165 1.00 89.50 361 SER A C 1
ATOM 2844 O O . SER A 1 361 ? -8.169 -22.436 -17.059 1.00 89.50 361 SER A O 1
ATOM 2846 N N . VAL A 1 362 ? -8.180 -21.982 -19.267 1.00 88.88 362 VAL A N 1
ATOM 2847 C CA . VAL A 1 362 ? -6.993 -21.128 -19.317 1.00 88.88 362 VAL A CA 1
ATOM 2848 C C . VAL A 1 362 ? -7.457 -19.685 -19.474 1.00 88.88 362 VAL A C 1
ATOM 2850 O O . VAL A 1 362 ? -8.153 -19.354 -20.432 1.00 88.88 362 VAL A O 1
ATOM 2853 N N . ILE A 1 363 ? -7.096 -18.834 -18.519 1.00 88.88 363 ILE A N 1
ATOM 2854 C CA . ILE A 1 363 ? -7.544 -17.442 -18.438 1.00 88.88 363 ILE A CA 1
ATOM 2855 C C . ILE A 1 363 ? -6.366 -16.530 -18.764 1.00 88.88 363 ILE A C 1
ATOM 2857 O O . ILE A 1 363 ? -5.400 -16.453 -18.003 1.00 88.88 363 ILE A O 1
ATOM 2861 N N . ASP A 1 364 ? -6.458 -15.801 -19.871 1.00 85.69 364 ASP A N 1
ATOM 2862 C CA . ASP A 1 364 ? -5.550 -14.700 -20.174 1.00 85.69 364 ASP A CA 1
ATOM 2863 C C . ASP A 1 364 ? -6.049 -13.434 -19.462 1.00 85.69 364 ASP A C 1
ATOM 2865 O O . ASP A 1 364 ? -6.992 -12.770 -19.905 1.00 85.69 364 ASP A O 1
ATOM 2869 N N . TYR A 1 365 ? -5.413 -13.087 -18.340 1.00 77.94 365 TYR A N 1
ATOM 2870 C CA . TYR A 1 365 ? -5.770 -11.897 -17.562 1.00 77.94 365 TYR A CA 1
ATOM 2871 C C . TYR A 1 365 ? -5.513 -10.584 -18.311 1.00 77.94 365 TYR A C 1
ATOM 2873 O O . TYR A 1 365 ? -6.180 -9.587 -18.034 1.00 77.94 365 TYR A O 1
ATOM 2881 N N . TYR A 1 366 ? -4.554 -10.569 -19.241 1.00 73.06 366 TYR A N 1
ATOM 2882 C CA . TYR A 1 366 ? -4.193 -9.376 -20.000 1.00 73.06 366 TYR A CA 1
ATOM 2883 C C . TYR A 1 366 ? -5.245 -9.075 -21.069 1.00 73.06 366 TYR A C 1
ATOM 2885 O O . TYR A 1 366 ? -5.709 -7.941 -21.184 1.00 73.06 366 TYR A O 1
ATOM 2893 N N . ARG A 1 367 ? -5.675 -10.103 -21.810 1.00 72.12 367 ARG A N 1
ATOM 2894 C CA . ARG A 1 367 ? -6.693 -9.979 -22.869 1.00 72.12 367 ARG A CA 1
ATOM 2895 C C . ARG A 1 367 ? -8.123 -10.104 -22.364 1.00 72.12 367 ARG A C 1
ATOM 2897 O O . ARG A 1 367 ? -9.048 -9.791 -23.106 1.00 72.12 367 ARG A O 1
ATOM 2904 N N . LYS A 1 368 ? -8.305 -10.565 -21.123 1.00 74.94 368 LYS A N 1
ATOM 2905 C CA . LYS A 1 368 ? -9.606 -10.947 -20.554 1.00 74.94 368 LYS A CA 1
ATOM 2906 C C . LYS A 1 368 ? -10.331 -11.989 -21.418 1.00 74.94 368 LYS A C 1
ATOM 2908 O O . LYS A 1 368 ? -11.550 -11.929 -21.554 1.00 74.94 368 LYS A O 1
ATOM 2913 N N . LYS A 1 369 ? -9.575 -12.924 -22.007 1.00 78.81 369 LYS A N 1
ATOM 2914 C CA . LYS A 1 369 ? -10.101 -14.040 -22.805 1.00 78.81 369 LYS A CA 1
ATOM 2915 C C . LYS A 1 369 ? -9.906 -15.341 -22.035 1.00 78.81 369 LYS A C 1
ATOM 2917 O O . LYS A 1 369 ? -8.838 -15.574 -21.470 1.00 78.81 369 LYS A O 1
ATOM 2922 N N . ASP A 1 370 ? -10.925 -16.183 -22.027 1.00 80.81 370 ASP A N 1
ATOM 2923 C CA . ASP A 1 370 ? -10.869 -17.549 -21.534 1.00 80.81 370 ASP A CA 1
ATOM 2924 C C . ASP A 1 370 ? -10.840 -18.543 -22.702 1.00 80.81 370 ASP A C 1
ATOM 2926 O O . ASP A 1 370 ? -11.362 -18.310 -23.793 1.00 80.81 370 ASP A O 1
ATOM 2930 N N . SER A 1 371 ? -10.143 -19.655 -22.511 1.00 83.38 371 SER A N 1
ATOM 2931 C CA . SER A 1 371 ? -10.106 -20.765 -23.461 1.00 83.38 371 SER A CA 1
ATOM 2932 C C . SER A 1 371 ? -10.238 -22.063 -22.688 1.00 83.38 371 SER A C 1
ATOM 2934 O O . SER A 1 371 ? -9.584 -22.252 -21.665 1.00 83.38 371 SER A O 1
ATOM 2936 N N . VAL A 1 372 ? -11.122 -22.941 -23.147 1.00 82.94 372 VAL A N 1
ATOM 2937 C CA . VAL A 1 372 ? -11.524 -24.137 -22.406 1.00 82.94 372 VAL A CA 1
ATOM 2938 C C . VAL A 1 372 ? -11.141 -25.371 -23.205 1.00 82.94 372 VAL A C 1
ATOM 2940 O O . VAL A 1 372 ? -11.415 -25.449 -24.398 1.00 82.94 372 VAL A O 1
ATOM 2943 N N . THR A 1 373 ? -10.535 -26.351 -22.543 1.00 83.25 373 THR A N 1
ATOM 2944 C CA . THR A 1 373 ? -10.184 -27.642 -23.145 1.00 83.25 373 THR A CA 1
ATOM 2945 C C . THR A 1 373 ? -10.403 -28.784 -22.159 1.00 83.25 373 THR A C 1
ATOM 2947 O O . THR A 1 373 ? -10.624 -28.566 -20.966 1.00 83.25 373 THR A O 1
ATOM 2950 N N . VAL A 1 374 ? -10.359 -30.015 -22.661 1.00 82.44 374 VAL A N 1
ATOM 2951 C CA . VAL A 1 374 ? -10.396 -31.226 -21.837 1.00 82.44 374 VAL A CA 1
ATOM 2952 C C . VAL A 1 374 ? -9.011 -31.852 -21.843 1.00 82.44 374 VAL A C 1
ATOM 2954 O O . VAL A 1 374 ? -8.432 -32.105 -22.902 1.00 82.44 374 VAL A O 1
ATOM 2957 N N . ILE A 1 375 ? -8.491 -32.098 -20.646 1.00 82.19 375 ILE A N 1
ATOM 2958 C CA . ILE A 1 375 ? -7.203 -32.757 -20.439 1.00 82.19 375 ILE A CA 1
ATOM 2959 C C . ILE A 1 375 ? -7.402 -34.096 -19.734 1.00 82.19 375 ILE A C 1
ATOM 2961 O O . ILE A 1 375 ? -8.295 -34.255 -18.897 1.00 82.19 375 ILE A O 1
ATOM 2965 N N . GLU A 1 376 ? -6.540 -35.048 -20.067 1.00 81.75 376 GLU A N 1
ATOM 2966 C CA . GLU A 1 376 ? -6.373 -36.289 -19.319 1.00 81.75 376 GLU A CA 1
ATOM 2967 C C . GLU A 1 376 ? -5.282 -36.069 -18.274 1.00 81.75 376 GLU A C 1
ATOM 2969 O O . GLU A 1 376 ? -4.141 -35.764 -18.618 1.00 81.75 376 GLU A O 1
ATOM 2974 N N . CYS A 1 377 ? -5.641 -36.203 -17.001 1.00 79.44 377 CYS A N 1
ATOM 2975 C CA . CYS A 1 377 ? -4.733 -36.140 -15.867 1.00 79.44 377 CYS A CA 1
ATOM 2976 C C . CYS A 1 377 ? -4.341 -37.558 -15.448 1.00 79.44 377 CYS A C 1
ATOM 2978 O O . CYS A 1 377 ? -5.219 -38.388 -15.207 1.00 79.44 377 CYS A O 1
ATOM 2980 N N . ARG A 1 378 ? -3.035 -37.833 -15.368 1.00 76.31 378 ARG A N 1
ATOM 2981 C CA . ARG A 1 378 ? -2.474 -39.131 -14.975 1.00 76.31 378 ARG A CA 1
ATOM 2982 C C . ARG A 1 378 ? -1.739 -39.031 -13.644 1.00 76.31 378 ARG A C 1
ATOM 2984 O O . ARG A 1 378 ? -0.900 -38.147 -13.461 1.00 76.31 378 ARG A O 1
ATOM 2991 N N . GLY A 1 379 ? -1.996 -40.010 -12.778 1.00 69.75 379 GLY A N 1
ATOM 2992 C CA . GLY A 1 379 ? -1.406 -40.105 -11.445 1.00 69.75 379 GLY A CA 1
ATOM 2993 C C . GLY A 1 379 ? -2.298 -39.480 -10.374 1.00 69.75 379 GLY A C 1
ATOM 2994 O O . GLY A 1 379 ? -2.989 -38.489 -10.611 1.00 69.75 379 GLY A O 1
ATOM 2995 N N . HIS A 1 380 ? -2.273 -40.063 -9.174 1.00 67.12 380 HIS A N 1
ATOM 2996 C CA . HIS A 1 380 ? -3.100 -39.641 -8.036 1.00 67.12 380 HIS A CA 1
ATOM 2997 C C . HIS A 1 380 ? -2.826 -38.189 -7.589 1.00 67.12 380 HIS A C 1
ATOM 2999 O O . HIS A 1 380 ? -3.671 -37.548 -6.969 1.00 67.12 380 HIS A O 1
ATOM 3005 N N . ASP A 1 381 ? -1.646 -37.665 -7.906 1.00 67.38 381 ASP A N 1
ATOM 3006 C CA . ASP A 1 381 ? -1.141 -36.345 -7.536 1.00 67.38 381 ASP A CA 1
ATOM 3007 C C . ASP A 1 381 ? -1.133 -35.336 -8.694 1.00 67.38 381 ASP A C 1
ATOM 3009 O O . ASP A 1 381 ? -0.659 -34.225 -8.497 1.00 67.38 381 ASP A O 1
ATOM 3013 N N . ALA A 1 382 ? -1.678 -35.670 -9.870 1.00 69.12 382 ALA A N 1
ATOM 3014 C CA . ALA A 1 382 ? -1.605 -34.849 -11.085 1.00 69.12 382 ALA A CA 1
ATOM 3015 C C . ALA A 1 382 ? -0.176 -34.597 -11.609 1.00 69.12 382 ALA A C 1
ATOM 3017 O O . ALA A 1 382 ? 0.137 -33.511 -12.104 1.00 69.12 382 ALA A O 1
ATOM 3018 N N . ALA A 1 383 ? 0.679 -35.623 -11.559 1.00 74.19 383 ALA A N 1
ATOM 3019 C CA . ALA A 1 383 ? 2.045 -35.567 -12.078 1.00 74.19 383 ALA A CA 1
ATOM 3020 C C . ALA A 1 383 ? 2.136 -35.172 -13.564 1.00 74.19 383 ALA A C 1
ATOM 3022 O O . ALA A 1 383 ? 3.107 -34.532 -13.976 1.00 74.19 383 ALA A O 1
ATOM 3023 N N . ARG A 1 384 ? 1.155 -35.563 -14.389 1.00 79.38 384 ARG A N 1
ATOM 3024 C CA . ARG A 1 384 ? 1.129 -35.250 -15.825 1.00 79.38 384 ARG A CA 1
ATOM 3025 C C . ARG A 1 384 ? -0.285 -35.007 -16.311 1.00 79.38 384 ARG A C 1
ATOM 3027 O O . ARG A 1 384 ? -1.205 -35.725 -15.924 1.00 79.38 384 ARG A O 1
ATOM 3034 N N . PHE A 1 385 ? -0.440 -34.070 -17.238 1.00 83.12 385 PHE A N 1
ATOM 3035 C CA . PHE A 1 385 ? -1.656 -33.997 -18.035 1.00 83.12 385 PHE A CA 1
ATOM 3036 C C . PHE A 1 385 ? -1.385 -33.548 -19.464 1.00 83.12 385 PHE A C 1
ATOM 3038 O O . PHE A 1 385 ? -0.482 -32.753 -19.726 1.00 83.12 385 PHE A O 1
ATOM 3045 N N . HIS A 1 386 ? -2.175 -34.085 -20.388 1.00 80.38 386 HIS A N 1
ATOM 3046 C CA . HIS A 1 386 ? -2.085 -33.791 -21.812 1.00 80.38 386 HIS A CA 1
ATOM 3047 C C . HIS A 1 386 ? -3.477 -33.589 -22.408 1.00 80.38 386 HIS A C 1
ATOM 3049 O O . HIS A 1 386 ? -4.462 -34.178 -21.949 1.00 80.38 386 HIS A O 1
ATOM 3055 N N . THR A 1 387 ? -3.565 -32.772 -23.456 1.00 76.88 387 THR A N 1
ATOM 3056 C CA . THR A 1 387 ? -4.780 -32.690 -24.265 1.00 76.88 387 THR A CA 1
ATOM 3057 C C . THR A 1 387 ? -5.098 -34.052 -24.864 1.00 76.88 387 THR A C 1
ATOM 3059 O O . THR A 1 387 ? -4.229 -34.855 -25.216 1.00 76.88 387 THR A O 1
ATOM 3062 N N . VAL A 1 388 ? -6.389 -34.334 -24.922 1.00 65.12 388 VAL A N 1
ATOM 3063 C CA . VAL A 1 388 ? -6.916 -35.603 -25.385 1.00 65.12 388 VAL A CA 1
ATOM 3064 C C . VAL A 1 388 ? -6.937 -35.599 -26.914 1.00 65.12 388 VAL A C 1
ATOM 3066 O O . VAL A 1 388 ? -7.879 -35.102 -27.525 1.00 65.12 388 VAL A O 1
ATOM 3069 N N . GLU A 1 389 ? -5.878 -36.102 -27.552 1.00 51.47 389 GLU A N 1
ATOM 3070 C CA . GLU A 1 389 ? -5.815 -36.120 -29.022 1.00 51.47 389 GLU A CA 1
ATOM 3071 C C . GLU A 1 389 ? -6.567 -37.304 -29.641 1.00 51.47 389 GLU A C 1
ATOM 3073 O O . GLU A 1 389 ? -7.114 -37.154 -30.727 1.00 51.47 389 GLU A O 1
ATOM 3078 N N . HIS A 1 390 ? -6.667 -38.444 -28.950 1.00 46.72 390 HIS A N 1
ATOM 3079 C CA . HIS A 1 390 ? -7.420 -39.618 -29.405 1.00 46.72 390 HIS A CA 1
ATOM 3080 C C . HI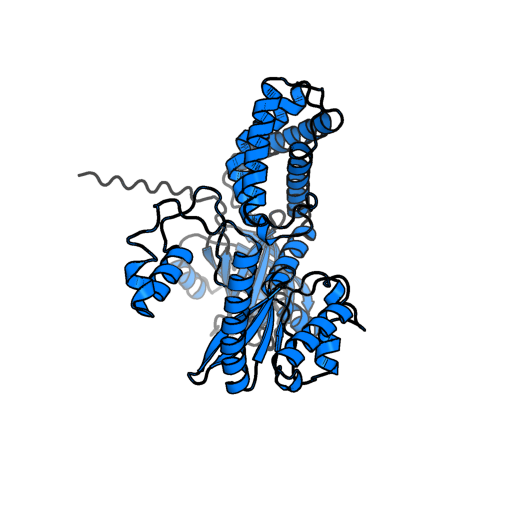S A 1 390 ? -7.896 -40.437 -28.197 1.00 46.72 390 HIS A C 1
ATOM 3082 O O . HIS A 1 390 ? -7.108 -41.173 -27.601 1.00 46.72 390 HIS A O 1
ATOM 3088 N N . VAL A 1 391 ? -9.180 -40.347 -27.826 1.00 43.22 391 VAL A N 1
ATOM 3089 C CA . VAL A 1 391 ? -9.752 -41.331 -26.893 1.00 43.22 391 VAL A CA 1
ATOM 3090 C C . VAL A 1 391 ? -10.200 -42.536 -27.695 1.00 43.22 391 VAL A C 1
ATOM 3092 O O . VAL A 1 391 ? -11.199 -42.465 -28.407 1.00 43.22 391 VAL A O 1
ATOM 3095 N N . HIS A 1 392 ? -9.516 -43.668 -27.550 1.00 40.81 392 HIS A N 1
ATOM 3096 C CA . HIS A 1 392 ? -10.056 -44.931 -28.040 1.00 40.81 392 HIS A CA 1
ATOM 3097 C C . HIS A 1 392 ? -11.369 -45.244 -27.299 1.00 40.81 392 HIS A C 1
ATOM 3099 O O . HIS A 1 392 ? -11.360 -45.717 -26.164 1.00 40.81 392 HIS A O 1
ATOM 3105 N N . GLY A 1 393 ? -12.500 -44.950 -27.950 1.00 48.12 393 GLY A N 1
ATOM 3106 C CA . GLY A 1 393 ? -13.851 -45.310 -27.511 1.00 48.12 393 GLY A CA 1
ATOM 3107 C C . GLY A 1 393 ? -14.722 -44.190 -26.927 1.00 48.12 393 GLY A C 1
ATOM 3108 O O . GLY A 1 393 ? -15.807 -44.510 -26.447 1.00 48.12 393 GLY A O 1
ATOM 3109 N N . TRP A 1 394 ? -14.283 -42.920 -26.905 1.00 52.19 394 TRP A N 1
ATOM 3110 C CA . TRP A 1 394 ? -15.065 -41.800 -26.320 1.00 52.19 394 TRP A CA 1
ATOM 3111 C C . TRP A 1 394 ? -15.282 -40.626 -27.291 1.00 52.19 394 TRP A C 1
ATOM 3113 O O . TRP A 1 394 ? -15.562 -39.502 -26.875 1.00 52.19 394 TRP A O 1
ATOM 3123 N N . GLU A 1 395 ? -15.154 -40.883 -28.591 1.00 47.38 395 GLU A N 1
ATOM 3124 C CA . GLU A 1 395 ? -15.147 -39.855 -29.641 1.00 47.38 395 GLU A CA 1
ATOM 3125 C C . GLU A 1 395 ? -16.444 -39.024 -29.713 1.00 47.38 395 GLU A C 1
ATOM 3127 O O . GLU A 1 395 ? -16.395 -37.887 -30.168 1.00 47.38 395 GLU A O 1
ATOM 3132 N N . ASN A 1 396 ? -17.582 -39.529 -29.212 1.00 45.56 396 ASN A N 1
ATOM 3133 C CA . ASN A 1 396 ? -18.886 -38.885 -29.428 1.00 45.56 396 ASN A CA 1
ATOM 3134 C C . ASN A 1 396 ? -19.525 -38.195 -28.204 1.00 45.56 396 ASN A C 1
ATOM 3136 O O . ASN A 1 396 ? -20.315 -37.278 -28.412 1.00 45.56 396 ASN A O 1
ATOM 3140 N N . ASP A 1 397 ? -19.181 -38.550 -26.956 1.00 49.94 397 ASP A N 1
ATOM 3141 C CA . ASP A 1 397 ? -19.987 -38.114 -25.792 1.00 49.94 397 ASP A CA 1
ATOM 3142 C C . ASP A 1 397 ? -19.358 -36.984 -24.947 1.00 49.94 397 ASP A C 1
ATOM 3144 O O . ASP A 1 397 ? -20.087 -36.153 -24.414 1.00 49.94 397 ASP A O 1
ATOM 3148 N N . VAL A 1 398 ? -18.022 -36.890 -24.833 1.00 50.03 398 VAL A N 1
ATOM 3149 C CA . VAL A 1 398 ? -17.362 -35.918 -23.919 1.00 50.03 398 VAL A CA 1
ATOM 3150 C C . VAL A 1 398 ? -16.677 -34.770 -24.665 1.00 50.03 398 VAL A C 1
ATOM 3152 O O . VAL A 1 398 ? -16.800 -33.608 -24.275 1.00 50.03 398 VAL A O 1
ATOM 3155 N N . VAL A 1 399 ? -15.989 -35.071 -25.770 1.00 50.38 399 VAL A N 1
ATOM 3156 C CA . VAL A 1 399 ? -15.309 -34.060 -26.602 1.00 50.38 399 VAL A CA 1
ATOM 3157 C C . VAL A 1 399 ? -16.339 -33.196 -27.348 1.00 50.38 399 VAL A C 1
ATOM 3159 O O . VAL A 1 399 ? -16.218 -31.970 -27.371 1.00 50.38 399 VAL A O 1
ATOM 3162 N N . GLY A 1 400 ? -17.432 -33.806 -27.825 1.00 51.44 400 GLY A N 1
ATOM 3163 C CA . GLY A 1 400 ? -18.518 -33.112 -28.526 1.00 51.44 400 GLY A CA 1
ATOM 3164 C C . GLY A 1 400 ? -19.269 -32.067 -27.685 1.00 51.44 400 GLY A C 1
ATOM 3165 O O . GLY A 1 400 ? -19.714 -31.059 -28.230 1.00 51.44 400 GLY A O 1
ATOM 3166 N N . MET A 1 401 ? -19.368 -32.239 -26.359 1.00 49.72 401 MET A N 1
ATOM 3167 C CA . MET A 1 401 ? -20.045 -31.272 -25.476 1.00 49.72 401 MET A CA 1
ATOM 3168 C C . MET A 1 401 ? -19.254 -29.964 -25.296 1.00 49.72 401 MET A C 1
ATOM 3170 O O . MET A 1 401 ? -19.845 -28.890 -25.157 1.00 49.72 401 MET A O 1
ATOM 3174 N N . VAL A 1 402 ? -17.918 -30.029 -25.313 1.00 50.59 402 VAL A N 1
ATOM 3175 C CA . VAL A 1 402 ? -17.052 -28.841 -25.202 1.00 50.59 402 VAL A CA 1
ATOM 3176 C C . VAL A 1 402 ? -16.893 -28.158 -26.565 1.00 50.59 402 VAL A C 1
ATOM 3178 O O . VAL A 1 402 ? -16.954 -26.929 -26.640 1.00 50.59 402 VAL A O 1
ATOM 3181 N N . GLU A 1 403 ? -16.813 -28.938 -27.649 1.00 49.81 403 GLU A N 1
ATOM 3182 C CA . GLU A 1 403 ? -16.735 -28.428 -29.026 1.00 49.81 403 GLU A CA 1
ATOM 3183 C C . GLU A 1 403 ? -18.023 -27.713 -29.485 1.00 49.81 403 GLU A C 1
ATOM 3185 O O . GLU A 1 403 ? -17.942 -26.721 -30.212 1.00 49.81 403 GLU A O 1
ATOM 3190 N N . GLN A 1 404 ? -19.210 -28.135 -29.021 1.00 46.41 404 GLN A N 1
ATOM 3191 C CA . GLN A 1 404 ? -20.488 -27.479 -29.354 1.00 46.41 404 GLN A CA 1
ATOM 3192 C C . GLN A 1 404 ? -20.671 -26.092 -28.712 1.00 46.41 404 GLN A C 1
ATOM 3194 O O . GLN A 1 404 ? -21.464 -25.299 -29.216 1.00 46.41 404 GLN A O 1
ATOM 3199 N N . THR A 1 405 ? -19.946 -25.781 -27.628 1.00 45.91 405 THR A N 1
ATOM 3200 C CA . THR A 1 405 ? -20.190 -24.567 -26.824 1.00 45.91 405 THR A CA 1
ATOM 3201 C C . THR A 1 405 ? -19.157 -23.452 -27.060 1.00 45.91 405 THR A C 1
ATOM 3203 O O . THR A 1 405 ? -19.490 -22.284 -26.878 1.00 45.91 405 THR A O 1
ATOM 3206 N N . HIS A 1 406 ? -17.923 -23.770 -27.488 1.00 50.53 406 HIS A N 1
ATOM 3207 C CA . HIS A 1 406 ? -16.806 -22.802 -27.482 1.00 50.53 406 HIS A CA 1
ATOM 3208 C C . HIS A 1 406 ? -16.079 -22.554 -28.818 1.00 50.53 406 HIS A C 1
ATOM 3210 O O . HIS A 1 406 ? -15.124 -21.781 -28.846 1.00 50.53 406 HIS A O 1
ATOM 3216 N N . GLY A 1 407 ? -16.554 -23.091 -29.946 1.00 46.97 407 GLY A N 1
ATOM 3217 C CA . GLY A 1 407 ? -15.976 -22.774 -31.260 1.00 46.97 407 GLY A CA 1
ATOM 3218 C C . GLY A 1 407 ? -14.532 -23.273 -31.454 1.00 46.97 407 GLY A C 1
ATOM 3219 O O . GLY A 1 407 ? -13.920 -23.862 -30.573 1.00 46.97 407 GLY A O 1
ATOM 3220 N N . LYS A 1 408 ? -13.998 -23.086 -32.666 1.00 45.81 408 LYS A N 1
ATOM 3221 C CA . LYS A 1 408 ? -12.822 -23.779 -33.242 1.00 45.81 408 LYS A CA 1
ATOM 3222 C C . LYS A 1 408 ? -11.439 -23.494 -32.614 1.00 45.81 408 LYS A C 1
ATOM 3224 O O . LYS A 1 408 ? -10.442 -23.916 -33.200 1.00 45.81 408 LYS A O 1
ATOM 3229 N N . ASP A 1 409 ? -11.330 -22.828 -31.467 1.00 52.25 409 ASP A N 1
ATOM 3230 C CA . ASP A 1 409 ? -10.026 -22.549 -30.842 1.00 52.25 409 ASP A CA 1
ATOM 3231 C C . ASP A 1 409 ? -9.550 -23.789 -30.058 1.00 52.25 409 ASP A C 1
ATOM 3233 O O . ASP A 1 409 ? -9.630 -23.868 -28.832 1.00 52.25 409 ASP A O 1
ATOM 3237 N N . LYS A 1 410 ? -9.092 -24.813 -30.790 1.00 65.50 410 LYS A N 1
ATOM 3238 C CA . LYS A 1 410 ? -8.594 -26.070 -30.219 1.00 65.50 410 LYS A CA 1
ATOM 3239 C C . LYS A 1 410 ? -7.211 -25.840 -29.605 1.00 65.50 410 LYS A C 1
ATOM 3241 O O . LYS A 1 410 ? -6.198 -25.959 -30.291 1.00 65.50 410 LYS A O 1
ATOM 3246 N N . ILE A 1 411 ? -7.176 -25.487 -28.320 1.00 77.69 411 ILE A N 1
ATOM 3247 C CA . ILE A 1 411 ? -5.922 -25.376 -27.568 1.00 77.69 411 ILE A CA 1
ATOM 3248 C C . ILE A 1 411 ? -5.397 -26.768 -27.194 1.00 77.69 411 ILE A C 1
ATOM 3250 O O . ILE A 1 411 ? -6.160 -27.627 -26.736 1.00 77.69 411 ILE A O 1
ATOM 3254 N N . SER A 1 412 ? -4.093 -26.979 -27.372 1.00 82.06 412 SER A N 1
ATOM 3255 C CA . SER A 1 412 ? -3.395 -28.189 -26.921 1.00 82.06 412 SER A CA 1
ATOM 3256 C C . SER A 1 412 ? -2.424 -27.842 -25.797 1.00 82.06 412 SER A C 1
ATOM 3258 O O . SER A 1 412 ? -1.692 -26.856 -25.890 1.00 82.06 412 SER A O 1
ATOM 3260 N N . ILE A 1 413 ? -2.465 -28.625 -24.722 1.00 88.31 413 ILE A N 1
ATOM 3261 C CA . ILE A 1 413 ? -1.755 -28.419 -23.462 1.00 88.31 413 ILE A CA 1
ATOM 3262 C C . ILE A 1 413 ? -0.967 -29.683 -23.126 1.00 88.31 413 ILE A C 1
ATOM 3264 O O . ILE A 1 413 ? -1.503 -30.791 -23.184 1.00 88.31 413 ILE A O 1
ATOM 3268 N N . SER A 1 414 ? 0.280 -29.510 -22.699 1.00 89.94 414 SER A N 1
ATOM 3269 C CA . SER A 1 414 ? 1.085 -30.556 -22.068 1.00 89.94 414 SER A CA 1
ATOM 3270 C C . SER A 1 414 ? 1.704 -30.017 -20.787 1.00 89.94 414 SER A C 1
ATOM 3272 O O . SER A 1 414 ? 2.221 -28.903 -20.775 1.00 89.94 414 SER A O 1
ATOM 3274 N N . PHE A 1 415 ? 1.677 -30.807 -19.718 1.00 92.06 415 PHE A N 1
ATOM 3275 C CA . PHE A 1 415 ? 2.330 -30.497 -18.450 1.00 92.06 415 PHE A CA 1
ATOM 3276 C C . PHE A 1 415 ? 3.053 -31.713 -17.888 1.00 92.06 415 PHE A C 1
ATOM 3278 O O . PHE A 1 415 ? 2.508 -32.821 -17.858 1.00 92.06 415 PHE A O 1
ATOM 3285 N N . GLU A 1 416 ? 4.252 -31.467 -17.372 1.00 90.19 416 GLU A N 1
ATOM 3286 C CA . GLU A 1 416 ? 5.037 -32.448 -16.640 1.00 90.19 416 GLU A CA 1
ATOM 3287 C C . GLU A 1 416 ? 5.539 -31.847 -15.328 1.00 90.19 416 GLU A C 1
ATOM 3289 O O . GLU A 1 416 ? 6.272 -30.855 -15.323 1.00 90.19 416 GLU A O 1
ATOM 3294 N N . CYS A 1 417 ? 5.129 -32.454 -14.213 1.00 89.81 417 CYS A N 1
ATOM 3295 C CA . CYS A 1 417 ? 5.563 -32.063 -12.882 1.00 89.81 417 CYS A CA 1
ATOM 3296 C C . CYS A 1 417 ? 7.055 -32.369 -12.688 1.00 89.81 417 CYS A C 1
ATOM 3298 O O . CYS A 1 417 ? 7.503 -33.502 -12.861 1.00 89.81 417 CYS A O 1
ATOM 3300 N N . GLU A 1 418 ? 7.816 -31.355 -12.280 1.00 90.00 418 GLU A N 1
ATOM 3301 C CA . GLU A 1 418 ? 9.227 -31.474 -11.894 1.00 90.00 418 GLU A CA 1
ATOM 3302 C C . GLU A 1 418 ? 9.396 -31.420 -10.367 1.00 90.00 418 GLU A C 1
ATOM 3304 O O . GLU A 1 418 ? 10.394 -31.883 -9.819 1.00 90.00 418 GLU A O 1
ATOM 3309 N N . THR A 1 419 ? 8.446 -30.815 -9.651 1.00 91.69 419 THR A N 1
ATOM 3310 C CA . THR A 1 419 ? 8.485 -30.643 -8.197 1.00 91.69 419 THR A CA 1
ATOM 3311 C C . THR A 1 419 ? 7.090 -30.777 -7.600 1.00 91.69 419 THR A C 1
ATOM 3313 O O . THR A 1 419 ? 6.219 -29.945 -7.849 1.00 91.69 419 THR A O 1
ATOM 3316 N N . LEU A 1 420 ? 6.922 -31.774 -6.731 1.00 92.19 420 LEU A N 1
ATOM 3317 C CA . LEU A 1 420 ? 5.728 -31.971 -5.915 1.00 92.19 420 LEU A CA 1
ATOM 3318 C C . LEU A 1 420 ? 5.956 -31.423 -4.501 1.00 92.19 420 LEU A C 1
ATOM 3320 O O . LEU A 1 420 ? 6.975 -31.701 -3.867 1.00 92.19 420 LEU A O 1
ATOM 3324 N N . LYS A 1 421 ? 4.986 -30.669 -3.985 1.00 92.06 421 LYS A N 1
ATOM 3325 C CA . LYS A 1 421 ? 4.921 -30.241 -2.584 1.00 92.06 421 LYS A CA 1
ATOM 3326 C C . LYS A 1 421 ? 3.629 -30.745 -1.959 1.00 92.06 421 LYS A C 1
ATOM 3328 O O . LYS A 1 421 ? 2.566 -30.649 -2.569 1.00 92.06 421 LYS A O 1
ATOM 3333 N N . ALA A 1 422 ? 3.726 -31.212 -0.721 1.00 91.06 422 ALA A N 1
ATOM 3334 C CA . ALA A 1 422 ? 2.603 -31.680 0.083 1.00 91.06 422 ALA A CA 1
ATOM 3335 C C . ALA A 1 422 ? 2.644 -31.055 1.486 1.00 91.06 422 ALA A C 1
ATOM 3337 O O . ALA A 1 422 ? 3.655 -30.463 1.883 1.00 91.06 422 ALA A O 1
ATOM 3338 N N . GLU A 1 423 ? 1.540 -31.193 2.222 1.00 91.31 423 GLU A N 1
ATOM 3339 C CA . GLU A 1 423 ? 1.406 -30.766 3.621 1.00 91.31 423 GLU A CA 1
ATOM 3340 C C . GLU A 1 423 ? 1.854 -29.305 3.831 1.00 91.31 423 GLU A C 1
ATOM 3342 O O . GLU A 1 423 ? 1.487 -28.416 3.062 1.00 91.31 423 GLU A O 1
ATOM 3347 N N . ASN A 1 424 ? 2.682 -29.043 4.846 1.00 90.56 424 ASN A N 1
ATOM 3348 C CA . ASN A 1 424 ? 3.145 -27.701 5.197 1.00 90.56 424 ASN A CA 1
ATOM 3349 C C . ASN A 1 424 ? 3.849 -26.991 4.029 1.00 90.56 424 ASN A C 1
ATOM 3351 O O . ASN A 1 424 ? 3.661 -25.792 3.838 1.00 90.56 424 ASN A O 1
ATOM 3355 N N . ALA A 1 425 ? 4.617 -27.718 3.209 1.00 90.69 425 ALA A N 1
ATOM 3356 C CA . ALA A 1 425 ? 5.328 -27.131 2.073 1.00 90.69 425 ALA A CA 1
ATOM 3357 C C . ALA A 1 425 ? 4.379 -26.718 0.934 1.00 90.69 425 ALA A C 1
ATOM 3359 O O . ALA A 1 425 ? 4.657 -25.751 0.216 1.00 90.69 425 ALA A O 1
ATOM 3360 N N . ALA A 1 426 ? 3.271 -27.445 0.757 1.00 91.00 426 ALA A N 1
ATOM 3361 C CA . ALA A 1 426 ? 2.201 -27.046 -0.151 1.00 91.00 426 ALA A CA 1
ATOM 3362 C C . ALA A 1 426 ? 1.461 -25.825 0.400 1.00 91.00 426 ALA A C 1
ATOM 3364 O O . ALA A 1 426 ? 1.305 -24.840 -0.314 1.00 91.00 426 ALA A O 1
ATOM 3365 N N . GLU A 1 427 ? 1.094 -25.848 1.681 1.00 92.31 427 GLU A N 1
ATOM 3366 C CA . GLU A 1 427 ? 0.322 -24.785 2.326 1.00 92.31 427 GLU A CA 1
ATOM 3367 C C . GLU A 1 427 ? 1.068 -23.440 2.338 1.00 92.31 427 GLU A C 1
ATOM 3369 O O . GLU A 1 427 ? 0.500 -22.399 2.004 1.00 92.31 427 GLU A O 1
ATOM 3374 N N . GLU A 1 428 ? 2.373 -23.445 2.629 1.00 91.69 428 GLU A N 1
ATOM 3375 C CA . GLU A 1 428 ? 3.214 -22.246 2.529 1.00 91.69 428 GLU A CA 1
ATOM 3376 C C . GLU A 1 428 ? 3.278 -21.696 1.097 1.00 91.69 428 GLU A C 1
ATOM 3378 O O . GLU A 1 428 ? 3.280 -20.479 0.885 1.00 91.69 428 GLU A O 1
ATOM 3383 N N . HIS A 1 429 ? 3.319 -22.578 0.093 1.00 91.50 429 HIS A N 1
ATOM 3384 C CA . HIS A 1 429 ? 3.304 -22.167 -1.307 1.00 91.50 429 HIS A CA 1
ATOM 3385 C C . HIS A 1 429 ? 1.941 -21.584 -1.705 1.00 91.50 429 HIS A C 1
ATOM 3387 O O . HIS A 1 429 ? 1.887 -20.522 -2.326 1.00 91.50 429 HIS A O 1
ATOM 3393 N N . ILE A 1 430 ? 0.848 -22.242 -1.320 1.00 91.00 430 ILE A N 1
ATOM 3394 C CA . ILE A 1 430 ? -0.526 -21.831 -1.621 1.00 91.00 430 ILE A CA 1
ATOM 3395 C C . ILE A 1 430 ? -0.810 -20.452 -1.027 1.00 91.00 430 ILE A C 1
ATOM 3397 O O . ILE A 1 430 ? -1.203 -19.549 -1.766 1.00 91.00 430 ILE A O 1
ATOM 3401 N N . LYS A 1 431 ? -0.493 -20.235 0.257 1.00 90.94 431 LYS A N 1
ATOM 3402 C CA . LYS A 1 431 ? -0.663 -18.935 0.931 1.00 90.94 431 LYS A CA 1
ATOM 3403 C C . LYS A 1 431 ? 0.046 -17.790 0.215 1.00 90.94 431 LYS A C 1
ATOM 3405 O O . LYS A 1 431 ? -0.408 -16.649 0.262 1.00 90.94 431 LYS A O 1
ATOM 3410 N N . LYS A 1 432 ? 1.160 -18.088 -0.455 1.00 89.56 432 LYS A N 1
ATOM 3411 C CA . LYS A 1 432 ? 1.964 -17.094 -1.162 1.00 89.56 432 LYS A CA 1
ATOM 3412 C C . LYS A 1 432 ? 1.506 -16.841 -2.599 1.00 89.56 432 LYS A C 1
ATOM 3414 O O . LYS A 1 432 ? 1.589 -15.699 -3.044 1.00 89.56 432 LYS A O 1
ATOM 3419 N N . PHE A 1 433 ? 1.076 -17.871 -3.328 1.00 84.75 433 PHE A N 1
ATOM 3420 C CA . PHE A 1 433 ? 0.896 -17.786 -4.785 1.00 84.75 433 PHE A CA 1
ATOM 3421 C C . PHE A 1 433 ? -0.515 -18.119 -5.289 1.00 84.75 433 PHE A C 1
ATOM 3423 O O . PHE A 1 433 ? -0.874 -17.684 -6.379 1.00 84.75 433 PHE A O 1
ATOM 3430 N N . ILE A 1 434 ? -1.320 -18.871 -4.532 1.00 87.62 434 ILE A N 1
ATOM 3431 C CA . ILE A 1 434 ? -2.684 -19.279 -4.914 1.00 87.62 434 ILE A CA 1
ATOM 3432 C C . ILE A 1 434 ? -3.604 -19.199 -3.675 1.00 87.62 434 ILE A C 1
ATOM 3434 O O . ILE A 1 434 ? -4.207 -20.193 -3.275 1.00 87.62 434 ILE A O 1
ATOM 3438 N N . PRO A 1 435 ? -3.736 -18.028 -3.021 1.00 87.31 435 PRO A N 1
ATOM 3439 C CA . PRO A 1 435 ? -4.330 -17.935 -1.684 1.00 87.31 435 PRO A CA 1
ATOM 3440 C C . PRO A 1 435 ? -5.796 -18.391 -1.614 1.00 87.31 435 PRO A C 1
ATOM 3442 O O . PRO A 1 435 ? -6.259 -18.789 -0.548 1.00 87.31 435 PRO A O 1
ATOM 3445 N N . ASN A 1 436 ? -6.511 -18.394 -2.743 1.00 85.25 436 ASN A N 1
ATOM 3446 C CA . ASN A 1 436 ? -7.917 -18.798 -2.834 1.00 85.25 436 ASN A CA 1
ATOM 3447 C C . ASN A 1 436 ? -8.176 -20.273 -2.484 1.00 85.25 436 ASN A C 1
ATOM 3449 O O . ASN A 1 436 ? -9.326 -20.632 -2.252 1.00 85.25 436 ASN A O 1
ATOM 3453 N N . VAL A 1 437 ? -7.141 -21.120 -2.476 1.00 87.75 437 VAL A N 1
ATOM 3454 C CA . VAL A 1 437 ? -7.258 -22.547 -2.128 1.00 87.75 437 VAL A CA 1
ATOM 3455 C C . VAL A 1 437 ? -6.505 -22.914 -0.844 1.00 87.75 437 VAL A C 1
ATOM 3457 O O . VAL A 1 437 ? -6.239 -24.091 -0.605 1.00 87.75 437 VAL A O 1
ATOM 3460 N N . SER A 1 438 ? -6.156 -21.916 -0.023 1.00 89.50 438 SER A N 1
ATOM 3461 C CA . SER A 1 438 ? -5.504 -22.131 1.280 1.00 89.50 438 SER A CA 1
ATOM 3462 C C . SER A 1 438 ? -6.406 -22.927 2.219 1.00 89.50 438 SER A C 1
ATOM 3464 O O . SER A 1 438 ? -7.629 -22.798 2.161 1.00 89.50 438 SER A O 1
ATOM 3466 N N . ASP A 1 439 ? -5.798 -23.737 3.084 1.00 89.69 439 ASP A N 1
ATOM 3467 C CA . ASP A 1 439 ? -6.487 -24.576 4.071 1.00 89.69 439 ASP A CA 1
ATOM 3468 C C . ASP A 1 439 ? -7.461 -25.624 3.462 1.00 89.69 439 ASP A C 1
ATOM 3470 O O . ASP A 1 439 ? -8.283 -26.207 4.170 1.00 89.69 439 ASP A O 1
ATOM 3474 N N . LEU A 1 440 ? -7.358 -25.918 2.154 1.00 89.88 440 LEU A N 1
ATOM 3475 C CA . LEU A 1 440 ? -8.154 -26.950 1.461 1.00 89.88 440 LEU A CA 1
ATOM 3476 C C . LEU A 1 440 ? -7.404 -28.279 1.248 1.00 89.88 440 LEU A C 1
ATOM 3478 O O . LEU A 1 440 ? -7.847 -29.116 0.461 1.00 89.88 440 LEU A O 1
ATOM 3482 N N . ASN A 1 441 ? -6.278 -28.488 1.942 1.00 88.06 441 ASN A N 1
ATOM 3483 C CA . ASN A 1 441 ? -5.443 -29.697 1.856 1.00 88.06 441 ASN A CA 1
ATOM 3484 C C . ASN A 1 441 ? -5.016 -30.056 0.419 1.00 88.06 441 ASN A C 1
ATOM 3486 O O . ASN A 1 441 ? -4.988 -31.230 0.046 1.00 88.06 441 ASN A O 1
ATOM 3490 N N . ALA A 1 442 ? -4.711 -29.048 -0.401 1.00 90.56 442 ALA A N 1
ATOM 3491 C CA . ALA A 1 442 ? -4.237 -29.266 -1.762 1.00 90.56 442 ALA A CA 1
ATOM 3492 C C . ALA A 1 442 ? -2.750 -29.661 -1.799 1.00 90.56 442 ALA A C 1
ATOM 3494 O O . ALA A 1 442 ? -1.949 -29.202 -0.983 1.00 90.56 442 ALA A O 1
ATOM 3495 N N . VAL A 1 443 ? -2.372 -30.467 -2.792 1.00 92.44 443 VAL A N 1
ATOM 3496 C CA . VAL A 1 443 ? -0.964 -30.699 -3.162 1.00 92.44 443 VAL A CA 1
ATOM 3497 C C . VAL A 1 443 ? -0.571 -29.757 -4.295 1.00 92.44 443 VAL A C 1
ATOM 3499 O O . VAL A 1 443 ? -1.413 -29.406 -5.119 1.00 92.44 443 VAL A O 1
ATOM 3502 N N . VAL A 1 444 ? 0.690 -29.328 -4.349 1.00 92.81 444 VAL A N 1
ATOM 3503 C CA . VAL A 1 444 ? 1.170 -28.389 -5.376 1.00 92.81 444 VAL A CA 1
ATOM 3504 C C . VAL A 1 444 ? 2.165 -29.076 -6.299 1.00 92.81 444 VAL A C 1
ATOM 3506 O O . VAL A 1 444 ? 3.214 -29.534 -5.851 1.00 92.81 444 VAL A O 1
ATOM 3509 N N . ASN A 1 445 ? 1.865 -29.058 -7.594 1.00 92.94 445 ASN A N 1
ATOM 3510 C CA . ASN A 1 445 ? 2.730 -29.522 -8.669 1.00 92.94 445 ASN A CA 1
ATOM 3511 C C . ASN A 1 445 ? 3.316 -28.326 -9.410 1.00 92.94 445 ASN A C 1
ATOM 3513 O O . ASN A 1 445 ? 2.581 -27.448 -9.860 1.00 92.94 445 ASN A O 1
ATOM 3517 N N . ILE A 1 446 ? 4.637 -28.300 -9.549 1.00 92.62 446 ILE A N 1
ATOM 3518 C CA . ILE A 1 446 ? 5.364 -27.264 -10.282 1.00 92.62 446 ILE A CA 1
ATOM 3519 C C . ILE A 1 446 ? 6.159 -27.943 -11.386 1.00 92.62 446 ILE A C 1
ATOM 3521 O O . ILE A 1 446 ? 6.863 -28.918 -11.129 1.00 92.62 446 ILE A O 1
ATOM 3525 N N . GLY A 1 447 ? 6.065 -27.437 -12.608 1.00 92.25 447 GLY A N 1
ATOM 3526 C CA . GLY A 1 447 ? 6.760 -28.056 -13.726 1.00 92.25 447 GLY A CA 1
ATOM 3527 C C . GLY A 1 447 ? 6.564 -27.343 -15.049 1.00 92.25 447 GLY A C 1
ATOM 3528 O O . GLY A 1 447 ? 5.957 -26.270 -15.118 1.00 92.25 447 GLY A O 1
ATOM 3529 N N . ARG A 1 448 ? 7.112 -27.940 -16.105 1.00 92.44 448 ARG A N 1
ATOM 3530 C CA . ARG A 1 448 ? 7.053 -27.378 -17.454 1.00 92.44 448 ARG A CA 1
ATOM 3531 C C . ARG A 1 448 ? 5.666 -27.560 -18.032 1.00 92.44 448 ARG A C 1
ATOM 3533 O O . ARG A 1 448 ? 5.080 -28.636 -17.935 1.00 92.44 448 ARG A O 1
ATOM 3540 N N . MET A 1 449 ? 5.175 -26.508 -18.668 1.00 92.88 449 MET A N 1
ATOM 3541 C CA . MET A 1 449 ? 3.929 -26.527 -19.413 1.00 92.88 449 MET A CA 1
ATOM 3542 C C . MET A 1 449 ? 4.137 -25.929 -20.799 1.00 92.88 449 MET A C 1
ATOM 3544 O O . MET A 1 449 ? 4.843 -24.930 -20.956 1.00 92.88 449 MET A O 1
ATOM 3548 N N . THR A 1 450 ? 3.490 -26.530 -21.791 1.00 90.38 450 THR A N 1
ATOM 3549 C CA . THR A 1 450 ? 3.360 -25.979 -23.137 1.00 90.38 450 THR A CA 1
ATOM 3550 C C . THR A 1 450 ? 1.886 -25.825 -23.483 1.00 90.38 450 THR A C 1
ATOM 3552 O O . THR A 1 450 ? 1.072 -26.697 -23.175 1.00 90.38 450 THR A O 1
ATOM 3555 N N . ILE A 1 451 ? 1.531 -24.693 -24.090 1.00 88.62 451 ILE A N 1
ATOM 3556 C CA . ILE A 1 451 ? 0.183 -24.401 -24.580 1.00 88.62 451 ILE A CA 1
ATOM 3557 C C . ILE A 1 451 ? 0.295 -23.923 -26.023 1.00 88.62 451 ILE A C 1
ATOM 3559 O O . ILE A 1 451 ? 1.030 -22.986 -26.312 1.00 88.62 451 ILE A O 1
ATOM 3563 N N . SER A 1 452 ? -0.450 -24.537 -26.934 1.00 85.06 452 SER A N 1
ATOM 3564 C CA . SER A 1 452 ? -0.515 -24.141 -28.342 1.00 85.06 452 SER A CA 1
ATOM 3565 C C . SER A 1 452 ? -1.947 -23.808 -28.747 1.00 85.06 452 SER A C 1
ATOM 3567 O O . SER A 1 452 ? -2.900 -24.320 -28.160 1.00 85.06 452 SER A O 1
ATOM 3569 N N . GLY A 1 453 ? -2.103 -22.925 -29.736 1.00 74.88 453 GLY A N 1
ATOM 3570 C CA . GLY A 1 453 ? -3.420 -22.527 -30.251 1.00 74.88 453 GLY A CA 1
ATOM 3571 C C . GLY A 1 453 ? -4.110 -21.404 -29.471 1.00 74.88 453 GLY A C 1
ATOM 3572 O O . GLY A 1 453 ? -5.240 -21.050 -29.797 1.00 74.88 453 GLY A O 1
ATOM 3573 N N . LEU A 1 454 ? -3.443 -20.801 -28.478 1.00 73.00 454 LEU A N 1
ATOM 3574 C CA . LEU A 1 454 ? -3.888 -19.528 -27.909 1.00 73.00 454 LEU A CA 1
ATOM 3575 C C . LEU A 1 454 ? -3.651 -18.430 -28.952 1.00 73.00 454 LEU A C 1
ATOM 3577 O O . LEU A 1 454 ? -2.524 -18.217 -29.387 1.00 73.00 454 LEU A O 1
ATOM 3581 N N . ASN A 1 455 ? -4.712 -17.754 -29.394 1.00 61.53 455 ASN A N 1
ATOM 3582 C CA . ASN A 1 455 ? -4.607 -16.710 -30.410 1.00 61.53 455 ASN A CA 1
ATOM 3583 C C . ASN A 1 455 ? -3.916 -15.472 -29.800 1.00 61.53 455 ASN A C 1
ATOM 3585 O O . ASN A 1 455 ? -4.528 -14.694 -29.068 1.00 61.53 455 ASN A O 1
ATOM 3589 N N . THR A 1 456 ? -2.619 -15.336 -30.059 1.00 53.06 456 THR A N 1
ATOM 3590 C CA . THR A 1 456 ? -1.668 -14.356 -29.501 1.00 53.06 456 THR A CA 1
ATOM 3591 C C . THR A 1 456 ? -1.554 -13.069 -30.319 1.00 53.06 456 THR A C 1
ATOM 3593 O O . THR A 1 456 ? -0.854 -12.143 -29.910 1.00 53.06 456 THR A O 1
ATOM 3596 N N . LYS A 1 457 ? -2.270 -12.917 -31.438 1.00 47.38 457 LYS A N 1
ATOM 3597 C CA . LYS A 1 457 ? -2.270 -11.652 -32.198 1.00 47.38 457 LYS A CA 1
ATOM 3598 C C . LYS A 1 457 ? -3.223 -10.633 -31.570 1.00 47.38 457 LYS A C 1
ATOM 3600 O O . LYS A 1 457 ? -4.263 -11.014 -31.040 1.00 47.38 457 LYS A O 1
ATOM 3605 N N . GLN A 1 458 ? -2.828 -9.359 -31.527 1.00 41.72 458 GLN A N 1
ATOM 3606 C CA . GLN A 1 458 ? -3.713 -8.262 -31.125 1.00 41.72 458 GLN A CA 1
ATOM 3607 C C . GLN A 1 458 ? -4.885 -8.210 -32.110 1.00 41.72 458 GLN A C 1
ATOM 3609 O O . GLN A 1 458 ? -4.663 -8.013 -33.304 1.00 41.72 458 GLN A O 1
ATOM 3614 N N . ASP A 1 459 ? -6.118 -8.359 -31.625 1.00 35.22 459 ASP A N 1
ATOM 3615 C CA . ASP A 1 459 ? -7.282 -7.898 -32.377 1.00 35.22 459 ASP A CA 1
ATOM 3616 C C . ASP A 1 459 ? -7.182 -6.372 -32.460 1.00 35.22 459 ASP A C 1
ATOM 3618 O O . ASP A 1 459 ? -7.601 -5.643 -31.559 1.00 35.22 459 ASP A O 1
ATOM 3622 N N . ASN A 1 460 ? -6.579 -5.874 -33.538 1.00 32.44 460 ASN A N 1
ATOM 3623 C CA . ASN A 1 460 ? -6.730 -4.486 -33.945 1.00 32.44 460 ASN A CA 1
ATOM 3624 C C . ASN A 1 460 ? -8.179 -4.307 -34.405 1.00 32.44 460 ASN A C 1
ATOM 3626 O O . ASN A 1 460 ? -8.499 -4.415 -35.588 1.00 32.44 460 ASN A O 1
ATOM 3630 N N . GLY A 1 461 ? -9.064 -4.079 -33.437 1.00 31.16 461 GLY A N 1
ATOM 3631 C CA . GLY A 1 461 ? -10.454 -3.731 -33.666 1.00 31.16 461 GLY A CA 1
ATOM 3632 C C . GLY A 1 461 ? -10.551 -2.402 -34.406 1.00 31.16 461 GLY A C 1
ATOM 3633 O O . GLY A 1 461 ? -10.581 -1.341 -33.791 1.00 31.16 461 GLY A O 1
ATOM 3634 N N . ILE A 1 462 ? -10.645 -2.463 -35.731 1.00 33.56 462 ILE A N 1
ATOM 3635 C CA . ILE A 1 462 ? -11.351 -1.451 -36.514 1.00 33.56 462 ILE A CA 1
ATOM 3636 C C . ILE A 1 462 ? -12.760 -2.004 -36.726 1.00 33.56 462 ILE A C 1
ATOM 3638 O O . ILE A 1 462 ? -13.084 -2.551 -37.777 1.00 33.56 462 ILE A O 1
ATOM 3642 N N . SER A 1 463 ? -13.610 -1.889 -35.705 1.00 33.53 463 SER A N 1
ATOM 3643 C CA . SER A 1 463 ? -15.059 -1.914 -35.903 1.00 33.53 463 SER A CA 1
ATOM 3644 C C . SER A 1 463 ? -15.474 -0.530 -36.402 1.00 33.53 463 SER A C 1
ATOM 3646 O O . SER A 1 463 ? -15.890 0.336 -35.633 1.00 33.53 463 SER A O 1
ATOM 3648 N N . GLY A 1 464 ? -15.265 -0.292 -37.696 1.00 31.44 464 GLY A N 1
ATOM 3649 C CA . GLY A 1 464 ? -15.898 0.812 -38.399 1.00 31.44 464 GLY A CA 1
ATOM 3650 C C . GLY A 1 464 ? -17.344 0.436 -38.687 1.00 31.44 464 GLY A C 1
ATOM 3651 O O . GLY A 1 464 ? -17.625 -0.137 -39.736 1.00 31.44 464 GLY A O 1
ATOM 3652 N N . ASP A 1 465 ? -18.243 0.754 -37.758 1.00 32.84 465 ASP A N 1
ATOM 3653 C CA . ASP A 1 465 ? -19.662 0.897 -38.068 1.00 32.84 465 ASP A CA 1
ATOM 3654 C C . ASP A 1 465 ? -19.809 2.051 -39.068 1.00 32.84 465 ASP A C 1
ATOM 3656 O O . ASP A 1 465 ? -19.809 3.226 -38.706 1.00 32.84 465 ASP A O 1
ATOM 3660 N N . ILE A 1 466 ? -19.918 1.710 -40.350 1.00 34.91 466 ILE A N 1
ATOM 3661 C CA . ILE A 1 466 ? -20.590 2.548 -41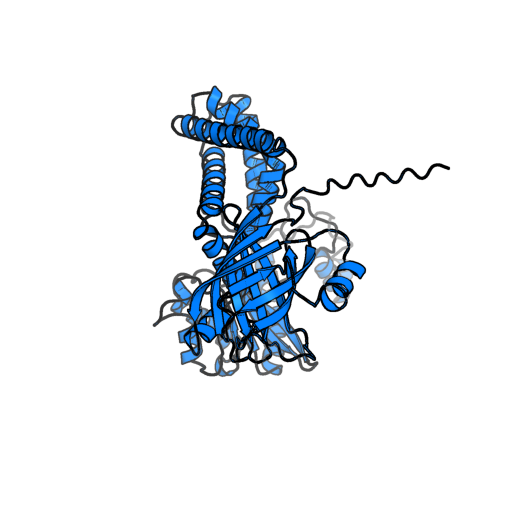.339 1.00 34.91 466 ILE A CA 1
ATOM 3662 C C . ILE A 1 466 ? -21.879 1.807 -41.673 1.00 34.91 466 ILE A C 1
ATOM 3664 O O . ILE A 1 466 ? -21.948 1.021 -42.616 1.00 34.91 466 ILE A O 1
ATOM 3668 N N . SER A 1 467 ? -22.899 2.029 -40.845 1.00 35.28 467 SER A N 1
ATOM 3669 C CA . SER A 1 467 ? -24.274 1.889 -41.307 1.00 35.28 467 SER A CA 1
ATOM 3670 C C . SER A 1 467 ? -24.520 3.036 -42.282 1.00 35.28 467 SER A C 1
ATOM 3672 O O . SER A 1 467 ? -24.438 4.210 -41.924 1.00 35.28 467 SER A O 1
ATOM 3674 N N . GLY A 1 468 ? -24.716 2.678 -43.547 1.00 36.75 468 GLY A N 1
ATOM 3675 C CA . GLY A 1 468 ? -25.313 3.573 -44.520 1.00 36.75 468 GLY A CA 1
ATOM 3676 C C . GLY A 1 468 ? -26.813 3.639 -44.271 1.00 36.75 468 GLY A C 1
ATOM 3677 O O . GLY A 1 468 ? -27.461 2.596 -44.235 1.00 36.75 468 GLY A O 1
ATOM 3678 N N . ASP A 1 469 ? -27.304 4.858 -44.095 1.00 33.19 469 ASP A N 1
ATOM 3679 C CA . ASP A 1 469 ? -28.522 5.383 -44.716 1.00 33.19 469 ASP A CA 1
ATOM 3680 C C . ASP A 1 469 ? -28.315 6.882 -44.979 1.00 33.19 469 ASP A C 1
ATOM 3682 O O . ASP A 1 469 ? -27.864 7.594 -44.047 1.00 33.19 469 ASP A O 1
#

pLDDT: mean 70.03, std 19.26, range [25.92, 96.0]

Radius of gyration: 32.24 Å; chains: 1; bounding box: 60×102×73 Å

InterPro domains:
  IPR025398 ZMYM1-like, RNase-like domain [PF14291] (16-150)

Secondary structure (DSSP, 8-state):
--------S----S--HHHHHHHHHHHH-HHHHHHSSSSS-TT-----HHHHHHHHHHHHHHHHHHHHHHHHHH--EEEEEETTTEEEEEEE-TTS-EEEEEEEE--S-TT-HHHHHHHHHHHHHHTT--GGGEEEEEE---GGGT-TTT-HHHHHHHH-TT-EEEE-HHHHHHHHHHHHHHHSHHHHHHHHHHHHHHHHHHSPP-----HHHHHHHHHHHHHHHHHHTT-TT--S----TTS-GGGHHHHHHHHHHTHHHHHHHHHHHHHH-TTTHHHHHHHHHHHHHHHHHHHHHHHTT----PPEEEEEEEEEEPTTS-EEEEEEEETT--EEEEEEEEPP-SS--TT-S-EEEEEEEEEETTTTEEEEEEEEEESTT--EEEE-S--TT-TTTTHHHHHHHH-S---EEEEEEEEEE-HHHHHHHHHHH-GGGTTS--EEEEEEEEEE----S------------